Protein AF-A0A7S2XP92-F1 (afdb_monomer_lite)

Structure (mmCIF, N/CA/C/O backbone):
data_AF-A0A7S2XP92-F1
#
_entry.id   AF-A0A7S2XP92-F1
#
loop_
_atom_site.group_PDB
_atom_site.id
_atom_site.type_symbol
_atom_site.label_atom_id
_atom_site.label_alt_id
_atom_site.label_comp_id
_atom_site.label_asym_id
_atom_site.label_entity_id
_atom_site.label_seq_id
_atom_site.pdbx_PDB_ins_code
_atom_site.Cartn_x
_atom_site.Cartn_y
_atom_site.Cartn_z
_atom_site.occupancy
_atom_site.B_iso_or_equiv
_atom_site.auth_seq_id
_atom_site.auth_comp_id
_atom_site.auth_asym_id
_atom_site.auth_atom_id
_atom_site.pdbx_PDB_model_num
ATOM 1 N N . MET A 1 1 ? 19.202 -1.573 81.998 1.00 37.81 1 MET A N 1
ATOM 2 C CA . MET A 1 1 ? 20.554 -1.511 81.398 1.00 37.81 1 MET A CA 1
ATOM 3 C C . MET A 1 1 ? 20.473 -1.964 79.949 1.00 37.81 1 MET A C 1
ATOM 5 O O . MET A 1 1 ? 19.863 -2.987 79.672 1.00 37.81 1 MET A O 1
ATOM 9 N N . ARG A 1 2 ? 21.006 -1.146 79.036 1.00 32.69 2 ARG A N 1
ATOM 10 C CA . ARG A 1 2 ? 20.984 -1.326 77.576 1.00 32.69 2 ARG A CA 1
ATOM 11 C C . ARG A 1 2 ? 21.832 -2.527 77.132 1.00 32.69 2 ARG A C 1
ATOM 13 O O . ARG A 1 2 ? 22.963 -2.660 77.585 1.00 32.69 2 ARG A O 1
ATOM 20 N N . ARG A 1 3 ? 21.359 -3.278 76.133 1.00 29.45 3 ARG A N 1
ATOM 21 C CA . ARG A 1 3 ? 22.212 -3.865 75.083 1.00 29.45 3 ARG A CA 1
ATOM 22 C C . ARG A 1 3 ? 21.531 -3.655 73.730 1.00 29.45 3 ARG A C 1
ATOM 24 O O . ARG A 1 3 ? 20.451 -4.179 73.486 1.00 29.45 3 ARG A O 1
ATOM 31 N N . GLN A 1 4 ? 22.158 -2.827 72.896 1.00 30.31 4 GLN A N 1
ATOM 32 C CA . GLN A 1 4 ? 21.788 -2.581 71.503 1.00 30.31 4 GLN A CA 1
ATOM 33 C C . GLN A 1 4 ? 22.106 -3.817 70.648 1.00 30.31 4 GLN A C 1
ATOM 35 O O . GLN A 1 4 ? 23.166 -4.421 70.805 1.00 30.31 4 GLN A O 1
ATOM 40 N N . ARG A 1 5 ? 21.215 -4.152 69.711 1.00 30.06 5 ARG A N 1
ATOM 41 C CA . ARG A 1 5 ? 21.525 -4.955 68.521 1.00 30.06 5 ARG A CA 1
ATOM 42 C C . ARG A 1 5 ? 21.284 -4.081 67.292 1.00 30.06 5 ARG A C 1
ATOM 44 O O . ARG A 1 5 ? 20.209 -3.507 67.155 1.00 30.06 5 ARG A O 1
ATOM 51 N N . VAL A 1 6 ? 22.293 -3.987 66.435 1.00 34.03 6 VAL A N 1
ATOM 52 C CA . VAL A 1 6 ? 22.241 -3.383 65.097 1.00 34.03 6 VAL A CA 1
ATOM 53 C C . VAL A 1 6 ? 21.976 -4.505 64.087 1.00 34.03 6 VAL A C 1
ATOM 55 O O . VAL A 1 6 ? 22.646 -5.534 64.189 1.00 34.03 6 VAL A O 1
ATOM 58 N N . PRO A 1 7 ? 21.071 -4.345 63.105 1.00 31.77 7 PRO A N 1
ATOM 59 C CA . PRO A 1 7 ? 21.077 -5.161 61.902 1.00 31.77 7 PRO A CA 1
ATOM 60 C C . PRO A 1 7 ? 21.748 -4.427 60.732 1.00 31.77 7 PRO A C 1
ATOM 62 O O . PRO A 1 7 ? 21.553 -3.237 60.499 1.00 31.77 7 PRO A O 1
ATOM 65 N N . THR A 1 8 ? 22.555 -5.194 60.012 1.00 33.00 8 THR A N 1
ATOM 66 C CA . THR A 1 8 ? 23.341 -4.863 58.826 1.00 33.00 8 THR A CA 1
ATOM 67 C C . THR A 1 8 ? 22.465 -4.711 57.577 1.00 33.00 8 THR A C 1
ATOM 69 O O . THR A 1 8 ? 21.773 -5.643 57.169 1.00 33.00 8 THR A O 1
ATOM 72 N N . THR A 1 9 ? 22.529 -3.552 56.920 1.00 33.38 9 THR A N 1
ATOM 73 C CA . THR A 1 9 ? 22.035 -3.335 55.553 1.00 33.38 9 THR A CA 1
ATOM 74 C C . THR A 1 9 ? 23.090 -3.779 54.535 1.00 33.38 9 THR A C 1
ATOM 76 O O . THR A 1 9 ? 24.263 -3.418 54.624 1.00 33.38 9 THR A O 1
ATOM 79 N N . ARG A 1 10 ? 22.674 -4.616 53.577 1.00 35.69 10 ARG A N 1
ATOM 80 C CA . ARG A 1 10 ? 23.519 -5.213 52.534 1.00 35.69 10 ARG A CA 1
ATOM 81 C C . ARG A 1 10 ? 23.863 -4.211 51.425 1.00 35.69 10 ARG A C 1
ATOM 83 O O . ARG A 1 10 ? 22.978 -3.592 50.841 1.00 35.69 10 ARG A O 1
ATOM 90 N N . LEU A 1 11 ? 25.154 -4.161 51.090 1.00 36.62 11 LEU A N 1
ATOM 91 C CA . LEU A 1 11 ? 25.714 -3.731 49.805 1.00 36.62 11 LEU A CA 1
ATOM 92 C C . LEU A 1 11 ? 25.029 -4.484 48.647 1.00 36.62 11 LEU A C 1
ATOM 94 O O . LEU A 1 11 ? 25.263 -5.678 48.483 1.00 36.62 11 LEU A O 1
ATOM 98 N N . CYS A 1 12 ? 24.230 -3.805 47.824 1.00 36.31 12 CYS A N 1
ATOM 99 C CA . CYS A 1 12 ? 23.844 -4.300 46.489 1.00 36.31 12 CYS A CA 1
ATOM 100 C C . CYS A 1 12 ? 23.720 -3.201 45.415 1.00 36.31 12 CYS A C 1
ATOM 102 O O . CYS A 1 12 ? 23.497 -3.527 44.257 1.00 36.31 12 CYS A O 1
ATOM 104 N N . CYS A 1 13 ? 23.926 -1.917 45.733 1.00 37.75 13 CYS A N 1
ATOM 105 C CA . CYS A 1 13 ? 23.715 -0.836 44.754 1.00 37.75 13 CYS A CA 1
ATOM 106 C C . CYS A 1 13 ? 24.963 -0.379 43.973 1.00 37.75 13 CYS A C 1
ATOM 108 O O . CYS A 1 13 ? 24.817 0.392 43.032 1.00 37.75 13 CYS A O 1
ATOM 110 N N . ASN A 1 14 ? 26.175 -0.853 44.290 1.00 41.25 14 ASN A N 1
ATOM 111 C CA . ASN A 1 14 ? 27.398 -0.289 43.689 1.00 41.25 14 ASN A CA 1
ATOM 112 C C . ASN A 1 14 ? 27.996 -1.080 42.512 1.00 41.25 14 ASN A C 1
ATOM 114 O O . ASN A 1 14 ? 28.892 -0.565 41.854 1.00 41.25 14 ASN A O 1
ATOM 118 N N . VAL A 1 15 ? 27.507 -2.283 42.189 1.00 43.28 15 VAL A N 1
ATOM 119 C CA . VAL A 1 15 ? 28.064 -3.068 41.064 1.00 43.28 15 VAL A CA 1
ATOM 120 C C . VAL A 1 15 ? 27.484 -2.617 39.713 1.00 43.28 15 VAL A C 1
ATOM 122 O O . VAL A 1 15 ? 28.223 -2.506 38.738 1.00 43.28 15 VAL A O 1
ATOM 125 N N . SER A 1 16 ? 26.202 -2.234 39.658 1.00 44.66 16 SER A N 1
ATOM 126 C CA . SER A 1 16 ? 25.573 -1.760 38.412 1.00 44.66 16 SER A CA 1
ATOM 127 C C . SER A 1 16 ? 26.063 -0.378 37.967 1.00 44.66 16 SER A C 1
ATOM 129 O O . SER A 1 16 ? 26.210 -0.143 36.773 1.00 44.66 16 SER A O 1
ATOM 131 N N . ALA A 1 17 ? 26.381 0.525 38.900 1.00 41.06 17 ALA A N 1
ATOM 132 C CA . ALA A 1 17 ? 26.902 1.853 38.560 1.00 41.06 17 ALA A CA 1
ATOM 133 C C . ALA A 1 17 ? 28.323 1.792 37.965 1.00 41.06 17 ALA A C 1
ATOM 135 O O . ALA A 1 17 ? 28.657 2.561 37.066 1.00 41.06 17 ALA A O 1
ATOM 136 N N . ILE A 1 18 ? 29.142 0.837 38.419 1.00 45.75 18 ILE A N 1
ATOM 137 C CA . ILE A 1 18 ? 30.513 0.651 37.929 1.00 45.75 18 ILE A CA 1
ATOM 138 C C . ILE A 1 18 ? 30.518 0.028 36.522 1.00 45.75 18 ILE A C 1
ATOM 140 O O . ILE A 1 18 ? 31.316 0.448 35.687 1.00 45.75 18 ILE A O 1
ATOM 144 N N . MET A 1 19 ? 29.591 -0.888 36.201 1.00 42.72 19 MET A N 1
ATOM 145 C CA . MET A 1 19 ? 29.468 -1.427 34.834 1.00 42.72 19 MET A CA 1
ATOM 146 C C . MET A 1 19 ? 28.998 -0.382 33.813 1.00 42.72 19 MET A C 1
ATOM 148 O O . MET A 1 19 ? 29.511 -0.358 32.695 1.00 42.72 19 MET A O 1
ATOM 152 N N . VAL A 1 20 ? 28.090 0.520 34.200 1.00 47.62 20 VAL A N 1
ATOM 153 C CA . VAL A 1 20 ? 27.621 1.609 33.322 1.00 47.62 20 VAL A CA 1
ATOM 154 C C . VAL A 1 20 ? 28.743 2.617 33.038 1.00 47.62 20 VAL A C 1
ATOM 156 O O . VAL A 1 20 ? 28.916 3.043 31.896 1.00 47.62 20 VAL A O 1
ATOM 159 N N . LEU A 1 21 ? 29.573 2.941 34.035 1.00 41.31 21 LEU A N 1
ATOM 160 C CA . LEU A 1 21 ? 30.730 3.827 33.853 1.00 41.31 21 LEU A CA 1
ATOM 161 C C . LEU A 1 21 ? 31.843 3.187 33.002 1.00 41.31 21 LEU A C 1
ATOM 163 O O . LEU A 1 21 ? 32.471 3.877 32.196 1.00 41.31 21 LEU A O 1
ATOM 167 N N . LEU A 1 22 ? 32.051 1.869 33.103 1.00 40.00 22 LEU A N 1
ATOM 168 C CA . LEU A 1 22 ? 32.988 1.130 32.245 1.00 40.00 22 LEU A CA 1
ATOM 169 C C . LEU A 1 22 ? 32.516 1.049 30.783 1.00 40.00 22 LEU A C 1
ATOM 171 O O . LEU A 1 22 ? 33.334 1.221 29.880 1.00 40.00 22 LEU A O 1
ATOM 175 N N . GLN A 1 23 ? 31.213 0.878 30.526 1.00 43.97 23 GLN A N 1
ATOM 176 C CA . GLN A 1 23 ? 30.662 0.908 29.162 1.00 43.97 23 GLN A CA 1
ATOM 177 C C . GLN A 1 23 ? 30.748 2.299 28.516 1.00 43.97 23 GLN A C 1
ATOM 179 O O . GLN A 1 23 ? 31.109 2.400 27.344 1.00 43.97 23 GLN A O 1
ATOM 184 N N . MET A 1 24 ? 30.502 3.370 29.277 1.00 40.28 24 MET A N 1
ATOM 185 C CA . MET A 1 24 ? 30.653 4.748 28.786 1.00 40.28 24 MET A CA 1
ATOM 186 C C . MET A 1 24 ? 32.114 5.093 28.465 1.00 40.28 24 MET A C 1
ATOM 188 O O . MET A 1 24 ? 32.395 5.747 27.464 1.00 40.28 24 MET A O 1
ATOM 192 N N . SER A 1 25 ? 33.064 4.582 29.253 1.00 39.47 25 SER A N 1
ATOM 193 C CA . SER A 1 25 ? 34.498 4.811 29.026 1.00 39.47 25 SER A CA 1
ATOM 194 C C . SER A 1 25 ? 35.008 4.117 27.753 1.00 39.47 25 SER A C 1
ATOM 196 O O . SER A 1 25 ? 35.812 4.681 27.016 1.00 39.47 25 SER A O 1
ATOM 198 N N . ILE A 1 26 ? 34.498 2.918 27.445 1.00 45.75 26 ILE A N 1
ATOM 199 C CA . ILE A 1 26 ? 34.842 2.178 26.218 1.00 45.75 26 ILE A CA 1
ATOM 200 C C . ILE A 1 26 ? 34.265 2.869 24.969 1.00 45.75 26 ILE A C 1
ATOM 202 O O . ILE A 1 26 ? 34.905 2.866 23.916 1.00 45.75 26 ILE A O 1
ATOM 206 N N . LEU A 1 27 ? 33.090 3.500 25.081 1.00 36.19 27 LEU A N 1
ATOM 207 C CA . LEU A 1 27 ? 32.461 4.236 23.980 1.00 36.19 27 LEU A CA 1
ATOM 208 C C . LEU A 1 27 ? 33.229 5.526 23.640 1.00 36.19 27 LEU A C 1
ATOM 210 O O . LEU A 1 27 ? 33.483 5.802 22.470 1.00 36.19 27 LEU A O 1
ATOM 214 N N . VAL A 1 28 ? 33.698 6.259 24.658 1.00 42.44 28 VAL A N 1
ATOM 215 C CA . VAL A 1 28 ? 34.513 7.476 24.478 1.00 42.44 28 VAL A CA 1
ATOM 216 C C . VAL A 1 28 ? 35.874 7.160 23.841 1.00 42.44 28 VAL A C 1
ATOM 218 O O . VAL A 1 28 ? 36.327 7.893 22.963 1.00 42.44 28 VAL A O 1
ATOM 221 N N . VAL A 1 29 ? 36.505 6.037 24.207 1.00 41.03 29 VAL A N 1
ATOM 222 C CA . VAL A 1 29 ? 37.782 5.606 23.605 1.00 41.03 29 VAL A CA 1
ATOM 223 C C . VAL A 1 29 ? 37.605 5.152 22.148 1.00 41.03 29 VAL A C 1
ATOM 225 O O . VAL A 1 29 ? 38.462 5.445 21.315 1.00 41.03 29 VAL A O 1
ATOM 228 N N . LYS A 1 30 ? 36.478 4.510 21.798 1.00 35.06 30 LYS A N 1
ATOM 229 C CA . LYS A 1 30 ? 36.159 4.165 20.400 1.00 35.06 30 LYS A CA 1
ATOM 230 C C . LYS A 1 30 ? 35.900 5.404 19.534 1.00 35.06 30 LYS A C 1
ATOM 232 O O . LYS A 1 30 ? 36.397 5.450 18.412 1.00 35.06 30 LYS A O 1
ATOM 237 N N . CYS A 1 31 ? 35.219 6.428 20.055 1.00 36.09 31 CYS A N 1
ATOM 238 C CA . CYS A 1 31 ? 35.019 7.691 19.332 1.00 36.09 31 CYS A CA 1
ATOM 239 C C . CYS A 1 31 ? 36.331 8.463 19.108 1.00 36.09 31 CYS A C 1
ATOM 241 O O . CYS A 1 31 ? 36.536 9.020 18.033 1.00 36.09 31 CYS A O 1
ATOM 243 N N . ALA A 1 32 ? 37.258 8.448 20.073 1.00 35.12 32 ALA A N 1
ATOM 244 C CA . ALA A 1 32 ? 38.560 9.105 19.922 1.00 35.12 32 ALA A CA 1
ATOM 245 C C . ALA A 1 32 ? 39.452 8.445 18.847 1.00 35.12 32 ALA A C 1
ATOM 247 O O . ALA A 1 32 ? 40.213 9.134 18.171 1.00 35.12 32 ALA A O 1
ATOM 248 N N . LEU A 1 33 ? 39.336 7.125 18.656 1.00 35.06 33 LEU A N 1
ATOM 249 C CA . LEU A 1 33 ? 40.082 6.371 17.640 1.00 35.06 33 LEU A CA 1
ATOM 250 C C . LEU A 1 33 ? 39.546 6.582 16.215 1.00 35.06 33 LEU A C 1
ATOM 252 O O . LEU A 1 33 ? 40.337 6.626 15.276 1.00 35.06 33 LEU A O 1
ATOM 256 N N . VAL A 1 34 ? 38.234 6.773 16.049 1.00 37.69 34 VAL A N 1
ATOM 257 C CA . VAL A 1 34 ? 37.623 7.065 14.737 1.00 37.69 34 VAL A CA 1
ATOM 258 C C . VAL A 1 34 ? 37.943 8.495 14.284 1.00 37.69 34 VAL A C 1
ATOM 260 O O . VAL A 1 34 ? 38.281 8.706 13.122 1.00 37.69 34 VAL A O 1
ATOM 263 N N . SER A 1 35 ? 37.973 9.463 15.206 1.00 35.56 35 SER A N 1
ATOM 264 C CA . SER A 1 35 ? 38.382 10.844 14.902 1.00 35.56 35 SER A CA 1
ATOM 265 C C . SER A 1 35 ? 39.875 10.994 14.569 1.00 35.56 35 SER A C 1
ATOM 267 O O . SER A 1 35 ? 40.261 11.977 13.944 1.00 35.56 35 SER A O 1
ATOM 269 N N . ALA A 1 36 ? 40.723 10.030 14.948 1.00 35.41 36 ALA A N 1
ATOM 270 C CA . ALA A 1 36 ? 42.158 10.044 14.649 1.00 35.41 36 ALA A CA 1
ATOM 271 C C . ALA A 1 36 ? 42.518 9.466 13.262 1.00 35.41 36 ALA A C 1
ATOM 273 O O . ALA A 1 36 ? 43.648 9.642 12.809 1.00 35.41 36 ALA A O 1
ATOM 274 N N . LEU A 1 37 ? 41.577 8.797 12.581 1.00 33.56 37 LEU A N 1
ATOM 275 C CA . LEU A 1 37 ? 41.780 8.192 11.253 1.00 33.56 37 LEU A CA 1
ATOM 276 C C . LEU A 1 37 ? 41.326 9.088 10.088 1.00 33.56 37 LEU A C 1
ATOM 278 O O . LEU A 1 37 ? 41.523 8.735 8.926 1.00 33.56 37 LEU A O 1
ATOM 282 N N . ILE A 1 38 ? 40.782 10.271 10.382 1.00 35.41 38 ILE A N 1
ATOM 283 C CA . ILE A 1 38 ? 40.489 11.296 9.380 1.00 35.41 38 ILE A CA 1
ATOM 284 C C . ILE A 1 38 ? 41.730 12.186 9.240 1.00 35.41 38 ILE A C 1
ATOM 286 O O . ILE A 1 38 ? 42.108 12.917 10.151 1.00 35.41 38 ILE A O 1
ATOM 290 N N . VAL A 1 39 ? 42.381 12.047 8.086 1.00 31.88 39 VAL A N 1
ATOM 291 C CA . VAL A 1 39 ? 43.521 12.809 7.551 1.00 31.88 39 VAL A CA 1
ATOM 292 C C . VAL A 1 39 ? 43.706 14.196 8.195 1.00 31.88 39 VAL A C 1
ATOM 294 O O . VAL A 1 39 ? 42.924 15.113 7.953 1.00 31.88 39 VAL A O 1
ATOM 297 N N . GLN A 1 40 ? 44.785 14.381 8.965 1.00 27.30 40 GLN A N 1
ATOM 298 C CA . GLN A 1 40 ? 45.209 15.714 9.410 1.00 27.30 40 GLN A CA 1
ATOM 299 C C . GLN A 1 40 ? 45.881 16.488 8.261 1.00 27.30 40 GLN A C 1
ATOM 301 O O . GLN A 1 40 ? 46.830 15.971 7.662 1.00 27.30 40 GLN A O 1
ATOM 306 N N . PRO A 1 41 ? 45.490 17.745 7.984 1.00 30.53 41 PRO A N 1
ATOM 307 C CA . PRO A 1 41 ? 46.278 18.632 7.145 1.00 30.53 41 PRO A CA 1
ATOM 308 C C . PRO A 1 41 ? 47.444 19.220 7.954 1.00 30.53 41 PRO A C 1
ATOM 310 O O . PRO A 1 41 ? 47.285 19.658 9.094 1.00 30.53 41 PRO A O 1
ATOM 313 N N . ARG A 1 42 ? 48.643 19.226 7.359 1.00 27.61 42 ARG A N 1
ATOM 314 C CA . ARG A 1 42 ? 49.844 19.854 7.932 1.00 27.61 42 ARG A CA 1
ATOM 315 C C . ARG A 1 42 ? 49.621 21.354 8.149 1.00 27.61 42 ARG A C 1
ATOM 317 O O . ARG A 1 42 ? 49.161 22.056 7.255 1.00 27.61 42 ARG A O 1
ATOM 324 N N . ALA A 1 43 ? 50.022 21.820 9.329 1.00 28.83 43 ALA A N 1
ATOM 325 C CA . ALA A 1 43 ? 49.987 23.211 9.753 1.00 28.83 43 ALA A CA 1
ATOM 326 C C . ALA A 1 43 ? 50.821 24.129 8.837 1.00 28.83 43 ALA A C 1
ATOM 328 O O . ALA A 1 43 ? 52.024 23.930 8.668 1.00 28.83 43 ALA A O 1
ATOM 329 N N . GLY A 1 44 ? 50.167 25.160 8.302 1.00 28.59 44 GLY A N 1
ATOM 330 C CA . GLY A 1 44 ? 50.763 26.349 7.702 1.00 28.59 44 GLY A CA 1
ATOM 331 C C . GLY A 1 44 ? 50.133 27.586 8.346 1.00 28.59 44 GLY A C 1
ATOM 332 O O . GLY A 1 44 ? 48.935 27.620 8.599 1.00 28.59 44 GLY A O 1
ATOM 333 N N . THR A 1 45 ? 50.979 28.549 8.680 1.00 28.27 45 THR A N 1
ATOM 334 C CA . THR A 1 45 ? 50.773 29.763 9.485 1.00 28.27 45 THR A CA 1
ATOM 335 C C . THR A 1 45 ? 49.497 30.578 9.229 1.00 28.27 45 THR A C 1
ATOM 337 O O . THR A 1 45 ? 49.135 30.862 8.091 1.00 28.27 45 THR A O 1
ATOM 340 N N . VAL A 1 46 ? 48.892 31.025 10.335 1.00 31.58 46 VAL A N 1
ATOM 341 C CA . VAL A 1 46 ? 47.722 31.913 10.449 1.00 31.58 46 VAL A CA 1
ATOM 342 C C . VAL A 1 46 ? 48.032 33.336 9.962 1.00 31.58 46 VAL A C 1
ATOM 344 O O . VAL A 1 46 ? 49.012 33.938 10.399 1.00 31.58 46 VAL A O 1
ATOM 347 N N . ALA A 1 47 ? 47.141 33.894 9.139 1.00 27.03 47 ALA A N 1
ATOM 348 C CA . ALA A 1 47 ? 46.968 35.331 8.903 1.00 27.03 47 ALA A CA 1
ATOM 349 C C . ALA A 1 47 ? 45.473 35.688 9.094 1.00 27.03 47 ALA A C 1
ATOM 351 O O . ALA A 1 47 ? 44.631 34.798 8.953 1.00 27.03 47 ALA A O 1
ATOM 352 N N . PRO A 1 48 ? 45.133 36.925 9.505 1.00 26.75 48 PRO A N 1
ATOM 353 C CA . PRO A 1 48 ? 43.878 37.220 10.189 1.00 26.75 48 PRO A CA 1
ATOM 354 C C . PRO A 1 48 ? 42.665 37.286 9.252 1.00 26.75 48 PRO A C 1
ATOM 356 O O . PRO A 1 48 ? 42.775 37.600 8.071 1.00 26.75 48 PRO A O 1
ATOM 359 N N . VAL A 1 49 ? 41.517 36.980 9.854 1.00 30.05 49 VAL A N 1
ATOM 360 C CA . VAL A 1 49 ? 40.167 36.900 9.287 1.00 30.05 49 VAL A CA 1
ATOM 361 C C . VAL A 1 49 ? 39.750 38.216 8.625 1.00 30.05 49 VAL A C 1
ATOM 363 O O . VAL A 1 49 ? 39.767 39.263 9.271 1.00 30.05 49 VAL A O 1
ATOM 366 N N . ASP A 1 50 ? 39.335 38.128 7.360 1.00 24.75 50 ASP A N 1
ATOM 367 C CA . ASP A 1 50 ? 38.540 39.140 6.663 1.00 24.75 50 ASP A CA 1
ATOM 368 C C . ASP A 1 50 ? 37.097 38.614 6.546 1.00 24.75 50 ASP A C 1
ATOM 370 O O . ASP A 1 50 ? 36.844 37.570 5.934 1.00 24.75 50 ASP A O 1
ATOM 374 N N . ASP A 1 51 ? 36.162 39.311 7.194 1.00 31.69 51 ASP A N 1
ATOM 375 C CA . ASP A 1 51 ? 34.722 39.036 7.214 1.00 31.69 51 ASP A CA 1
ATOM 376 C C . ASP A 1 51 ? 34.100 39.386 5.848 1.00 31.69 51 ASP A C 1
ATOM 378 O O . ASP A 1 51 ? 33.418 40.396 5.680 1.00 31.69 51 ASP A O 1
ATOM 382 N N . SER A 1 52 ? 34.351 38.562 4.826 1.00 28.19 52 SER A N 1
ATOM 383 C CA . SER A 1 52 ? 33.657 38.671 3.531 1.00 28.19 52 SER A CA 1
ATOM 384 C C . SER A 1 52 ? 33.701 37.398 2.665 1.00 28.19 52 SER A C 1
ATOM 386 O O . SER A 1 52 ? 33.765 37.466 1.439 1.00 28.19 52 SER A O 1
ATOM 388 N N . ALA A 1 53 ? 33.611 36.199 3.251 1.00 25.61 53 ALA A N 1
ATOM 389 C CA . ALA A 1 53 ? 33.519 34.961 2.468 1.00 25.61 53 ALA A CA 1
ATOM 390 C C . ALA A 1 53 ? 32.057 34.550 2.214 1.00 25.61 53 ALA A C 1
ATOM 392 O O . ALA A 1 53 ? 31.335 34.085 3.093 1.00 25.61 53 ALA A O 1
ATOM 393 N N . ARG A 1 54 ? 31.633 34.751 0.965 1.00 25.91 54 ARG A N 1
ATOM 394 C CA . ARG A 1 54 ? 30.343 34.363 0.382 1.00 25.91 54 ARG A CA 1
ATOM 395 C C . ARG A 1 54 ? 30.010 32.886 0.634 1.00 25.91 54 ARG A C 1
ATOM 397 O O . ARG A 1 54 ? 30.852 32.014 0.441 1.00 25.91 54 ARG A O 1
ATOM 404 N N . VAL A 1 55 ? 28.733 32.628 0.930 1.00 26.72 55 VAL A N 1
ATOM 405 C CA . VAL A 1 55 ? 28.042 31.345 0.700 1.00 26.72 55 VAL A CA 1
ATOM 406 C C . VAL A 1 55 ? 28.486 30.768 -0.656 1.00 26.72 55 VAL A C 1
ATOM 408 O O . VAL A 1 55 ? 28.494 31.532 -1.629 1.00 26.72 55 VAL A O 1
ATOM 411 N N . PRO A 1 56 ? 28.826 29.470 -0.782 1.00 25.08 56 PRO A N 1
ATOM 412 C CA . PRO A 1 56 ? 29.118 28.891 -2.085 1.00 25.08 56 PRO A CA 1
ATOM 413 C C . PRO A 1 56 ? 27.864 29.003 -2.956 1.00 25.08 56 PRO A C 1
ATOM 415 O O . PRO A 1 56 ? 26.859 28.331 -2.725 1.00 25.08 56 PRO A O 1
ATOM 418 N N . GLN A 1 57 ? 27.900 29.887 -3.954 1.00 23.81 57 GLN A N 1
ATOM 419 C CA . GLN A 1 57 ? 26.960 29.829 -5.062 1.00 23.81 57 GLN A CA 1
ATOM 420 C C . GLN A 1 57 ? 27.232 28.512 -5.784 1.00 23.81 57 GLN A C 1
ATOM 422 O O . GLN A 1 57 ? 28.230 28.387 -6.492 1.00 23.81 57 GLN A O 1
ATOM 427 N N . PHE A 1 58 ? 26.355 27.527 -5.586 1.00 30.53 58 PHE A N 1
ATOM 428 C CA . PHE A 1 58 ? 26.285 26.363 -6.456 1.00 30.53 58 PHE A CA 1
ATOM 429 C C . PHE A 1 58 ? 26.222 26.869 -7.897 1.00 30.53 58 PHE A C 1
ATOM 431 O O . PHE A 1 58 ? 25.327 27.637 -8.261 1.00 30.53 58 PHE A O 1
ATOM 438 N N . ALA A 1 59 ? 27.228 26.502 -8.689 1.00 23.77 59 ALA A N 1
ATOM 439 C CA . ALA A 1 59 ? 27.300 26.857 -10.091 1.00 23.77 59 ALA A CA 1
ATOM 440 C C . ALA A 1 59 ? 26.013 26.384 -10.778 1.00 23.77 59 ALA A C 1
ATOM 442 O O . ALA A 1 59 ? 25.757 25.187 -10.892 1.00 23.77 59 ALA A O 1
ATOM 443 N N . LYS A 1 60 ? 25.190 27.339 -11.226 1.00 28.48 60 LYS A N 1
ATOM 444 C CA . LYS A 1 60 ? 24.082 27.082 -12.143 1.00 28.48 60 LYS A CA 1
ATOM 445 C C . LYS A 1 60 ? 24.685 26.632 -13.472 1.00 28.48 60 LYS A C 1
ATOM 447 O O . LYS A 1 60 ? 24.971 27.463 -14.328 1.00 28.48 60 LYS A O 1
ATOM 452 N N . SER A 1 61 ? 24.887 25.331 -13.655 1.00 29.95 61 SER A N 1
ATOM 453 C CA . SER A 1 61 ? 25.008 24.767 -14.997 1.00 29.95 61 SER A CA 1
ATOM 454 C C . SER A 1 61 ? 23.603 24.745 -15.598 1.00 29.95 61 SER A C 1
ATOM 456 O O . SER A 1 61 ? 22.809 23.844 -15.334 1.00 29.95 61 SER A O 1
ATOM 458 N N . SER A 1 62 ? 23.261 25.786 -16.351 1.00 29.72 62 SER A N 1
ATOM 459 C CA . SER A 1 62 ? 21.997 25.914 -17.072 1.00 29.72 62 SER A CA 1
ATOM 460 C C . SER A 1 62 ? 21.931 24.932 -18.249 1.00 29.72 62 SER A C 1
ATOM 462 O O . SER A 1 62 ? 22.087 25.305 -19.406 1.00 29.72 62 SER A O 1
ATOM 464 N N . CYS A 1 63 ? 21.644 23.665 -17.960 1.00 27.98 63 CYS A N 1
ATOM 465 C CA . CYS A 1 63 ? 20.963 22.779 -18.900 1.00 27.98 63 CYS A CA 1
ATOM 466 C C . CYS A 1 63 ? 19.468 22.846 -18.566 1.00 27.98 63 CYS A C 1
ATOM 468 O O . CYS A 1 63 ? 18.950 22.068 -17.772 1.00 27.98 63 CYS A O 1
ATOM 470 N N . GLY A 1 64 ? 18.772 23.838 -19.124 1.00 28.77 64 GLY A N 1
ATOM 471 C CA . GLY A 1 64 ? 17.335 24.049 -18.908 1.00 28.77 64 GLY A CA 1
ATOM 472 C C . GLY A 1 64 ? 16.427 23.039 -19.621 1.00 28.77 64 GLY A C 1
ATOM 473 O O . GLY A 1 64 ? 15.275 23.364 -19.878 1.00 28.77 64 GLY A O 1
ATOM 474 N N . SER A 1 65 ? 16.928 21.855 -19.990 1.00 35.09 65 SER A N 1
ATOM 475 C CA . SER A 1 65 ? 16.198 20.902 -20.836 1.00 35.09 65 SER A CA 1
ATOM 476 C C . SER A 1 65 ? 16.115 19.472 -20.301 1.00 35.09 65 SER A C 1
ATOM 478 O O . SER A 1 65 ? 15.453 18.659 -20.941 1.00 35.09 65 SER A O 1
ATOM 480 N N . CYS A 1 66 ? 16.709 19.137 -19.147 1.00 40.50 66 CYS A N 1
ATOM 481 C CA . CYS A 1 66 ? 16.528 17.804 -18.565 1.00 40.50 66 CYS A CA 1
ATOM 482 C C . CYS A 1 66 ? 15.708 17.864 -17.265 1.00 40.50 66 CYS A C 1
ATOM 484 O O . CYS A 1 66 ? 16.066 18.501 -16.273 1.00 40.50 66 CYS A O 1
ATOM 486 N N . GLY A 1 67 ? 14.557 17.188 -17.269 1.00 49.41 67 GLY A N 1
ATOM 487 C CA . GLY A 1 67 ? 13.614 17.177 -16.147 1.00 49.41 67 GLY A CA 1
ATOM 488 C C . GLY A 1 67 ? 14.161 16.505 -14.881 1.00 49.41 67 GLY A C 1
ATOM 489 O O . GLY A 1 67 ? 13.553 16.624 -1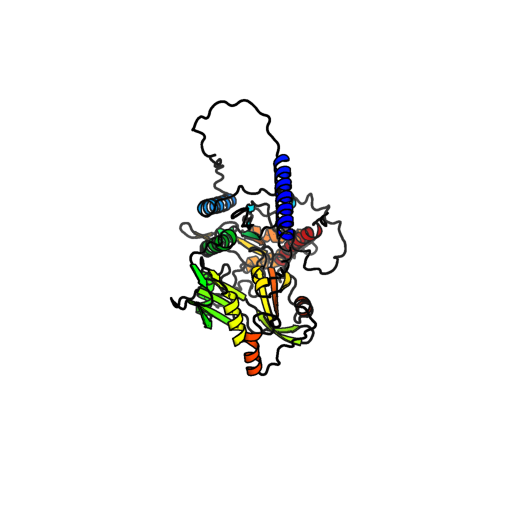3.820 1.00 49.41 67 GLY A O 1
ATOM 490 N N . SER A 1 68 ? 15.302 15.812 -14.961 1.00 52.75 68 SER A N 1
ATOM 491 C CA . SER A 1 68 ? 15.960 15.164 -13.821 1.00 52.75 68 SER A CA 1
ATOM 492 C C . SER A 1 68 ? 16.638 16.154 -12.862 1.00 52.75 68 SER A C 1
ATOM 494 O O . SER A 1 68 ? 16.565 15.945 -11.650 1.00 52.75 68 SER A O 1
ATOM 496 N N . PHE A 1 69 ? 17.234 17.253 -13.354 1.00 55.62 69 PHE A N 1
ATOM 497 C CA . PHE A 1 69 ? 17.814 18.284 -12.475 1.00 55.62 69 PHE A CA 1
ATOM 498 C C . PHE A 1 69 ? 16.720 19.067 -11.738 1.00 55.62 69 PHE A C 1
ATOM 500 O O . PHE A 1 69 ? 16.830 19.273 -10.534 1.00 55.62 69 PHE A O 1
ATOM 507 N N . ALA A 1 70 ? 15.611 19.388 -12.415 1.00 70.12 70 ALA A N 1
ATOM 508 C CA . ALA A 1 70 ? 14.486 20.103 -11.808 1.00 70.12 70 ALA A CA 1
ATOM 509 C C . ALA A 1 70 ? 13.846 19.335 -10.635 1.00 70.12 70 ALA A C 1
ATOM 511 O O . ALA A 1 70 ? 13.557 19.931 -9.599 1.00 70.12 70 ALA A O 1
ATOM 512 N N . PHE A 1 71 ? 13.668 18.013 -10.760 1.00 78.31 71 PHE A N 1
ATOM 513 C CA . PHE A 1 71 ? 13.143 17.173 -9.676 1.00 78.31 71 PHE A CA 1
ATOM 514 C C . PHE A 1 71 ? 14.035 17.214 -8.431 1.00 78.31 71 PHE A C 1
ATOM 516 O O . PHE A 1 71 ? 13.553 17.459 -7.322 1.00 78.31 71 PHE A O 1
ATOM 523 N N . ARG A 1 72 ? 15.340 16.994 -8.618 1.00 79.81 72 ARG A N 1
ATOM 524 C CA . ARG A 1 72 ? 16.319 17.005 -7.529 1.00 79.81 72 ARG A CA 1
ATOM 525 C C . ARG A 1 72 ? 16.373 18.369 -6.848 1.00 79.81 72 ARG A C 1
ATOM 527 O O . ARG A 1 72 ? 16.315 18.431 -5.623 1.00 79.81 72 ARG A O 1
ATOM 534 N N . ASP A 1 73 ? 16.470 19.442 -7.624 1.00 81.25 73 ASP A N 1
ATOM 535 C CA . ASP A 1 73 ? 16.611 20.799 -7.097 1.00 81.25 73 ASP A CA 1
ATOM 536 C C . ASP A 1 73 ? 15.354 21.246 -6.350 1.00 81.25 73 ASP A C 1
ATOM 538 O O . ASP A 1 73 ? 15.445 21.853 -5.281 1.00 81.25 73 ASP A O 1
ATOM 542 N N . GLU A 1 74 ? 14.169 20.893 -6.853 1.00 85.88 74 GLU A N 1
ATOM 543 C CA . GLU A 1 74 ? 12.916 21.166 -6.158 1.00 85.88 74 GLU A CA 1
ATOM 544 C C . GLU A 1 74 ? 12.817 20.384 -4.842 1.00 85.88 74 GLU A C 1
ATOM 546 O O . GLU A 1 74 ? 12.472 20.957 -3.804 1.00 85.88 74 GLU A O 1
ATOM 551 N N . PHE A 1 75 ? 13.144 19.088 -4.866 1.00 86.31 75 PHE A N 1
ATOM 552 C CA . PHE A 1 75 ? 13.172 18.266 -3.660 1.00 86.31 75 PHE A CA 1
ATOM 553 C C . PHE A 1 75 ? 14.140 18.838 -2.623 1.00 86.31 75 PHE A C 1
ATOM 555 O O . PHE A 1 75 ? 13.775 18.982 -1.459 1.00 86.31 75 PHE A O 1
ATOM 562 N N . LEU A 1 76 ? 15.345 19.222 -3.046 1.00 83.25 76 LEU A N 1
ATOM 563 C CA . LEU A 1 76 ? 16.355 19.835 -2.188 1.00 83.25 76 LEU A CA 1
ATOM 564 C C . LEU A 1 76 ? 15.905 21.176 -1.615 1.00 83.25 76 LEU A C 1
ATOM 566 O O . LEU A 1 76 ? 16.098 21.421 -0.428 1.00 83.25 76 LEU A O 1
ATOM 570 N N . THR A 1 77 ? 15.283 22.022 -2.434 1.00 86.94 77 THR A N 1
ATOM 571 C CA . THR A 1 77 ? 14.754 23.322 -2.001 1.00 86.94 77 THR A CA 1
ATOM 572 C C . THR A 1 77 ? 13.680 23.132 -0.934 1.00 86.94 77 THR A C 1
ATOM 574 O O . THR A 1 77 ? 13.682 23.807 0.097 1.00 86.94 77 THR A O 1
ATOM 577 N N . TRP A 1 78 ? 12.770 22.178 -1.148 1.00 89.56 78 TRP A N 1
ATOM 578 C CA . TRP A 1 78 ? 11.778 21.804 -0.146 1.00 89.56 78 TRP A CA 1
ATOM 579 C C . TRP A 1 78 ? 12.442 21.248 1.119 1.00 89.56 78 TRP A C 1
ATOM 581 O O . TRP A 1 78 ? 12.117 21.683 2.222 1.00 89.56 78 TRP A O 1
ATOM 591 N N . LEU A 1 79 ? 13.406 20.339 0.972 1.00 84.00 79 LEU A N 1
ATOM 592 C CA . LEU A 1 79 ? 14.100 19.709 2.089 1.00 84.00 79 LEU A CA 1
ATOM 593 C C . LEU A 1 79 ? 14.843 20.739 2.950 1.00 84.00 79 LEU A C 1
ATOM 595 O O . LEU A 1 79 ? 14.717 20.696 4.168 1.00 84.00 79 LEU A O 1
ATOM 599 N N . GLN A 1 80 ? 15.547 21.687 2.327 1.00 82.00 80 GLN A N 1
ATOM 600 C CA . GLN A 1 80 ? 16.246 22.803 2.981 1.00 82.00 80 GLN A CA 1
ATOM 601 C C . GLN A 1 80 ? 15.305 23.726 3.756 1.00 82.00 80 GLN A C 1
ATOM 603 O O . GLN A 1 80 ? 15.672 24.256 4.801 1.00 82.00 80 GLN A O 1
ATOM 608 N N . LYS A 1 81 ? 14.094 23.944 3.237 1.00 85.00 81 LYS A N 1
ATOM 609 C CA . LYS A 1 81 ? 13.081 24.764 3.905 1.00 85.00 81 LYS A CA 1
ATOM 610 C C . LYS A 1 81 ? 12.492 24.055 5.123 1.00 85.00 81 LYS A C 1
ATOM 612 O O . LYS A 1 81 ? 12.177 24.691 6.126 1.00 85.00 81 LYS A O 1
ATOM 617 N N . GLU A 1 82 ? 12.281 22.751 5.009 1.00 82.75 82 GLU A N 1
ATOM 618 C CA . GLU A 1 82 ? 11.515 21.978 5.978 1.00 82.75 82 GLU A CA 1
ATOM 619 C C . GLU A 1 82 ? 12.379 21.293 7.048 1.00 82.75 82 GLU A C 1
ATOM 621 O O . GLU A 1 82 ? 11.873 21.018 8.139 1.00 82.75 82 GLU A O 1
ATOM 626 N N . CYS A 1 83 ? 13.642 20.992 6.749 1.00 70.56 83 CYS A N 1
ATOM 627 C CA . CYS A 1 83 ? 14.571 20.227 7.583 1.00 70.56 83 CYS A CA 1
ATOM 628 C C . CYS A 1 83 ? 15.948 20.910 7.610 1.00 70.56 83 CYS A C 1
ATOM 630 O O . CYS A 1 83 ? 16.243 21.740 6.757 1.00 70.56 83 CYS A O 1
ATOM 632 N N . ILE A 1 84 ? 16.818 20.526 8.551 1.00 59.03 84 ILE A N 1
ATOM 633 C CA . ILE A 1 84 ? 18.257 20.808 8.435 1.00 59.03 84 ILE A CA 1
ATOM 634 C C . ILE A 1 84 ? 18.821 19.709 7.527 1.00 59.03 84 ILE A C 1
ATOM 636 O O . ILE A 1 84 ? 18.847 18.553 7.949 1.00 59.03 84 ILE A O 1
ATOM 640 N N . PRO A 1 85 ? 19.180 19.995 6.266 1.00 53.22 85 PRO A N 1
ATOM 641 C CA . PRO A 1 85 ? 19.734 18.973 5.395 1.00 53.22 85 PRO A CA 1
ATOM 642 C C . PRO A 1 85 ? 21.153 18.637 5.851 1.00 53.22 85 PRO A C 1
ATOM 644 O O . PRO A 1 85 ? 21.963 19.531 6.102 1.00 53.22 85 PRO A O 1
ATOM 647 N N . HIS A 1 86 ? 21.468 17.349 5.904 1.00 57.00 86 HIS A N 1
ATOM 648 C CA . HIS A 1 86 ? 22.856 16.904 5.933 1.00 57.00 86 HIS A CA 1
ATOM 649 C C . HIS A 1 86 ? 23.424 16.904 4.515 1.00 57.00 86 HIS A C 1
ATOM 651 O O . HIS A 1 86 ? 22.669 16.862 3.535 1.00 57.00 86 HIS A O 1
ATOM 657 N N . GLU A 1 87 ? 24.753 16.965 4.392 1.00 55.53 87 GLU A N 1
ATOM 658 C CA . GLU A 1 87 ? 25.377 16.753 3.090 1.00 55.53 87 GLU A CA 1
ATOM 659 C C . GLU A 1 87 ? 24.927 15.399 2.521 1.00 55.53 87 GLU A C 1
ATOM 661 O O . GLU A 1 87 ? 24.836 14.416 3.266 1.00 55.53 87 GLU A O 1
ATOM 666 N N . PRO A 1 88 ? 24.592 15.339 1.220 1.00 56.12 88 PRO A N 1
ATOM 667 C CA . PRO A 1 88 ? 24.189 14.093 0.597 1.00 56.12 88 PRO A CA 1
ATOM 668 C C . PRO A 1 88 ? 25.306 13.070 0.748 1.00 56.12 88 PRO A C 1
ATOM 670 O O . PRO A 1 88 ? 26.447 13.317 0.351 1.00 56.12 88 PRO A O 1
ATOM 673 N N . LEU A 1 89 ? 24.962 11.901 1.283 1.00 54.25 89 LEU A N 1
ATOM 674 C CA . LEU A 1 89 ? 25.875 10.777 1.272 1.00 54.25 89 LEU A CA 1
ATOM 675 C C . LEU A 1 89 ? 25.898 10.237 -0.159 1.00 54.25 89 LEU A C 1
ATOM 677 O O . LEU A 1 89 ? 24.988 9.530 -0.594 1.00 54.25 89 LEU A O 1
ATOM 681 N N . MET A 1 90 ? 26.938 10.591 -0.909 1.00 49.38 90 MET A N 1
ATOM 682 C CA . MET A 1 90 ? 27.238 9.916 -2.165 1.00 49.38 90 MET A CA 1
ATOM 683 C C . MET A 1 90 ? 27.799 8.540 -1.809 1.00 49.38 90 MET A C 1
ATOM 685 O O . MET A 1 90 ? 29.009 8.366 -1.684 1.00 49.38 90 MET A O 1
ATOM 689 N N . LEU A 1 91 ? 26.916 7.566 -1.580 1.00 46.59 91 LEU A N 1
ATOM 690 C CA . LEU A 1 91 ? 27.350 6.174 -1.563 1.00 46.59 91 LEU A CA 1
ATOM 691 C C . LEU A 1 91 ? 27.965 5.865 -2.937 1.00 46.59 91 LEU A C 1
ATOM 693 O O . LEU A 1 91 ? 27.429 6.347 -3.938 1.00 46.59 91 LEU A O 1
ATOM 697 N N . PRO A 1 92 ? 29.080 5.118 -3.014 1.00 41.34 92 PRO A N 1
ATOM 698 C CA . PRO A 1 92 ? 29.622 4.675 -4.291 1.00 41.34 92 PRO A CA 1
ATOM 699 C C . PRO A 1 92 ? 28.547 3.847 -5.008 1.00 41.34 92 PRO A C 1
ATOM 701 O O . PRO A 1 92 ? 28.277 2.703 -4.660 1.00 41.34 92 PRO A O 1
ATOM 704 N N . LEU A 1 93 ? 27.863 4.485 -5.961 1.00 41.62 93 LEU A N 1
ATOM 705 C CA . LEU A 1 93 ? 26.711 3.940 -6.684 1.00 41.62 93 LEU A CA 1
ATOM 706 C C . LEU A 1 93 ? 27.115 2.848 -7.683 1.00 41.62 93 LEU A C 1
ATOM 708 O O . LEU A 1 93 ? 26.245 2.118 -8.161 1.00 41.62 93 LEU A O 1
ATOM 712 N N . ASP A 1 94 ? 28.413 2.718 -7.963 1.00 36.28 94 ASP A N 1
ATOM 713 C CA . ASP A 1 94 ? 28.959 1.777 -8.942 1.00 36.28 94 ASP A CA 1
ATOM 714 C C . ASP A 1 94 ? 28.740 0.308 -8.535 1.00 36.28 94 ASP A C 1
ATOM 716 O O . ASP A 1 94 ? 28.551 -0.536 -9.407 1.00 36.28 94 ASP A O 1
ATOM 720 N N . ASP A 1 95 ? 28.621 0.013 -7.233 1.00 34.22 95 ASP A N 1
ATOM 721 C CA . ASP A 1 95 ? 28.301 -1.335 -6.730 1.00 34.22 95 ASP A CA 1
ATOM 722 C C . ASP A 1 95 ? 26.779 -1.619 -6.657 1.00 34.22 95 ASP A C 1
ATOM 724 O O . ASP A 1 95 ? 26.360 -2.747 -6.384 1.00 34.22 95 ASP A O 1
ATOM 728 N N . TYR A 1 96 ? 25.919 -0.615 -6.907 1.00 38.44 96 TYR A N 1
ATOM 729 C CA . TYR A 1 96 ? 24.466 -0.685 -6.658 1.00 38.44 96 TYR A CA 1
ATOM 730 C C . TYR A 1 96 ? 23.575 -0.379 -7.874 1.00 38.44 96 TYR A C 1
ATOM 732 O O . TYR A 1 96 ? 22.359 -0.611 -7.799 1.00 38.44 96 TYR A O 1
ATOM 740 N N . ALA A 1 97 ? 24.128 0.105 -8.987 1.00 34.47 97 ALA A N 1
ATOM 741 C CA . ALA A 1 97 ? 23.373 0.442 -10.193 1.00 34.47 97 ALA A CA 1
ATOM 742 C C . ALA A 1 97 ? 22.694 -0.794 -10.820 1.00 34.47 97 ALA A C 1
ATOM 744 O O . ALA A 1 97 ? 23.334 -1.791 -11.140 1.00 34.47 97 ALA A O 1
ATOM 745 N N . THR A 1 98 ? 21.373 -0.731 -11.018 1.00 44.56 98 THR A N 1
ATOM 746 C CA . THR A 1 98 ? 20.599 -1.760 -11.746 1.00 44.56 98 THR A CA 1
ATOM 747 C C . THR A 1 98 ? 19.529 -1.111 -12.622 1.00 44.56 98 THR A C 1
ATOM 749 O O . THR A 1 98 ? 19.117 0.002 -12.308 1.00 44.56 98 THR A O 1
ATOM 752 N N . PRO A 1 99 ? 18.990 -1.804 -13.645 1.00 40.50 99 PRO A N 1
ATOM 753 C CA . PRO A 1 99 ? 17.833 -1.319 -14.413 1.00 40.50 99 PRO A CA 1
ATOM 754 C C . PRO A 1 99 ? 16.623 -0.946 -13.535 1.00 40.50 99 PRO A C 1
ATOM 756 O O . PRO A 1 99 ? 15.848 -0.062 -13.883 1.00 40.50 99 PRO A O 1
ATOM 759 N N . LEU A 1 100 ? 16.490 -1.600 -12.373 1.00 48.88 100 LEU A N 1
ATOM 760 C CA . LEU A 1 100 ? 15.466 -1.344 -11.354 1.00 48.88 100 LEU A CA 1
ATOM 761 C C . LEU A 1 100 ? 15.681 -0.046 -10.563 1.00 48.88 100 LEU A C 1
ATOM 763 O O . LEU A 1 100 ? 14.728 0.641 -10.213 1.00 48.88 100 LEU A O 1
ATOM 767 N N . PHE A 1 101 ? 16.942 0.261 -10.260 1.00 56.22 101 PHE A N 1
ATOM 768 C CA . PHE A 1 101 ? 17.366 1.388 -9.436 1.00 56.22 101 PHE A CA 1
ATOM 769 C C . PHE A 1 101 ? 18.562 2.031 -10.130 1.00 56.22 101 PHE A C 1
ATOM 771 O O . PHE A 1 101 ? 19.704 1.621 -9.870 1.00 56.22 101 PHE A O 1
ATOM 778 N N . PRO A 1 102 ? 18.318 2.959 -11.074 1.00 54.16 102 PRO A N 1
ATOM 779 C CA . PRO A 1 102 ? 19.400 3.680 -11.719 1.00 54.16 102 PRO A CA 1
ATOM 780 C C . PRO A 1 102 ? 20.197 4.448 -10.658 1.00 54.16 102 PRO A C 1
ATOM 782 O O . PRO A 1 102 ? 19.646 4.778 -9.603 1.00 54.16 102 PRO A O 1
ATOM 785 N N . PRO A 1 103 ? 21.482 4.740 -10.910 1.00 53.56 103 PRO A N 1
ATOM 786 C CA . PRO A 1 103 ? 22.270 5.541 -9.992 1.00 53.56 103 PRO A CA 1
ATOM 787 C C . PRO A 1 103 ? 21.572 6.883 -9.735 1.00 53.56 103 PRO A C 1
ATOM 789 O O . PRO A 1 103 ? 21.301 7.648 -10.663 1.00 53.56 103 PRO A O 1
ATOM 792 N N . GLY A 1 104 ? 21.246 7.145 -8.471 1.00 60.59 104 GLY A N 1
ATOM 793 C CA . GLY A 1 104 ? 20.498 8.316 -8.031 1.00 60.59 104 GLY A CA 1
ATOM 794 C C . GLY A 1 104 ? 21.004 8.811 -6.676 1.00 60.59 104 GLY A C 1
ATOM 795 O O . GLY A 1 104 ? 21.547 8.031 -5.891 1.00 60.59 104 GLY A O 1
ATOM 796 N N . PRO A 1 105 ? 20.882 10.116 -6.381 1.00 67.25 105 PRO A N 1
ATOM 797 C CA . PRO A 1 105 ? 21.359 10.659 -5.119 1.00 67.25 105 PRO A CA 1
ATOM 798 C C . PRO A 1 105 ? 20.533 10.117 -3.944 1.00 67.25 105 PRO A C 1
ATOM 800 O O . PRO A 1 105 ? 19.302 10.025 -4.015 1.00 67.25 105 PRO A O 1
ATOM 803 N N . ILE A 1 106 ? 21.227 9.796 -2.851 1.00 74.00 106 ILE A N 1
ATOM 804 C CA . ILE A 1 106 ? 20.629 9.386 -1.580 1.00 74.00 106 ILE A CA 1
ATOM 805 C C . ILE A 1 106 ? 20.788 10.532 -0.584 1.00 74.00 106 ILE A C 1
ATOM 807 O O . ILE A 1 106 ? 21.878 11.071 -0.389 1.00 74.00 106 ILE A O 1
ATOM 811 N N . TYR A 1 107 ? 19.681 10.904 0.049 1.00 76.44 107 TYR A N 1
ATOM 812 C CA . TYR A 1 107 ? 19.633 11.971 1.040 1.00 76.44 107 TYR A CA 1
ATOM 813 C C . TYR A 1 107 ? 19.272 11.410 2.403 1.00 76.44 107 TYR A C 1
ATOM 815 O O . TYR A 1 107 ? 18.270 10.710 2.544 1.00 76.44 107 TYR A O 1
ATOM 823 N N . LEU A 1 108 ? 20.065 11.759 3.410 1.00 76.69 108 LEU A N 1
ATOM 824 C CA . LEU A 1 108 ? 19.741 11.476 4.801 1.00 76.69 108 LEU A CA 1
ATOM 825 C C . LEU A 1 108 ? 18.861 12.609 5.332 1.00 76.69 108 LEU A C 1
ATOM 827 O O . LEU A 1 108 ? 19.205 13.785 5.196 1.00 76.69 108 LEU A O 1
ATOM 831 N N . ILE A 1 109 ? 17.702 12.259 5.888 1.00 75.56 109 ILE A N 1
ATOM 832 C CA . ILE A 1 109 ? 16.711 13.222 6.372 1.00 75.56 109 ILE A CA 1
ATOM 833 C C . ILE A 1 109 ? 16.436 12.980 7.849 1.00 75.56 109 ILE A C 1
ATOM 835 O O . ILE A 1 109 ? 15.955 11.916 8.231 1.00 75.56 109 ILE A O 1
ATOM 839 N N . GLY A 1 110 ? 16.618 14.026 8.648 1.00 69.94 110 GLY A N 1
ATOM 840 C CA . GLY A 1 110 ? 16.376 14.006 10.084 1.00 69.94 110 GLY A CA 1
ATOM 841 C C . GLY A 1 110 ? 17.651 14.276 10.864 1.00 69.94 110 GLY A C 1
ATOM 842 O O . GLY A 1 110 ? 18.648 14.700 10.294 1.00 69.94 110 GLY A O 1
ATOM 843 N N . ASP A 1 111 ? 17.583 14.074 12.171 1.00 63.50 111 ASP A N 1
ATOM 844 C CA . ASP A 1 111 ? 18.716 14.246 13.078 1.00 63.50 111 ASP A CA 1
ATOM 845 C C . ASP A 1 111 ? 19.606 12.982 13.060 1.00 63.50 111 ASP A C 1
ATOM 847 O O . ASP A 1 111 ? 19.068 11.896 13.276 1.00 63.50 111 ASP A O 1
ATOM 851 N N . PRO A 1 112 ? 20.933 13.078 12.837 1.00 58.19 112 PRO A N 1
ATOM 852 C CA . PRO A 1 112 ? 21.829 11.923 12.718 1.00 58.19 112 PRO A CA 1
ATOM 853 C C . PRO A 1 112 ? 21.905 11.057 13.975 1.00 58.19 112 PRO A C 1
ATOM 855 O O . PRO A 1 112 ? 22.301 9.898 13.894 1.00 58.19 112 PRO A O 1
ATOM 858 N N . GLU A 1 113 ? 21.571 11.614 15.142 1.00 60.03 113 GLU A N 1
ATOM 859 C CA . GLU A 1 113 ? 21.610 10.890 16.413 1.00 60.03 113 GLU A CA 1
ATOM 860 C C . GLU A 1 113 ? 20.290 10.169 16.715 1.00 60.03 113 GLU A C 1
ATOM 862 O O . GLU A 1 113 ? 20.261 9.238 17.523 1.00 60.03 113 GLU A O 1
ATOM 867 N N . THR A 1 114 ? 19.183 10.591 16.092 1.00 62.28 114 THR A N 1
ATOM 868 C CA . THR A 1 114 ? 17.832 10.142 16.474 1.00 62.28 114 THR A CA 1
ATOM 869 C C . THR A 1 114 ? 16.975 9.636 15.316 1.00 62.28 114 THR A C 1
ATOM 871 O O . THR A 1 114 ? 15.967 8.966 15.552 1.00 62.28 114 THR A O 1
ATOM 874 N N . THR A 1 115 ? 17.351 9.929 14.072 1.00 65.19 115 THR A N 1
ATOM 875 C CA . THR A 1 115 ? 16.577 9.620 12.871 1.00 65.19 115 THR A CA 1
ATOM 876 C C . THR A 1 115 ? 17.458 9.025 11.784 1.00 65.19 115 THR A C 1
ATOM 878 O O . THR A 1 115 ? 18.237 9.715 11.132 1.00 65.19 115 THR A O 1
ATOM 881 N N . ASN A 1 116 ? 17.214 7.755 11.481 1.00 74.56 116 ASN A N 1
ATOM 882 C CA . ASN A 1 116 ? 17.875 7.075 10.380 1.00 74.56 116 ASN A CA 1
ATOM 883 C C . ASN A 1 116 ? 16.890 6.934 9.207 1.00 74.56 116 ASN A C 1
ATOM 885 O O . ASN A 1 116 ? 16.330 5.861 9.003 1.00 74.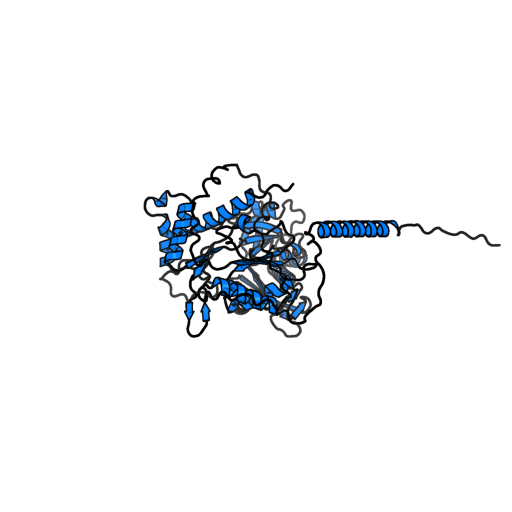56 116 ASN A O 1
ATOM 889 N N . LEU A 1 117 ? 16.621 8.010 8.453 1.00 82.31 117 LEU A N 1
ATOM 890 C CA . LEU A 1 117 ? 15.839 7.935 7.207 1.00 82.31 117 LEU A CA 1
ATOM 891 C C . LEU A 1 117 ? 16.709 8.291 5.999 1.00 82.31 117 LEU A C 1
ATOM 893 O O . LEU A 1 117 ? 17.221 9.405 5.906 1.00 82.31 117 LEU A O 1
ATOM 897 N N . ALA A 1 118 ? 16.824 7.360 5.057 1.00 82.06 118 ALA A N 1
ATOM 898 C CA . ALA A 1 118 ? 17.477 7.545 3.770 1.00 82.06 118 ALA A CA 1
ATOM 899 C C . ALA A 1 118 ? 16.426 7.618 2.654 1.00 82.06 118 ALA A C 1
ATOM 901 O O . ALA A 1 118 ? 15.553 6.755 2.546 1.00 82.06 118 ALA A O 1
ATOM 902 N N . VAL A 1 119 ? 16.507 8.644 1.807 1.00 85.44 119 VAL A N 1
ATOM 903 C CA . VAL A 1 119 ? 15.627 8.820 0.647 1.00 85.44 119 VAL A CA 1
ATOM 904 C C . VAL A 1 119 ? 16.449 8.741 -0.629 1.00 85.44 119 VAL A C 1
ATOM 906 O O . VAL A 1 119 ? 17.274 9.611 -0.900 1.00 85.44 119 VAL A O 1
ATOM 909 N N . HIS A 1 120 ? 16.199 7.703 -1.417 1.00 83.69 120 HIS A N 1
ATOM 910 C CA . HIS A 1 120 ? 16.771 7.512 -2.740 1.00 83.69 120 HIS A CA 1
ATOM 911 C C . HIS A 1 120 ? 15.840 8.136 -3.786 1.00 83.69 120 HIS A C 1
ATOM 913 O O . HIS A 1 120 ? 14.693 7.707 -3.931 1.00 83.69 120 HIS A O 1
ATOM 919 N N . LEU A 1 121 ? 16.319 9.155 -4.504 1.00 82.75 121 LEU A N 1
ATOM 920 C CA . LEU A 1 121 ? 15.550 9.786 -5.578 1.00 82.75 121 LEU A CA 1
ATOM 921 C C . LEU A 1 121 ? 15.677 8.989 -6.879 1.00 82.75 121 LEU A C 1
ATOM 923 O O . LEU A 1 121 ? 16.765 8.881 -7.441 1.00 82.75 121 LEU A O 1
ATOM 927 N N . LEU A 1 122 ? 14.549 8.495 -7.386 1.00 80.62 122 LEU A N 1
ATOM 928 C CA . LEU A 1 122 ? 14.473 7.740 -8.634 1.00 80.62 122 LEU A CA 1
ATOM 929 C C . LEU A 1 122 ? 13.942 8.633 -9.752 1.00 80.62 122 LEU A C 1
ATOM 931 O O . LEU A 1 122 ? 12.737 8.880 -9.861 1.00 80.62 122 LEU A O 1
ATOM 935 N N . ALA A 1 123 ? 14.863 9.143 -10.569 1.00 76.06 123 ALA A N 1
ATOM 936 C CA . ALA A 1 123 ? 14.528 9.948 -11.734 1.00 76.06 123 ALA A CA 1
ATOM 937 C C . ALA A 1 123 ? 13.840 9.104 -12.817 1.00 76.06 123 ALA A C 1
ATOM 939 O O . ALA A 1 123 ? 14.129 7.920 -12.988 1.00 76.06 123 ALA A O 1
ATOM 940 N N . THR A 1 124 ? 12.949 9.740 -13.577 1.00 71.94 124 THR A N 1
ATOM 941 C CA . THR A 1 124 ? 12.369 9.131 -14.778 1.00 71.94 124 THR A CA 1
ATOM 942 C C . THR A 1 124 ? 13.473 8.934 -15.816 1.00 71.94 124 THR A C 1
ATOM 944 O O . THR A 1 124 ? 14.151 9.914 -16.150 1.00 71.94 124 THR A O 1
ATOM 947 N N . PRO A 1 125 ? 13.673 7.715 -16.348 1.00 63.09 125 PRO A N 1
ATOM 948 C CA . PRO A 1 125 ? 14.652 7.492 -17.403 1.00 63.09 125 PRO A CA 1
ATOM 949 C C . PRO A 1 125 ? 14.317 8.350 -18.632 1.00 63.09 125 PRO A C 1
ATOM 951 O O . PRO A 1 125 ? 13.301 8.136 -19.292 1.00 63.09 125 PRO A O 1
ATOM 954 N N . GLN A 1 126 ? 15.160 9.340 -18.943 1.00 50.50 126 GLN A N 1
ATOM 955 C CA . GLN A 1 126 ? 14.993 10.172 -20.146 1.00 50.50 126 GLN A CA 1
ATOM 956 C C . GLN A 1 126 ? 15.476 9.453 -21.414 1.00 50.50 126 GLN A C 1
ATOM 958 O O . GLN A 1 126 ? 15.014 9.743 -22.514 1.00 50.50 126 GLN A O 1
ATOM 963 N N . GLN A 1 127 ? 16.360 8.470 -21.253 1.00 41.62 127 GLN A N 1
ATOM 964 C CA . GLN A 1 127 ? 16.788 7.540 -22.290 1.00 41.62 127 GLN A CA 1
ATOM 965 C C . GLN A 1 127 ? 16.522 6.119 -21.796 1.00 41.62 127 GLN A C 1
ATOM 967 O O . GLN A 1 127 ? 16.590 5.853 -20.593 1.00 41.62 127 GLN A O 1
ATOM 972 N N . SER A 1 128 ? 16.170 5.220 -22.716 1.00 38.00 128 SER A N 1
ATOM 973 C CA . SER A 1 128 ? 16.083 3.792 -22.407 1.00 38.00 128 SER A CA 1
ATOM 974 C C . SER A 1 128 ? 17.443 3.341 -21.861 1.00 38.00 128 SER A C 1
ATOM 976 O O . SER A 1 128 ? 18.456 3.800 -22.395 1.00 38.00 128 SER A O 1
ATOM 978 N N . PRO A 1 129 ? 17.509 2.499 -20.813 1.00 39.62 129 PRO A N 1
ATOM 979 C CA . PRO A 1 129 ? 18.771 1.969 -20.313 1.00 39.62 129 PRO A CA 1
ATOM 980 C C . PRO A 1 129 ? 19.318 0.959 -21.331 1.00 39.62 129 PRO A C 1
ATOM 982 O O . PRO A 1 129 ? 19.315 -0.245 -21.106 1.00 39.62 129 PRO A O 1
ATOM 985 N N . LEU A 1 130 ? 19.747 1.448 -22.493 1.00 33.09 130 LEU A N 1
ATOM 986 C CA . LEU A 1 130 ? 20.610 0.734 -23.415 1.00 33.09 130 LEU A CA 1
ATOM 987 C C . LEU A 1 130 ? 21.975 0.686 -22.737 1.00 33.09 130 LEU A C 1
ATOM 989 O O . LEU A 1 130 ? 22.823 1.549 -22.948 1.00 33.09 130 LEU A O 1
ATOM 993 N N . PHE A 1 131 ? 22.157 -0.273 -21.835 1.00 38.78 131 PHE A N 1
ATOM 994 C CA . PHE A 1 131 ? 23.490 -0.589 -21.354 1.00 38.78 131 PHE A CA 1
ATOM 995 C C . PHE A 1 131 ? 24.269 -1.213 -22.511 1.00 38.78 131 PHE A C 1
ATOM 997 O O . PHE A 1 131 ? 23.781 -2.126 -23.178 1.00 38.78 131 PHE A O 1
ATOM 1004 N N . GLU A 1 132 ? 25.487 -0.727 -22.747 1.00 30.20 132 GLU A N 1
ATOM 1005 C CA . GLU A 1 132 ? 26.456 -1.439 -23.574 1.00 30.20 132 GLU A CA 1
ATOM 1006 C C . GLU A 1 132 ? 26.623 -2.851 -22.996 1.00 30.20 132 GLU A C 1
ATOM 1008 O O . GLU A 1 132 ? 27.148 -3.043 -21.899 1.00 30.20 132 GLU A O 1
ATOM 1013 N N . HIS A 1 133 ? 26.151 -3.852 -23.739 1.00 35.12 133 HIS A N 1
ATOM 1014 C CA . HIS A 1 133 ? 26.153 -5.270 -23.368 1.00 35.12 133 HIS A CA 1
ATOM 1015 C C . HIS A 1 133 ? 27.557 -5.868 -23.141 1.00 35.12 133 HIS A C 1
ATOM 1017 O O . HIS A 1 133 ? 27.680 -7.045 -22.815 1.00 35.12 133 HIS A O 1
ATOM 1023 N N . SER A 1 134 ? 28.633 -5.087 -23.259 1.00 29.62 134 SER A N 1
ATOM 1024 C CA . SER A 1 134 ? 30.013 -5.577 -23.312 1.00 29.62 134 SER A CA 1
ATOM 1025 C C . SER A 1 134 ? 30.593 -6.073 -21.977 1.00 29.62 134 SER A C 1
ATOM 1027 O O . SER A 1 134 ? 31.792 -6.333 -21.910 1.00 29.62 134 SER A O 1
ATOM 1029 N N . LYS A 1 135 ? 29.798 -6.181 -20.902 1.00 28.73 135 LYS A N 1
ATOM 1030 C CA . LYS A 1 135 ? 30.257 -6.683 -19.588 1.00 28.73 135 LYS A CA 1
ATOM 1031 C C . LYS A 1 135 ? 29.345 -7.730 -18.931 1.00 28.73 135 LYS A C 1
ATOM 1033 O O . LYS A 1 135 ? 29.585 -8.103 -17.788 1.00 28.73 135 LYS A O 1
ATOM 1038 N N . VAL A 1 136 ? 28.313 -8.223 -19.622 1.00 34.03 136 VAL A N 1
ATOM 1039 C CA . VAL A 1 136 ? 27.353 -9.199 -19.052 1.00 34.03 136 VAL A CA 1
ATOM 1040 C C . VAL A 1 136 ? 27.854 -10.654 -19.156 1.00 34.03 136 VAL A C 1
ATOM 1042 O O . VAL A 1 136 ? 27.376 -11.527 -18.432 1.00 34.03 136 VAL A O 1
ATOM 1045 N N . ASP A 1 137 ? 28.881 -10.915 -19.970 1.00 29.92 137 ASP A N 1
ATOM 1046 C CA . ASP A 1 137 ? 29.377 -12.269 -20.270 1.00 29.92 137 ASP A CA 1
ATOM 1047 C C . ASP A 1 137 ? 30.084 -13.001 -19.109 1.00 29.92 137 ASP A C 1
ATOM 1049 O O . ASP A 1 137 ? 30.320 -14.206 -19.201 1.00 29.92 137 ASP A O 1
ATOM 1053 N N . GLU A 1 138 ? 30.393 -12.334 -17.991 1.00 31.52 138 GLU A N 1
ATOM 1054 C CA . GLU A 1 138 ? 30.986 -13.003 -16.817 1.00 31.52 138 GLU A CA 1
ATOM 1055 C C . GLU A 1 138 ? 29.957 -13.479 -15.777 1.00 31.52 138 GLU A C 1
ATOM 1057 O O . GLU A 1 138 ? 30.248 -14.402 -15.016 1.00 31.52 138 GLU A O 1
ATOM 1062 N N . ALA A 1 139 ? 28.730 -12.941 -15.771 1.00 31.47 139 ALA A N 1
ATOM 1063 C CA . ALA A 1 139 ? 27.693 -13.315 -14.797 1.00 31.47 139 ALA A CA 1
ATOM 1064 C C . ALA A 1 139 ? 26.930 -14.605 -15.167 1.00 31.47 139 ALA A C 1
ATOM 1066 O O . ALA A 1 139 ? 26.281 -15.218 -14.321 1.00 31.47 139 ALA A O 1
ATOM 1067 N N . SER A 1 140 ? 27.029 -15.054 -16.420 1.00 32.19 140 SER A N 1
ATOM 1068 C CA . SER A 1 140 ? 26.324 -16.225 -16.961 1.00 32.19 140 SER A CA 1
ATOM 1069 C C . SER A 1 140 ? 26.931 -17.582 -16.560 1.00 32.19 140 SER A C 1
ATOM 1071 O O . SER A 1 140 ? 26.415 -18.627 -16.954 1.00 32.19 140 SER A O 1
ATOM 1073 N N . LYS A 1 141 ? 28.004 -17.602 -15.751 1.00 26.80 141 LYS A N 1
ATOM 1074 C CA . LYS A 1 141 ? 28.711 -18.837 -15.350 1.00 26.80 141 LYS A CA 1
ATOM 1075 C C . LYS A 1 141 ? 28.359 -19.390 -13.966 1.00 26.80 141 LYS A C 1
ATOM 1077 O O . LYS A 1 141 ? 28.857 -20.458 -13.618 1.00 26.80 141 LYS A O 1
ATOM 1082 N N . ILE A 1 142 ? 27.492 -18.739 -13.190 1.00 31.86 142 ILE A N 1
ATOM 1083 C CA . ILE A 1 142 ? 27.109 -19.231 -11.857 1.00 31.86 142 ILE A CA 1
ATOM 1084 C C . ILE A 1 142 ? 25.758 -19.941 -11.955 1.00 31.86 142 ILE A C 1
ATOM 1086 O O . ILE A 1 142 ? 24.700 -19.366 -11.721 1.00 31.86 142 ILE A O 1
ATOM 1090 N N . ASN A 1 143 ? 25.805 -21.213 -12.341 1.00 34.56 143 ASN A N 1
ATOM 1091 C CA . ASN A 1 143 ? 24.670 -22.123 -12.252 1.00 34.56 143 ASN A CA 1
ATOM 1092 C C . ASN A 1 143 ? 24.840 -22.968 -10.981 1.00 34.56 143 ASN A C 1
ATOM 1094 O O . ASN A 1 143 ? 25.272 -24.118 -11.046 1.00 34.56 143 ASN A O 1
ATOM 1098 N N . GLU A 1 144 ? 24.563 -22.382 -9.815 1.00 32.88 144 GLU A N 1
ATOM 1099 C CA . GLU A 1 144 ? 24.495 -23.124 -8.553 1.00 32.88 144 GLU A CA 1
ATOM 1100 C C . GLU A 1 144 ? 23.067 -23.138 -8.009 1.00 32.88 144 GLU A C 1
ATOM 1102 O O . GLU A 1 144 ? 22.368 -22.126 -7.961 1.00 32.88 144 GLU A O 1
ATOM 1107 N N . LYS A 1 145 ? 22.631 -24.345 -7.635 1.00 31.19 145 LYS A N 1
ATOM 1108 C CA . LYS A 1 145 ? 21.331 -24.634 -7.029 1.00 31.19 145 LYS A CA 1
ATOM 1109 C C . LYS A 1 145 ? 21.069 -23.704 -5.841 1.00 31.19 145 LYS A C 1
ATOM 1111 O O . LYS A 1 145 ? 21.881 -23.627 -4.924 1.00 31.19 145 LYS A O 1
ATOM 1116 N N . LEU A 1 146 ? 19.891 -23.083 -5.857 1.00 32.78 146 LEU A N 1
ATOM 1117 C CA . LEU A 1 146 ? 19.326 -22.283 -4.770 1.00 32.78 146 LEU A CA 1
ATOM 1118 C C . LEU A 1 146 ? 19.360 -23.065 -3.438 1.00 32.78 146 LEU A C 1
ATOM 1120 O O . LEU A 1 146 ? 18.792 -24.160 -3.388 1.00 32.78 146 LEU A O 1
ATOM 1124 N N . PRO A 1 147 ? 19.990 -22.542 -2.368 1.00 30.17 147 PRO A N 1
ATOM 1125 C CA . PRO A 1 147 ? 19.855 -23.090 -1.022 1.00 30.17 147 PRO A CA 1
ATOM 1126 C C . PRO A 1 147 ? 18.531 -22.652 -0.373 1.00 30.17 147 PRO A C 1
ATOM 1128 O O . PRO A 1 147 ? 18.028 -21.565 -0.652 1.00 30.17 147 PRO A O 1
ATOM 1131 N N . ASP A 1 148 ? 18.016 -23.507 0.509 1.00 35.16 148 ASP A N 1
ATOM 1132 C CA . ASP A 1 148 ? 16.703 -23.472 1.169 1.00 35.16 148 ASP A CA 1
ATOM 1133 C C . ASP A 1 148 ? 16.190 -22.122 1.729 1.00 35.16 148 ASP A C 1
ATOM 1135 O O . ASP A 1 148 ? 16.934 -21.264 2.215 1.00 35.16 148 ASP A O 1
ATOM 1139 N N . ASP A 1 149 ? 14.852 -22.025 1.726 1.00 40.75 149 ASP A N 1
ATOM 1140 C CA . ASP A 1 149 ? 13.959 -20.972 2.230 1.00 40.75 149 ASP A CA 1
ATOM 1141 C C . ASP A 1 149 ? 14.257 -20.480 3.671 1.00 40.75 149 ASP A C 1
ATOM 1143 O O . ASP A 1 149 ? 13.680 -20.964 4.648 1.00 40.75 149 ASP A O 1
ATOM 1147 N N . ASN A 1 150 ? 15.078 -19.433 3.828 1.00 34.75 150 ASN A N 1
ATOM 1148 C CA . ASN A 1 150 ? 15.156 -18.638 5.061 1.00 34.75 150 ASN A CA 1
ATOM 1149 C C . ASN A 1 150 ? 14.848 -17.123 4.852 1.00 34.75 150 ASN A C 1
ATOM 1151 O O . ASN A 1 150 ? 15.744 -16.375 4.443 1.00 34.75 150 ASN A O 1
ATOM 1155 N N . PRO A 1 151 ? 13.631 -16.645 5.226 1.00 38.72 151 PRO A N 1
ATOM 1156 C CA . PRO A 1 151 ? 13.135 -15.246 5.192 1.00 38.72 151 PRO A CA 1
ATOM 1157 C C . PRO A 1 151 ? 14.083 -14.144 5.635 1.00 38.72 151 PRO A C 1
ATOM 1159 O O . PRO A 1 151 ? 13.968 -13.008 5.177 1.00 38.72 151 PRO A O 1
ATOM 1162 N N . SER A 1 152 ? 15.021 -14.463 6.517 1.00 35.84 152 SER A N 1
ATOM 1163 C CA . SER A 1 152 ? 15.880 -13.475 7.165 1.00 35.84 152 SER A CA 1
ATOM 1164 C C . SER A 1 152 ? 17.077 -13.010 6.327 1.00 35.84 152 SER A C 1
ATOM 1166 O O . SER A 1 152 ? 17.702 -12.016 6.688 1.00 35.84 152 SER A O 1
ATOM 1168 N N . ARG A 1 153 ? 17.407 -13.678 5.209 1.00 33.72 153 ARG A N 1
ATOM 1169 C CA . ARG A 1 153 ? 18.620 -13.374 4.419 1.00 33.72 153 ARG A CA 1
ATOM 1170 C C . ARG A 1 153 ? 18.412 -12.451 3.213 1.00 33.72 153 ARG A C 1
ATOM 1172 O O . ARG A 1 153 ? 19.385 -11.903 2.708 1.00 33.72 153 ARG A O 1
ATOM 1179 N N . TRP A 1 154 ? 17.181 -12.245 2.748 1.00 39.19 154 TRP A N 1
ATOM 1180 C CA . TRP A 1 154 ? 16.928 -11.682 1.408 1.00 39.19 154 TRP A CA 1
ATOM 1181 C C . TRP A 1 154 ? 16.741 -10.159 1.344 1.00 39.19 154 TRP A C 1
ATOM 1183 O O . TRP A 1 154 ? 16.498 -9.613 0.268 1.00 39.19 154 TRP A O 1
ATOM 1193 N N . SER A 1 155 ? 16.834 -9.450 2.470 1.00 41.28 155 SER A N 1
ATOM 1194 C CA . SER A 1 155 ? 16.526 -8.016 2.529 1.00 41.28 155 SER A CA 1
ATOM 1195 C C . SER A 1 155 ? 17.708 -7.098 2.176 1.00 41.28 155 SER A C 1
ATOM 1197 O O . SER A 1 155 ? 17.497 -6.026 1.610 1.00 41.28 155 SER A O 1
ATOM 1199 N N . ALA A 1 156 ? 18.954 -7.540 2.363 1.00 40.84 156 ALA A N 1
ATOM 1200 C CA . ALA A 1 156 ? 20.088 -6.627 2.511 1.00 40.84 156 ALA A CA 1
ATOM 1201 C C . ALA A 1 156 ? 20.385 -5.662 1.349 1.00 40.84 156 ALA A C 1
ATOM 1203 O O . ALA A 1 156 ? 20.753 -4.516 1.598 1.00 40.84 156 ALA A O 1
ATOM 1204 N N . VAL A 1 157 ? 20.185 -6.068 0.092 1.00 39.97 157 VAL A N 1
ATOM 1205 C CA . VAL A 1 157 ? 20.654 -5.273 -1.067 1.00 39.97 157 VAL A CA 1
ATOM 1206 C C . VAL A 1 157 ? 19.646 -4.238 -1.558 1.00 39.97 157 VAL A C 1
ATOM 1208 O O . VAL A 1 157 ? 20.014 -3.296 -2.254 1.00 39.97 157 VAL A O 1
ATOM 1211 N N . LEU A 1 158 ? 18.373 -4.384 -1.190 1.00 42.00 158 LEU A N 1
ATOM 1212 C CA . LEU A 1 158 ? 17.302 -3.477 -1.624 1.00 42.00 158 LEU A CA 1
ATOM 1213 C C . LEU A 1 158 ? 16.674 -2.691 -0.478 1.00 42.00 158 LEU A C 1
ATOM 1215 O O . LEU A 1 158 ? 16.051 -1.671 -0.728 1.00 42.00 158 LEU A O 1
ATOM 1219 N N . THR A 1 159 ? 16.860 -3.124 0.771 1.00 45.69 159 THR A N 1
ATOM 1220 C CA . THR A 1 159 ? 16.534 -2.317 1.959 1.00 45.69 159 THR A CA 1
ATOM 1221 C C . THR A 1 159 ? 17.765 -1.718 2.626 1.00 45.69 159 THR A C 1
ATOM 1223 O O . THR A 1 159 ? 17.625 -1.169 3.710 1.00 45.69 159 THR A O 1
ATOM 1226 N N . GLY A 1 160 ? 18.943 -1.811 1.994 1.00 46.72 160 GLY A N 1
ATOM 1227 C CA . GLY A 1 160 ? 20.188 -1.208 2.470 1.00 46.72 160 GLY A CA 1
ATOM 1228 C C . GLY A 1 160 ? 20.569 -1.618 3.892 1.00 46.72 160 GLY A C 1
ATOM 1229 O O . GLY A 1 160 ? 21.005 -0.771 4.667 1.00 46.72 160 GLY A O 1
ATOM 1230 N N . ASP A 1 161 ? 20.431 -2.907 4.221 1.00 45.38 161 ASP A N 1
ATOM 1231 C CA . ASP A 1 161 ? 20.604 -3.443 5.588 1.00 45.38 161 ASP A CA 1
ATOM 1232 C C . ASP A 1 161 ? 22.045 -3.376 6.110 1.00 45.38 161 ASP A C 1
ATOM 1234 O O . ASP A 1 161 ? 22.333 -3.827 7.215 1.00 45.38 161 ASP A O 1
ATOM 1238 N N . PHE A 1 162 ? 22.963 -2.826 5.321 1.00 44.19 162 PHE A N 1
ATOM 1239 C CA . PHE A 1 162 ? 24.318 -2.507 5.755 1.00 44.19 162 PHE A CA 1
ATOM 1240 C C . PHE A 1 162 ? 24.379 -1.215 6.582 1.00 44.19 162 PHE A C 1
ATOM 1242 O O . PHE A 1 162 ? 25.404 -0.935 7.199 1.00 44.19 162 PHE A O 1
ATOM 1249 N N . LEU A 1 163 ? 23.298 -0.431 6.600 1.00 51.53 163 LEU A N 1
ATOM 1250 C CA . LEU A 1 163 ? 23.170 0.812 7.351 1.00 51.53 163 LEU A CA 1
ATOM 1251 C C . LEU A 1 163 ? 21.867 0.753 8.167 1.00 51.53 163 LEU A C 1
ATOM 1253 O O . LEU A 1 163 ? 20.843 0.325 7.643 1.00 51.53 163 LEU A O 1
ATOM 1257 N N . ASP A 1 164 ? 21.876 1.214 9.424 1.00 64.12 164 ASP A N 1
ATOM 1258 C CA . ASP A 1 164 ? 20.720 1.219 10.352 1.00 64.12 164 ASP A CA 1
ATOM 1259 C C . ASP A 1 164 ? 19.577 2.185 9.934 1.00 64.12 164 ASP A C 1
ATOM 1261 O O . ASP A 1 164 ? 18.894 2.766 10.779 1.00 64.12 164 ASP A O 1
ATOM 1265 N N . TYR A 1 165 ? 19.369 2.401 8.631 1.00 69.81 165 TYR A N 1
ATOM 1266 C CA . TYR A 1 165 ? 18.439 3.371 8.057 1.00 69.81 165 TYR A CA 1
ATOM 1267 C C . TYR A 1 165 ? 17.161 2.723 7.536 1.00 69.81 165 TYR A C 1
ATOM 1269 O O . TYR A 1 165 ? 17.156 1.661 6.921 1.00 69.81 165 TYR A O 1
ATOM 1277 N N . GLN A 1 166 ? 16.049 3.427 7.725 1.00 77.50 166 GLN A N 1
ATOM 1278 C CA . GLN A 1 166 ? 14.829 3.215 6.970 1.00 77.50 166 GLN A CA 1
ATOM 1279 C C . GLN A 1 166 ? 15.000 3.818 5.575 1.00 77.50 166 GLN A C 1
ATOM 1281 O O . GLN A 1 166 ? 15.336 4.992 5.437 1.00 77.50 166 GLN A O 1
ATOM 1286 N N . TRP A 1 167 ? 14.718 3.030 4.543 1.00 79.81 167 TRP A N 1
ATOM 1287 C CA . TRP A 1 167 ? 14.844 3.458 3.152 1.00 79.81 167 TRP A CA 1
ATOM 1288 C C . TRP A 1 167 ? 13.498 3.854 2.559 1.00 79.81 167 TRP A C 1
ATOM 1290 O O . TRP A 1 167 ? 12.482 3.198 2.798 1.00 79.81 167 TRP A O 1
ATOM 1300 N N . ILE A 1 168 ? 13.504 4.931 1.779 1.00 87.25 168 ILE A N 1
ATOM 1301 C CA . ILE A 1 168 ? 12.400 5.333 0.912 1.00 87.25 168 ILE A CA 1
ATOM 1302 C C . ILE A 1 168 ? 12.929 5.491 -0.508 1.00 87.25 168 ILE A C 1
ATOM 1304 O O . ILE A 1 168 ? 13.893 6.219 -0.741 1.00 87.25 168 ILE A O 1
ATOM 1308 N N . HIS A 1 169 ? 12.250 4.861 -1.455 1.00 86.44 169 HIS A N 1
ATOM 1309 C CA . HIS A 1 169 ? 12.461 5.051 -2.881 1.00 86.44 169 HIS A CA 1
ATOM 1310 C C . HIS A 1 169 ? 11.436 6.064 -3.386 1.00 86.44 169 HIS A C 1
ATOM 1312 O O . HIS A 1 169 ? 10.249 5.772 -3.535 1.00 86.44 169 HIS A O 1
ATOM 1318 N N . LEU A 1 170 ? 11.879 7.304 -3.588 1.00 89.69 170 LEU A N 1
ATOM 1319 C CA . LEU A 1 170 ? 11.007 8.382 -4.031 1.00 89.69 170 LEU A CA 1
ATOM 1320 C C . LEU A 1 170 ? 11.121 8.558 -5.541 1.00 89.69 170 LEU A C 1
ATOM 1322 O O . LEU A 1 170 ? 12.091 9.117 -6.052 1.00 89.69 170 LEU A O 1
ATOM 1326 N N . HIS A 1 171 ? 10.085 8.124 -6.245 1.00 87.81 171 HIS A N 1
ATOM 1327 C CA . HIS A 1 171 ? 9.988 8.302 -7.684 1.00 87.81 171 HIS A CA 1
ATOM 1328 C C . HIS A 1 171 ? 9.637 9.735 -8.084 1.00 87.81 171 HIS A C 1
ATOM 1330 O O . HIS A 1 171 ? 8.737 10.356 -7.509 1.00 87.81 171 HIS A O 1
ATOM 1336 N N . GLN A 1 172 ? 10.299 10.219 -9.135 1.00 86.31 172 GLN A N 1
ATOM 1337 C CA . GLN A 1 172 ? 10.069 11.537 -9.718 1.00 86.31 172 GLN A CA 1
ATOM 1338 C C . GLN A 1 172 ? 8.601 11.774 -10.079 1.00 86.31 172 GLN A C 1
ATOM 1340 O O . GLN A 1 172 ? 8.051 12.805 -9.714 1.00 86.31 172 GLN A O 1
ATOM 1345 N N . ASP A 1 173 ? 7.940 10.831 -10.749 1.00 86.25 173 ASP A N 1
ATOM 1346 C CA . ASP A 1 173 ? 6.547 10.998 -11.181 1.00 86.25 173 ASP A CA 1
ATOM 1347 C C . ASP A 1 173 ? 5.571 11.121 -9.998 1.00 86.25 173 ASP A C 1
ATOM 1349 O O . ASP A 1 173 ? 4.576 11.841 -10.068 1.00 86.25 173 ASP A O 1
ATOM 1353 N N . ILE A 1 174 ? 5.886 10.474 -8.872 1.00 89.75 174 ILE A N 1
ATOM 1354 C CA . ILE A 1 174 ? 5.104 10.579 -7.638 1.00 89.75 174 ILE A CA 1
ATOM 1355 C C . ILE A 1 174 ? 5.326 11.937 -6.960 1.00 89.75 174 ILE A C 1
ATOM 1357 O O . ILE A 1 174 ? 4.372 12.514 -6.439 1.00 89.75 174 ILE A O 1
ATOM 1361 N N . TRP A 1 175 ? 6.552 12.467 -6.988 1.00 89.50 175 TRP A N 1
ATOM 1362 C CA . TRP A 1 175 ? 6.868 13.799 -6.465 1.00 89.50 175 TRP A CA 1
ATOM 1363 C C . TRP A 1 175 ? 6.308 14.935 -7.328 1.00 89.50 175 TRP A C 1
ATOM 1365 O O . TRP A 1 175 ? 5.829 15.939 -6.804 1.00 89.50 175 TRP A O 1
ATOM 1375 N N . SER A 1 176 ? 6.368 14.785 -8.649 1.00 84.94 176 SER A N 1
ATOM 1376 C CA . SER A 1 176 ? 5.881 15.772 -9.614 1.00 84.94 176 SER A CA 1
ATOM 1377 C C . SER A 1 176 ? 4.354 15.794 -9.727 1.00 84.94 176 SER A C 1
ATOM 1379 O O . SER A 1 176 ? 3.802 16.740 -10.272 1.00 84.94 176 SER A O 1
ATOM 1381 N N . SER A 1 177 ? 3.657 14.783 -9.203 1.00 83.50 177 SER A N 1
ATOM 1382 C CA . SER A 1 177 ? 2.194 14.722 -9.200 1.00 83.50 177 SER A CA 1
ATOM 1383 C C . SER A 1 177 ? 1.591 15.691 -8.181 1.00 83.50 177 SER A C 1
ATOM 1385 O O . SER A 1 177 ? 1.701 15.454 -6.981 1.00 83.50 177 SER A O 1
ATOM 1387 N N . GLU A 1 178 ? 0.829 16.684 -8.640 1.00 78.50 178 GLU A N 1
ATOM 1388 C CA . GLU A 1 178 ? 0.180 17.693 -7.780 1.00 78.50 178 GLU A CA 1
ATOM 1389 C C . GLU A 1 178 ? -0.660 17.069 -6.647 1.00 78.50 178 GLU A C 1
ATOM 1391 O O . GLU A 1 178 ? -0.447 17.353 -5.469 1.00 78.50 178 GLU A O 1
ATOM 1396 N N . ASP A 1 179 ? -1.523 16.100 -6.975 1.00 80.44 179 ASP A N 1
ATOM 1397 C CA . ASP A 1 179 ? -2.420 15.469 -5.992 1.00 80.44 179 ASP A CA 1
ATOM 1398 C C . ASP A 1 179 ? -1.688 14.596 -4.953 1.00 80.44 179 ASP A C 1
ATOM 1400 O O . ASP A 1 179 ? -2.202 14.333 -3.862 1.00 80.44 179 ASP A O 1
ATOM 1404 N N . LYS A 1 180 ? -0.482 14.112 -5.279 1.00 89.25 180 LYS A N 1
ATOM 1405 C CA . LYS A 1 180 ? 0.279 13.167 -4.444 1.00 89.25 180 LYS A CA 1
ATOM 1406 C C . LYS A 1 180 ? 1.423 13.832 -3.700 1.00 89.25 180 LYS A C 1
ATOM 1408 O O . LYS A 1 180 ? 1.782 13.363 -2.620 1.00 89.25 180 LYS A O 1
ATOM 1413 N N . LYS A 1 181 ? 1.986 14.910 -4.241 1.00 90.75 181 LYS A N 1
ATOM 1414 C CA . LYS A 1 181 ? 3.170 15.589 -3.713 1.00 90.75 181 LYS A CA 1
ATOM 1415 C C . LYS A 1 181 ? 2.994 16.004 -2.263 1.00 90.75 181 LYS A C 1
ATOM 1417 O O . LYS A 1 181 ? 3.866 15.751 -1.439 1.00 90.75 181 LYS A O 1
ATOM 1422 N N . ASP A 1 182 ? 1.847 16.568 -1.915 1.00 92.50 182 ASP A N 1
ATOM 1423 C CA . ASP A 1 182 ? 1.565 16.933 -0.528 1.00 92.50 182 ASP A CA 1
ATOM 1424 C C . ASP A 1 182 ? 1.445 15.708 0.387 1.00 92.50 182 ASP A C 1
ATOM 1426 O O . ASP A 1 182 ? 1.916 15.732 1.521 1.00 92.50 182 ASP A O 1
ATOM 1430 N N . ILE A 1 183 ? 0.865 14.605 -0.099 1.00 94.25 183 ILE A N 1
ATOM 1431 C CA . ILE A 1 183 ? 0.802 13.342 0.653 1.00 94.25 183 ILE A CA 1
ATOM 1432 C C . ILE A 1 183 ? 2.219 12.802 0.888 1.00 94.25 183 ILE A C 1
ATOM 1434 O O . ILE A 1 183 ? 2.531 12.333 1.983 1.00 94.25 183 ILE A O 1
ATOM 1438 N N . VAL A 1 184 ? 3.090 12.884 -0.119 1.00 93.88 184 VAL A N 1
ATOM 1439 C CA . VAL A 1 184 ? 4.505 12.500 -0.030 1.00 93.88 184 VAL A CA 1
ATOM 1440 C C . VAL A 1 184 ? 5.229 13.344 1.012 1.00 93.88 184 VAL A C 1
ATOM 1442 O O . VAL A 1 184 ? 5.837 12.781 1.921 1.00 93.88 184 VAL A O 1
ATOM 1445 N N . LYS A 1 185 ? 5.113 14.675 0.935 1.00 92.50 185 LYS A N 1
ATOM 1446 C CA . LYS A 1 185 ? 5.703 15.603 1.911 1.00 92.50 185 LYS A CA 1
ATOM 1447 C C . LYS A 1 185 ? 5.240 15.272 3.329 1.00 92.50 185 LYS A C 1
ATOM 1449 O O . LYS A 1 185 ? 6.075 15.087 4.209 1.00 92.50 185 LYS A O 1
ATOM 1454 N N . ALA A 1 186 ? 3.934 15.096 3.535 1.00 92.12 186 ALA A N 1
ATOM 1455 C CA . ALA A 1 186 ? 3.361 14.724 4.827 1.00 92.12 186 ALA A CA 1
ATOM 1456 C C . ALA A 1 186 ? 3.957 13.418 5.378 1.00 92.12 186 ALA A C 1
ATOM 1458 O O . ALA A 1 186 ? 4.324 13.335 6.550 1.00 92.12 186 ALA A O 1
ATOM 1459 N N . ARG A 1 187 ? 4.084 12.388 4.528 1.00 91.44 187 ARG A N 1
ATOM 1460 C CA . ARG A 1 187 ? 4.665 11.088 4.904 1.00 91.44 187 ARG A CA 1
ATOM 1461 C C . ARG A 1 187 ? 6.137 11.208 5.276 1.00 91.44 187 ARG A C 1
ATOM 1463 O O . ARG A 1 187 ? 6.540 10.610 6.271 1.00 91.44 187 ARG A O 1
ATOM 1470 N N . LEU A 1 188 ? 6.916 11.960 4.497 1.00 90.12 188 LEU A N 1
ATOM 1471 C CA . LEU A 1 188 ? 8.331 12.200 4.773 1.00 90.12 188 LEU A CA 1
ATOM 1472 C C . LEU A 1 188 ? 8.498 12.914 6.114 1.00 90.12 188 LEU A C 1
ATOM 1474 O O . LEU A 1 188 ? 9.189 12.393 6.978 1.00 90.12 188 LEU A O 1
ATOM 1478 N N . LEU A 1 189 ? 7.782 14.020 6.340 1.00 88.69 189 LEU A N 1
ATOM 1479 C CA . LEU A 1 189 ? 7.836 14.779 7.596 1.00 88.69 189 LEU A CA 1
ATOM 1480 C C . LEU A 1 189 ? 7.409 13.961 8.819 1.00 88.69 189 LEU A C 1
ATOM 1482 O O . LEU A 1 189 ? 8.023 14.060 9.885 1.00 88.69 189 LEU A O 1
ATOM 1486 N N . ALA A 1 190 ? 6.375 13.132 8.671 1.00 87.50 190 ALA A N 1
ATOM 1487 C CA . ALA A 1 190 ? 5.917 12.256 9.740 1.00 87.50 190 ALA A CA 1
ATOM 1488 C C . ALA A 1 190 ? 6.944 11.162 10.074 1.00 87.50 190 ALA A C 1
ATOM 1490 O O . ALA A 1 190 ? 7.078 10.808 11.246 1.00 87.50 190 ALA A O 1
ATOM 1491 N N . LYS A 1 191 ? 7.656 10.628 9.071 1.00 84.75 191 LYS A N 1
ATOM 1492 C CA . LYS A 1 191 ? 8.664 9.573 9.251 1.00 84.75 191 LYS A CA 1
ATOM 1493 C C . LYS A 1 191 ? 10.003 10.104 9.758 1.00 84.75 191 LYS A C 1
ATOM 1495 O O . LYS A 1 191 ? 10.546 9.509 10.678 1.00 84.75 191 LYS A O 1
ATOM 1500 N N . SER A 1 192 ? 10.515 11.197 9.193 1.00 79.06 192 SER A N 1
ATOM 1501 C CA . SER A 1 192 ? 11.830 11.730 9.566 1.00 79.06 192 SER A CA 1
ATOM 1502 C C . SER A 1 192 ? 11.787 12.589 10.823 1.00 79.06 192 SER A C 1
ATOM 1504 O O . SER A 1 192 ? 12.590 12.416 11.722 1.00 79.06 192 SER A O 1
ATOM 1506 N N . LEU A 1 193 ? 10.840 13.519 10.922 1.00 77.44 193 LEU A N 1
ATOM 1507 C CA . LEU A 1 193 ? 10.848 14.528 11.988 1.00 77.44 193 LEU A CA 1
ATOM 1508 C C . LEU A 1 193 ? 9.754 14.317 13.031 1.00 77.44 193 LEU A C 1
ATOM 1510 O O . LEU A 1 193 ? 9.584 15.139 13.931 1.00 77.44 193 LEU A O 1
ATOM 1514 N N . GLN A 1 194 ? 8.939 13.269 12.873 1.00 82.00 194 GLN A N 1
ATOM 1515 C CA . GLN A 1 194 ? 7.701 13.090 13.634 1.00 82.00 194 GLN A CA 1
ATOM 1516 C C . GLN A 1 194 ? 6.816 14.355 13.598 1.00 82.00 194 GLN A C 1
ATOM 1518 O O . GLN A 1 194 ? 6.042 14.625 14.528 1.00 82.00 194 GLN A O 1
ATOM 1523 N N . ARG A 1 195 ? 6.923 15.145 12.522 1.00 85.69 195 ARG A N 1
ATOM 1524 C CA . ARG A 1 195 ? 6.229 16.421 12.376 1.00 85.69 195 ARG A CA 1
ATOM 1525 C C . ARG A 1 195 ? 4.894 16.193 11.691 1.00 85.69 195 ARG A C 1
ATOM 1527 O O . ARG A 1 195 ? 4.831 15.746 10.553 1.00 85.69 195 ARG A O 1
ATOM 1534 N N . VAL A 1 196 ? 3.831 16.514 12.417 1.00 90.81 196 VAL A N 1
ATOM 1535 C CA . VAL A 1 196 ? 2.442 16.433 11.959 1.00 90.81 196 VAL A CA 1
ATOM 1536 C C . VAL A 1 196 ? 1.684 17.654 12.460 1.00 90.81 196 VAL A C 1
ATOM 1538 O O . VAL A 1 196 ? 1.981 18.160 13.543 1.00 90.81 196 VAL A O 1
ATOM 1541 N N . SER A 1 197 ? 0.703 18.121 11.694 1.00 92.50 197 SER A N 1
ATOM 1542 C CA . SER A 1 197 ? -0.127 19.281 12.029 1.00 92.50 197 SER A CA 1
ATOM 1543 C C . SER A 1 197 ? -1.003 19.013 13.254 1.00 92.50 197 SER A C 1
ATOM 1545 O O . SER A 1 197 ? -1.173 19.877 14.115 1.00 92.50 197 SER A O 1
ATOM 1547 N N . ARG A 1 198 ? -1.530 17.787 13.372 1.00 92.94 198 ARG A N 1
ATOM 1548 C CA . ARG A 1 198 ? -2.412 17.388 14.470 1.00 92.94 198 ARG A CA 1
ATOM 1549 C C . ARG A 1 198 ? -2.193 15.945 14.890 1.00 92.94 198 ARG A C 1
ATOM 1551 O O . ARG A 1 198 ? -2.098 15.037 14.067 1.00 92.94 198 ARG A O 1
ATOM 1558 N N . ARG A 1 199 ? -2.177 15.721 16.206 1.00 95.12 199 ARG A N 1
ATOM 1559 C CA . ARG A 1 199 ? -2.144 14.380 16.805 1.00 95.12 199 ARG A CA 1
ATOM 1560 C C . ARG A 1 199 ? -3.483 14.050 17.444 1.00 95.12 199 ARG A C 1
ATOM 1562 O O . ARG A 1 199 ? -3.863 14.620 18.468 1.00 95.12 199 ARG A O 1
ATOM 1569 N N . HIS A 1 200 ? -4.162 13.063 16.879 1.00 95.75 200 HIS A N 1
ATOM 1570 C CA . HIS A 1 200 ? -5.346 12.455 17.469 1.00 95.75 200 HIS A CA 1
ATOM 1571 C C . HIS A 1 200 ? -4.952 11.207 18.243 1.00 95.75 200 HIS A C 1
ATOM 1573 O O . HIS A 1 200 ? -4.126 10.409 17.808 1.00 95.75 200 HIS A O 1
ATOM 1579 N N . PHE A 1 201 ? -5.593 10.991 19.384 1.00 97.38 201 PHE A N 1
ATOM 1580 C CA . PHE A 1 201 ? -5.473 9.731 20.109 1.00 97.38 201 PHE A CA 1
ATOM 1581 C C . PHE A 1 201 ? -6.724 8.900 19.876 1.00 97.38 201 PHE A C 1
ATOM 1583 O O . PHE A 1 201 ? -7.831 9.397 20.083 1.00 97.38 201 PHE A O 1
ATOM 1590 N N . ALA A 1 202 ? -6.571 7.615 19.556 1.00 96.44 202 ALA A N 1
ATOM 1591 C CA . ALA A 1 202 ? -7.701 6.730 19.274 1.00 96.44 202 ALA A CA 1
ATOM 1592 C C . ALA A 1 202 ? -8.762 6.696 20.397 1.00 96.44 202 ALA A C 1
ATOM 1594 O O . ALA A 1 202 ? -9.953 6.564 20.127 1.00 96.44 202 ALA A O 1
ATOM 1595 N N . ARG A 1 203 ? -8.396 6.898 21.671 1.00 97.31 203 ARG A N 1
ATOM 1596 C CA . ARG A 1 203 ? -9.370 7.007 22.785 1.00 97.31 203 ARG A CA 1
ATOM 1597 C C . ARG A 1 203 ? -10.346 8.194 22.651 1.00 97.31 203 ARG A C 1
ATOM 1599 O O . ARG A 1 203 ? -11.481 8.131 23.135 1.00 97.31 203 ARG A O 1
ATOM 1606 N N . LYS A 1 204 ? -9.922 9.259 21.962 1.00 98.12 204 LYS A N 1
ATOM 1607 C CA . LYS A 1 204 ? -10.698 10.478 21.682 1.00 98.12 204 LYS A CA 1
ATOM 1608 C C . LYS A 1 204 ? -11.487 10.405 20.369 1.00 98.12 204 LYS A C 1
ATOM 1610 O O . LYS A 1 204 ? -12.090 11.397 19.980 1.00 98.12 204 LYS A O 1
ATOM 1615 N N . THR A 1 205 ? -11.525 9.249 19.708 1.00 98.56 205 THR A N 1
ATOM 1616 C CA . THR A 1 205 ? -12.326 9.047 18.492 1.00 98.56 205 THR A CA 1
ATOM 1617 C C . THR A 1 205 ? -13.508 8.107 18.735 1.00 98.56 205 THR A C 1
ATOM 1619 O O . THR A 1 205 ? -13.581 7.424 19.762 1.00 98.56 205 THR A O 1
ATOM 1622 N N . VAL A 1 206 ? -14.421 8.019 17.778 1.00 98.44 206 VAL A N 1
ATOM 1623 C CA . VAL A 1 206 ? -15.467 6.996 17.669 1.00 98.44 206 VAL A CA 1
ATOM 1624 C C . VAL A 1 206 ? -15.249 6.256 16.357 1.00 98.44 206 VAL A C 1
ATOM 1626 O O . VAL A 1 206 ? -14.984 6.884 15.340 1.00 98.44 206 VAL A O 1
ATOM 1629 N N . VAL A 1 207 ? -15.320 4.927 16.381 1.00 98.56 207 VAL A N 1
ATOM 1630 C CA . VAL A 1 207 ? -15.231 4.115 15.162 1.00 98.56 207 VAL A CA 1
ATOM 1631 C C . VAL A 1 207 ? -16.632 3.843 14.632 1.00 98.56 207 VAL A C 1
ATOM 1633 O O . VAL A 1 207 ? -17.527 3.546 15.423 1.00 98.56 207 VAL A O 1
ATOM 1636 N N . ARG A 1 208 ? -16.832 3.964 13.319 1.00 97.94 208 ARG A N 1
ATOM 1637 C CA . ARG A 1 208 ? -18.114 3.685 12.659 1.00 97.94 208 ARG A CA 1
ATOM 1638 C C . ARG A 1 208 ? -17.886 2.992 11.321 1.00 97.94 208 ARG A C 1
ATOM 1640 O O . ARG A 1 208 ? -16.871 3.225 10.664 1.00 97.94 208 ARG A O 1
ATOM 1647 N N . ARG A 1 209 ? -18.854 2.175 10.907 1.00 98.25 209 ARG A N 1
ATOM 1648 C CA . ARG A 1 209 ? -19.013 1.787 9.502 1.00 98.25 209 ARG A CA 1
ATOM 1649 C C . ARG A 1 209 ? -19.350 3.032 8.689 1.00 98.25 209 ARG A C 1
ATOM 1651 O O . ARG A 1 209 ? -20.161 3.836 9.139 1.00 98.25 209 ARG A O 1
ATOM 1658 N N . ILE A 1 210 ? -18.740 3.171 7.519 1.00 98.31 210 ILE A N 1
ATOM 1659 C CA . ILE A 1 210 ? -19.064 4.231 6.557 1.00 98.31 210 ILE A CA 1
ATOM 1660 C C . ILE A 1 210 ? -19.376 3.602 5.200 1.00 98.31 210 ILE A C 1
ATOM 1662 O O . ILE A 1 210 ? -18.967 2.467 4.930 1.00 98.31 210 ILE A O 1
ATOM 1666 N N . ASP A 1 211 ? -20.127 4.311 4.365 1.00 96.75 211 ASP A N 1
ATOM 1667 C CA . ASP A 1 211 ? -20.414 3.864 3.006 1.00 96.75 211 ASP A CA 1
ATOM 1668 C C . ASP A 1 211 ? -19.174 3.942 2.094 1.00 96.75 211 ASP A C 1
ATOM 1670 O O . ASP A 1 211 ? -18.152 4.562 2.410 1.00 96.75 211 ASP A O 1
ATOM 1674 N N . ALA A 1 212 ? -19.248 3.235 0.963 1.00 93.25 212 ALA A N 1
ATOM 1675 C CA . ALA A 1 212 ? -18.150 3.166 0.006 1.00 93.25 212 ALA A CA 1
ATOM 1676 C C . ALA A 1 212 ? -17.805 4.531 -0.626 1.00 93.25 212 ALA A C 1
ATOM 1678 O O . ALA A 1 212 ? -16.610 4.813 -0.705 1.00 93.25 212 ALA A O 1
ATOM 1679 N N . PRO A 1 213 ? -18.772 5.389 -1.026 1.00 95.62 213 PRO A N 1
ATOM 1680 C CA . PRO A 1 213 ? -18.474 6.735 -1.522 1.00 95.62 213 PRO A CA 1
ATOM 1681 C C . PRO A 1 213 ? -17.679 7.591 -0.532 1.00 95.62 213 PRO A C 1
ATOM 1683 O O . PRO A 1 213 ? -16.623 8.104 -0.889 1.00 95.62 213 PRO A O 1
ATOM 1686 N N . THR A 1 214 ? -18.114 7.667 0.728 1.00 97.31 214 THR A N 1
ATOM 1687 C CA . THR A 1 214 ? -17.435 8.440 1.780 1.00 97.31 214 THR A CA 1
ATOM 1688 C C . THR A 1 214 ? -16.001 7.954 1.981 1.00 97.31 214 THR A C 1
ATOM 1690 O O . THR A 1 214 ? -15.062 8.750 2.034 1.00 97.31 214 THR A O 1
ATOM 1693 N N . GLY A 1 215 ? -15.809 6.632 2.053 1.00 97.25 215 GLY A N 1
ATOM 1694 C CA . GLY A 1 215 ? -14.476 6.043 2.153 1.00 97.25 215 GLY A CA 1
ATOM 1695 C C . GLY A 1 215 ? -13.604 6.317 0.930 1.00 97.25 215 GLY A C 1
ATOM 1696 O O . GLY A 1 215 ? -12.415 6.589 1.081 1.00 97.25 215 GLY A O 1
ATOM 1697 N N . ALA A 1 216 ? -14.180 6.265 -0.272 1.00 95.50 216 ALA A N 1
ATOM 1698 C CA . ALA A 1 216 ? -13.457 6.527 -1.507 1.00 95.50 216 ALA A CA 1
ATOM 1699 C C . ALA A 1 216 ? -12.972 7.978 -1.573 1.00 95.50 216 ALA A C 1
ATOM 1701 O O . ALA A 1 216 ? -11.785 8.200 -1.801 1.00 95.50 216 ALA A O 1
ATOM 1702 N N . THR A 1 217 ? -13.845 8.951 -1.290 1.00 96.19 217 THR A N 1
ATOM 1703 C CA . THR A 1 217 ? -13.480 10.375 -1.231 1.00 96.19 217 THR A CA 1
ATOM 1704 C C . THR A 1 217 ? -12.321 10.610 -0.265 1.00 96.19 217 THR A C 1
ATOM 1706 O O . THR A 1 217 ? -11.326 11.223 -0.645 1.00 96.19 217 THR A O 1
ATOM 1709 N N . PHE A 1 218 ? -12.396 10.048 0.946 1.00 97.56 218 PHE A N 1
ATOM 1710 C CA . PHE A 1 218 ? -11.328 10.178 1.938 1.00 97.56 218 PHE A CA 1
ATOM 1711 C C . PHE A 1 218 ? -10.001 9.574 1.453 1.00 97.56 218 PHE A C 1
ATOM 1713 O O . PHE A 1 218 ? -8.941 10.183 1.583 1.00 97.56 218 PHE A O 1
ATOM 1720 N N . LEU A 1 219 ? -10.040 8.369 0.874 1.00 96.69 219 LEU A N 1
ATOM 1721 C CA . LEU A 1 219 ? -8.838 7.695 0.384 1.00 96.69 219 LEU A CA 1
ATOM 1722 C C . LEU A 1 219 ? -8.213 8.421 -0.813 1.00 96.69 219 LEU A C 1
ATOM 1724 O O . LEU A 1 219 ? -6.993 8.485 -0.883 1.00 96.69 219 LEU A O 1
ATOM 1728 N N . HIS A 1 220 ? -8.997 8.993 -1.728 1.00 93.56 220 HIS A N 1
ATOM 1729 C CA . HIS A 1 220 ? -8.446 9.799 -2.825 1.00 93.56 220 HIS A CA 1
ATOM 1730 C C . HIS A 1 220 ? -7.721 11.052 -2.327 1.00 93.56 220 HIS A C 1
ATOM 1732 O O . HIS A 1 220 ? -6.701 11.421 -2.894 1.00 93.56 220 HIS A O 1
ATOM 1738 N N . GLN A 1 221 ? -8.214 11.670 -1.253 1.00 94.50 221 GLN A N 1
ATOM 1739 C CA . GLN A 1 221 ? -7.627 12.888 -0.692 1.00 94.50 221 GLN A CA 1
ATOM 1740 C C . GLN A 1 221 ? -6.384 12.634 0.171 1.00 94.50 221 GLN A C 1
ATOM 1742 O O . GLN A 1 221 ? -5.536 13.515 0.311 1.00 94.50 221 GLN A O 1
ATOM 1747 N N . HIS A 1 222 ? -6.286 11.463 0.807 1.00 95.88 222 HIS A N 1
ATOM 1748 C CA . HIS A 1 222 ? -5.299 11.241 1.870 1.00 95.88 222 HIS A CA 1
ATOM 1749 C C . HIS A 1 222 ? -4.402 10.015 1.678 1.00 95.88 222 HIS A C 1
ATOM 1751 O O . HIS A 1 222 ? -3.350 9.921 2.312 1.00 95.88 222 HIS A O 1
ATOM 1757 N N . HIS A 1 223 ? -4.781 9.063 0.825 1.00 94.31 223 HIS A N 1
ATOM 1758 C CA . HIS A 1 223 ? -3.992 7.866 0.563 1.00 94.31 223 HIS A CA 1
ATOM 1759 C C . HIS A 1 223 ? -3.211 8.020 -0.748 1.00 94.31 223 HIS A C 1
ATOM 1761 O O . HIS A 1 223 ? -3.801 8.266 -1.793 1.00 94.31 223 HIS A O 1
ATOM 1767 N N . LEU A 1 224 ? -1.895 7.773 -0.723 1.00 91.81 224 LEU A N 1
ATOM 1768 C CA . LEU A 1 224 ? -0.992 7.951 -1.879 1.00 91.81 224 LEU A CA 1
ATOM 1769 C C . LEU A 1 224 ? -1.488 7.265 -3.166 1.00 91.81 224 LEU A C 1
ATOM 1771 O O . LEU A 1 224 ? -1.386 7.794 -4.268 1.00 91.81 224 LEU A O 1
ATOM 1775 N N . TRP A 1 225 ? -2.037 6.066 -2.997 1.00 88.31 225 TRP A N 1
ATOM 1776 C CA . TRP A 1 225 ? -2.552 5.230 -4.080 1.00 88.31 225 TRP A CA 1
ATOM 1777 C C . TRP A 1 225 ? -4.078 5.313 -4.271 1.00 88.31 225 TRP A C 1
ATOM 1779 O O . TRP A 1 225 ? -4.650 4.460 -4.949 1.00 88.31 225 TRP A O 1
ATOM 1789 N N . GLY A 1 226 ? -4.743 6.270 -3.619 1.00 90.38 226 GLY A N 1
ATOM 1790 C CA . GLY A 1 226 ? -6.183 6.495 -3.722 1.00 90.38 226 GLY A CA 1
ATOM 1791 C C . GLY A 1 226 ? -7.070 5.345 -3.232 1.00 90.38 226 GLY A C 1
ATOM 1792 O O . GLY A 1 226 ? -6.632 4.397 -2.561 1.00 90.38 226 GLY A O 1
ATOM 1793 N N . ALA A 1 227 ? -8.357 5.449 -3.570 1.00 91.62 227 ALA A N 1
ATOM 1794 C CA . ALA A 1 227 ? -9.360 4.456 -3.220 1.00 91.62 227 ALA A CA 1
ATOM 1795 C C . ALA A 1 227 ? -9.249 3.173 -4.053 1.00 91.62 227 ALA A C 1
ATOM 1797 O O . ALA A 1 227 ? -8.693 3.133 -5.146 1.00 91.62 227 ALA A O 1
ATOM 1798 N N . THR A 1 228 ? -9.822 2.098 -3.525 1.00 89.38 228 THR A N 1
ATOM 1799 C CA . THR A 1 228 ? -9.962 0.811 -4.211 1.00 89.38 228 THR A CA 1
ATOM 1800 C C . THR A 1 228 ? -11.231 0.125 -3.722 1.00 89.38 228 THR A C 1
ATOM 1802 O O . THR A 1 228 ? -11.790 0.501 -2.687 1.00 89.38 228 THR A O 1
ATOM 1805 N N . ARG A 1 229 ? -11.711 -0.875 -4.466 1.00 90.56 229 ARG A N 1
ATOM 1806 C CA . ARG A 1 229 ? -12.918 -1.614 -4.087 1.00 90.56 229 ARG A CA 1
ATOM 1807 C C . ARG A 1 229 ? -12.695 -2.337 -2.766 1.00 90.56 229 ARG A C 1
ATOM 1809 O O . ARG A 1 229 ? -11.730 -3.076 -2.601 1.00 90.56 229 ARG A O 1
ATOM 1816 N N . ALA A 1 230 ? -13.651 -2.179 -1.861 1.00 94.69 230 ALA A N 1
ATOM 1817 C CA . ALA A 1 230 ? -13.666 -2.843 -0.572 1.00 94.69 230 ALA A CA 1
ATOM 1818 C C . ALA A 1 230 ? -15.088 -3.280 -0.223 1.00 94.69 230 ALA A C 1
ATOM 1820 O O . ALA A 1 230 ? -16.062 -2.624 -0.593 1.00 94.69 230 ALA A O 1
ATOM 1821 N N . LYS A 1 231 ? -15.216 -4.388 0.513 1.00 97.12 231 LYS A N 1
ATOM 1822 C CA . LYS A 1 231 ? -16.512 -4.818 1.064 1.00 97.12 231 LYS A CA 1
ATOM 1823 C C . LYS A 1 231 ? -16.824 -4.077 2.356 1.00 97.12 231 LYS A C 1
ATOM 1825 O O . LYS A 1 231 ? -17.985 -3.831 2.694 1.00 97.12 231 LYS A O 1
ATOM 1830 N N . TYR A 1 232 ? -15.776 -3.767 3.106 1.00 98.31 232 TYR A N 1
ATOM 1831 C CA . TYR A 1 232 ? -15.882 -3.225 4.437 1.00 98.31 232 TYR A CA 1
ATOM 1832 C C . TYR A 1 232 ? -15.093 -1.928 4.551 1.00 98.31 232 TYR A C 1
ATOM 1834 O O . TYR A 1 232 ? -13.900 -1.930 4.293 1.00 98.31 232 TYR A O 1
ATOM 1842 N N . THR A 1 233 ? -15.743 -0.856 4.994 1.00 98.50 233 THR A N 1
ATOM 1843 C CA . THR A 1 233 ? -15.109 0.446 5.208 1.00 98.50 233 THR A CA 1
ATOM 1844 C C . THR A 1 233 ? -15.435 0.943 6.610 1.00 98.50 233 THR A C 1
ATOM 1846 O O . THR A 1 233 ? -16.596 0.941 7.032 1.00 98.50 233 THR A O 1
ATOM 1849 N N . TYR A 1 234 ? -14.399 1.346 7.337 1.00 98.75 234 TYR A N 1
ATOM 1850 C CA . TYR A 1 234 ? -14.492 1.888 8.686 1.00 98.75 234 TYR A CA 1
ATOM 1851 C C . TYR A 1 234 ? -13.824 3.252 8.748 1.00 98.75 234 TYR A C 1
ATOM 1853 O O . TYR A 1 234 ? -12.734 3.430 8.210 1.00 98.75 234 TYR A O 1
ATOM 1861 N N . GLY A 1 235 ? -14.462 4.185 9.448 1.00 98.62 235 GLY A N 1
ATOM 1862 C CA . GLY A 1 235 ? -13.944 5.519 9.721 1.00 98.62 235 GLY A CA 1
ATOM 1863 C C . GLY A 1 235 ? -13.726 5.757 11.213 1.00 98.62 235 GLY A C 1
ATOM 1864 O O . GLY A 1 235 ? -14.475 5.245 12.052 1.00 98.62 235 GLY A O 1
ATOM 1865 N N . LEU A 1 236 ? -12.711 6.552 11.551 1.00 98.62 236 LEU A N 1
ATOM 1866 C CA . LEU A 1 236 ? -12.542 7.147 12.875 1.00 98.62 236 LEU A CA 1
ATOM 1867 C C . LEU A 1 236 ? -12.998 8.595 12.850 1.00 98.62 236 LEU A C 1
ATOM 1869 O O . LEU A 1 236 ? -12.456 9.396 12.103 1.00 98.62 236 LEU A O 1
ATOM 1873 N N . PHE A 1 237 ? -13.929 8.933 13.730 1.00 98.62 237 PHE A N 1
ATOM 1874 C CA . PHE A 1 237 ? -14.443 10.284 13.890 1.00 98.62 237 PHE A CA 1
ATOM 1875 C C . PHE A 1 237 ? -13.920 10.898 15.182 1.00 98.62 237 PHE A C 1
ATOM 1877 O O . PHE A 1 237 ? -13.987 10.263 16.237 1.00 98.62 237 PHE A O 1
ATOM 1884 N N . SER A 1 238 ? -13.408 12.122 15.137 1.00 97.88 238 SER A N 1
ATOM 1885 C CA . SER A 1 238 ? -13.054 12.886 16.336 1.00 97.88 238 SER A CA 1
ATOM 1886 C C . SER A 1 238 ? -14.288 13.071 17.227 1.00 97.88 238 SER A C 1
ATOM 1888 O O . SER A 1 238 ? -15.332 13.507 16.758 1.00 97.88 238 SER A O 1
ATOM 1890 N N . LYS A 1 239 ? -14.203 12.769 18.531 1.00 97.94 239 LYS A N 1
ATOM 1891 C CA . LYS A 1 239 ? -15.333 13.011 19.454 1.00 97.94 239 LYS A CA 1
ATOM 1892 C C . LYS A 1 239 ? -15.654 14.500 19.592 1.00 97.94 239 LYS A C 1
ATOM 1894 O O . LYS A 1 239 ? -16.813 14.841 19.789 1.00 97.94 239 LYS A O 1
ATOM 1899 N N . ALA A 1 240 ? -14.633 15.353 19.512 1.00 96.00 240 ALA A N 1
ATOM 1900 C CA . ALA A 1 240 ? -14.767 16.788 19.735 1.00 96.00 240 ALA A CA 1
ATOM 1901 C C . ALA A 1 240 ? -15.352 17.513 18.518 1.00 96.00 240 ALA A C 1
ATOM 1903 O O . ALA A 1 240 ? -16.216 18.363 18.680 1.00 96.00 240 ALA A O 1
ATOM 1904 N N . THR A 1 241 ? -14.895 17.161 17.314 1.00 96.38 241 THR A N 1
ATOM 1905 C CA . THR A 1 241 ? -15.258 17.870 16.075 1.00 96.38 241 THR A CA 1
ATOM 1906 C C . THR A 1 241 ? -16.204 17.082 15.176 1.00 96.38 241 THR A C 1
ATOM 1908 O O . THR A 1 241 ? -16.761 17.643 14.245 1.00 96.38 241 THR A O 1
ATOM 1911 N N . GLN A 1 242 ? -16.397 15.783 15.438 1.00 96.94 242 GLN A N 1
ATOM 1912 C CA . GLN A 1 242 ? -17.101 14.842 14.554 1.00 96.94 242 GLN A CA 1
ATOM 1913 C 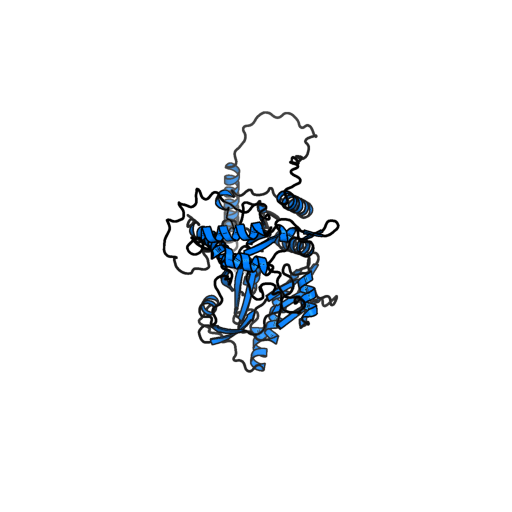C . GLN A 1 242 ? -16.480 14.711 13.151 1.00 96.94 242 GLN A C 1
ATOM 1915 O O . GLN A 1 242 ? -17.078 14.088 12.282 1.00 96.94 242 GLN A O 1
ATOM 1920 N N . GLU A 1 243 ? -15.267 15.223 12.935 1.00 97.19 243 GLU A N 1
ATOM 1921 C CA . GLU A 1 243 ? -14.528 15.086 11.675 1.00 97.19 243 GLU A CA 1
ATOM 1922 C C . GLU A 1 243 ? -14.034 13.649 11.484 1.00 97.19 243 GLU A C 1
ATOM 1924 O O . GLU A 1 243 ? -13.588 13.012 12.444 1.00 97.19 243 GLU A O 1
ATOM 1929 N N . LEU A 1 244 ? -14.083 13.147 10.247 1.00 98.44 244 LEU A N 1
ATOM 1930 C CA . LEU A 1 244 ? -13.458 11.885 9.852 1.00 98.44 244 LEU A CA 1
ATOM 1931 C C . LEU A 1 244 ? -11.939 12.091 9.779 1.00 98.44 244 LEU A C 1
ATOM 1933 O O . LEU A 1 244 ? -11.475 12.895 8.985 1.00 98.44 244 LEU A O 1
ATOM 1937 N N . VAL A 1 245 ? -11.177 11.376 10.610 1.00 98.25 245 VAL A N 1
ATOM 1938 C CA . VAL A 1 245 ? -9.722 11.572 10.773 1.00 98.25 245 VAL A CA 1
ATOM 1939 C C . VAL A 1 245 ? -8.875 10.392 10.293 1.00 98.25 245 VAL A C 1
ATOM 1941 O O . VAL A 1 245 ? -7.659 10.511 10.168 1.00 98.25 245 VAL A O 1
ATOM 1944 N N . ALA A 1 246 ? -9.485 9.227 10.062 1.00 98.44 246 ALA A N 1
ATOM 1945 C CA . ALA A 1 246 ? -8.817 8.068 9.470 1.00 98.44 246 ALA A CA 1
ATOM 1946 C C . ALA A 1 246 ? -9.823 7.079 8.882 1.00 98.44 246 ALA A C 1
ATOM 1948 O O . ALA A 1 246 ? -10.939 6.954 9.393 1.00 98.44 246 ALA A O 1
ATOM 1949 N N . VAL A 1 247 ? -9.392 6.318 7.876 1.00 98.69 247 VAL A N 1
ATOM 1950 C CA . VAL A 1 247 ? -10.182 5.270 7.221 1.00 98.69 247 VAL A CA 1
ATOM 1951 C C . VAL A 1 247 ? -9.364 3.991 7.083 1.00 98.69 247 VAL A C 1
ATOM 1953 O O . VAL A 1 247 ? -8.172 4.037 6.786 1.00 98.69 247 VAL A O 1
ATOM 1956 N N . ALA A 1 248 ? -10.021 2.845 7.272 1.00 98.56 248 ALA A N 1
ATOM 1957 C CA . ALA A 1 248 ? -9.516 1.532 6.882 1.00 98.56 248 ALA A CA 1
ATOM 1958 C C . ALA A 1 248 ? -10.542 0.792 6.017 1.00 98.56 248 ALA A C 1
ATOM 1960 O O . ALA A 1 248 ? -11.749 0.854 6.273 1.00 98.56 248 ALA A O 1
ATOM 1961 N N . THR A 1 249 ? -10.055 0.061 5.017 1.00 98.50 249 THR A N 1
ATOM 1962 C CA . THR A 1 249 ? -10.883 -0.747 4.115 1.00 98.50 249 THR A CA 1
ATOM 1963 C C . THR A 1 249 ? -10.447 -2.201 4.098 1.00 98.50 249 THR A C 1
ATOM 1965 O O . THR A 1 249 ? -9.254 -2.492 4.121 1.00 98.50 249 THR A O 1
ATOM 1968 N N . PHE A 1 250 ? -11.414 -3.114 4.021 1.00 98.50 250 PHE A N 1
ATOM 1969 C CA . PHE A 1 250 ? -11.180 -4.551 4.027 1.00 98.50 250 PHE A CA 1
ATOM 1970 C C . PHE A 1 250 ? -11.938 -5.271 2.911 1.00 98.50 250 PHE A C 1
ATOM 1972 O O . PHE A 1 250 ? -13.041 -4.877 2.498 1.00 98.50 250 PHE A O 1
ATOM 1979 N N . SER A 1 251 ? -11.344 -6.360 2.438 1.00 97.00 251 SER A N 1
ATOM 1980 C CA . SER A 1 251 ? -11.901 -7.221 1.397 1.00 97.00 251 SER A CA 1
ATOM 1981 C C . SER A 1 251 ? -13.071 -8.072 1.915 1.00 97.00 251 SER A C 1
ATOM 1983 O O . SER A 1 251 ? -13.249 -8.247 3.131 1.00 97.00 251 SER A O 1
ATOM 1985 N N . PRO A 1 252 ? -13.923 -8.602 1.015 1.00 96.44 252 PRO A N 1
ATOM 1986 C CA . PRO A 1 252 ? -14.855 -9.654 1.399 1.00 96.44 252 PRO A CA 1
ATOM 1987 C C . PRO A 1 252 ? -14.097 -10.884 1.912 1.00 96.44 252 PRO A C 1
ATOM 1989 O O . PRO A 1 252 ? -12.901 -11.043 1.681 1.00 96.44 252 PRO A O 1
ATOM 1992 N N . ARG A 1 253 ? -14.817 -11.775 2.594 1.00 94.75 253 ARG A N 1
ATOM 1993 C CA . ARG A 1 253 ? -14.249 -13.040 3.063 1.00 94.75 253 ARG A CA 1
ATOM 1994 C C . ARG A 1 253 ? -13.698 -13.826 1.877 1.00 94.75 253 ARG A C 1
ATOM 1996 O O . ARG A 1 253 ? -14.428 -14.070 0.917 1.00 94.75 253 ARG A O 1
ATOM 2003 N N . ARG A 1 254 ? -12.455 -14.284 1.990 1.00 91.38 254 ARG A N 1
ATOM 2004 C CA . ARG A 1 254 ? -11.860 -15.276 1.096 1.00 91.38 254 ARG A CA 1
ATOM 2005 C C . ARG A 1 254 ? -11.989 -16.659 1.731 1.00 91.38 254 ARG A C 1
ATOM 2007 O O . ARG A 1 254 ? -11.886 -16.815 2.948 1.00 91.38 254 ARG A O 1
ATOM 2014 N N . HIS A 1 255 ? -12.276 -17.663 0.911 1.00 84.56 255 HIS A N 1
ATOM 2015 C CA . HIS A 1 255 ? -12.239 -19.058 1.339 1.00 84.56 255 HIS A CA 1
ATOM 2016 C C . HIS A 1 255 ? -10.825 -19.572 1.097 1.00 84.56 255 HIS A C 1
ATOM 2018 O O . HIS A 1 255 ? -10.470 -19.861 -0.041 1.00 84.56 255 HIS A O 1
ATOM 2024 N N . VAL A 1 256 ? -10.031 -19.622 2.163 1.00 92.88 256 VAL A N 1
ATOM 2025 C CA . VAL A 1 256 ? -8.654 -20.119 2.129 1.00 92.88 256 VAL A CA 1
ATOM 2026 C C . VAL A 1 256 ? -8.586 -21.320 3.058 1.00 92.88 256 VAL A C 1
ATOM 2028 O O . VAL A 1 256 ? -9.054 -21.251 4.195 1.00 92.88 256 VAL A O 1
ATOM 2031 N N . MET A 1 257 ? -8.054 -22.430 2.567 1.00 93.44 257 MET A N 1
ATOM 2032 C CA . MET A 1 257 ? -7.653 -23.547 3.412 1.00 93.44 257 MET A CA 1
ATOM 2033 C C . MET A 1 257 ? -6.213 -23.308 3.851 1.00 93.44 257 MET A C 1
ATOM 2035 O O . MET A 1 257 ? -5.410 -22.896 3.024 1.00 93.44 257 MET A O 1
ATOM 2039 N N . ARG A 1 258 ? -5.876 -23.550 5.115 1.00 92.44 258 ARG A N 1
ATOM 2040 C CA . ARG A 1 258 ? -4.503 -23.481 5.635 1.00 92.44 258 ARG A CA 1
ATOM 2041 C C . ARG A 1 258 ? -4.264 -24.700 6.509 1.00 92.44 258 ARG A C 1
ATOM 2043 O O . ARG A 1 258 ? -5.072 -24.953 7.400 1.00 92.44 258 ARG A O 1
ATOM 2050 N N . CYS A 1 259 ? -3.227 -25.482 6.217 1.00 90.62 259 CYS A N 1
ATOM 2051 C CA . CYS A 1 259 ? -2.927 -26.732 6.936 1.00 90.62 259 CYS A CA 1
ATOM 2052 C C . CYS A 1 259 ? -4.166 -27.649 7.087 1.00 90.62 259 CYS A C 1
ATOM 2054 O O . CYS A 1 259 ? -4.465 -28.156 8.165 1.00 90.62 259 CYS A O 1
ATOM 2056 N N . GLY A 1 260 ? -4.962 -27.790 6.020 1.00 89.38 260 GLY A N 1
ATOM 2057 C CA . GLY A 1 260 ? -6.182 -28.612 6.020 1.00 89.38 260 GLY A CA 1
ATOM 2058 C C . GLY A 1 260 ? -7.401 -28.011 6.738 1.00 89.38 260 GLY A C 1
ATOM 2059 O O . GLY A 1 260 ? -8.474 -28.612 6.707 1.00 89.38 260 GLY A O 1
ATOM 2060 N N . GLN A 1 261 ? -7.295 -26.817 7.327 1.00 89.69 261 GLN A N 1
ATOM 2061 C CA . GLN A 1 261 ? -8.393 -26.142 8.025 1.00 89.69 261 GLN A CA 1
ATOM 2062 C C . GLN A 1 261 ? -8.946 -24.962 7.228 1.00 89.69 261 GLN A C 1
ATOM 2064 O O . GLN A 1 261 ? -8.220 -24.272 6.515 1.00 89.69 261 GLN A O 1
ATOM 2069 N N . LYS A 1 262 ? -10.252 -24.705 7.347 1.00 91.69 262 LYS A N 1
ATOM 2070 C CA . LYS A 1 262 ? -10.917 -23.608 6.636 1.00 91.69 262 LYS A CA 1
ATOM 2071 C C . LYS A 1 262 ? -10.786 -22.300 7.409 1.00 91.69 262 LYS A C 1
ATOM 2073 O O . LYS A 1 262 ? -11.378 -22.163 8.473 1.00 91.69 262 LYS A O 1
ATOM 2078 N N . PHE A 1 263 ? -10.127 -21.314 6.809 1.00 92.81 263 PHE A N 1
ATOM 2079 C CA . PHE A 1 263 ? -9.962 -19.979 7.373 1.00 92.81 263 PHE A CA 1
ATOM 2080 C C . PHE A 1 263 ? -10.961 -18.978 6.775 1.00 92.81 263 PHE A C 1
ATOM 2082 O O . PHE A 1 263 ? -11.263 -18.954 5.575 1.00 92.81 263 PHE A O 1
ATOM 2089 N N . ARG A 1 264 ? -11.486 -18.104 7.633 1.00 93.81 264 ARG A N 1
ATOM 2090 C CA . ARG A 1 264 ? -12.181 -16.857 7.299 1.00 93.81 264 ARG A CA 1
ATOM 2091 C C . ARG A 1 264 ? -11.137 -15.762 7.090 1.00 93.81 264 ARG A C 1
ATOM 2093 O O . ARG A 1 264 ? -11.000 -14.863 7.916 1.00 93.81 264 ARG A O 1
ATOM 2100 N N . SER A 1 265 ? -10.399 -15.868 5.990 1.00 95.75 265 SER A N 1
ATOM 2101 C CA . SER A 1 265 ? -9.342 -14.920 5.642 1.00 95.75 265 SER A CA 1
ATOM 2102 C C . SER A 1 265 ? -9.921 -13.636 5.048 1.00 95.75 265 SER A C 1
ATOM 2104 O O . SER A 1 265 ? -10.865 -13.671 4.249 1.00 95.75 265 SER A O 1
ATOM 2106 N N . HIS A 1 266 ? -9.354 -12.499 5.434 1.00 97.38 266 HIS A N 1
ATOM 2107 C CA . HIS A 1 266 ? -9.668 -11.183 4.885 1.00 97.38 266 HIS A CA 1
ATOM 2108 C C . HIS A 1 266 ? -8.387 -10.423 4.560 1.00 97.38 266 HIS A C 1
ATOM 2110 O O . HIS A 1 266 ? -7.302 -10.792 4.982 1.00 97.38 266 HIS A O 1
ATOM 2116 N N . GLU A 1 267 ? -8.514 -9.333 3.815 1.00 97.19 267 GLU A N 1
ATOM 2117 C CA . GLU A 1 267 ? -7.398 -8.454 3.480 1.00 97.19 267 GLU A CA 1
ATOM 2118 C C . GLU A 1 267 ? -7.686 -7.059 4.018 1.00 97.19 267 GLU A C 1
ATOM 2120 O O . GLU A 1 267 ? -8.780 -6.539 3.784 1.00 97.19 267 GLU A O 1
ATOM 2125 N N . LEU A 1 268 ? -6.727 -6.455 4.715 1.00 97.88 268 LEU A N 1
ATOM 2126 C CA . LEU A 1 268 ? -6.711 -5.015 4.936 1.00 97.88 268 LEU A CA 1
ATOM 2127 C C . LEU A 1 268 ? -6.123 -4.370 3.682 1.00 97.88 268 LEU A C 1
ATOM 2129 O O . LEU A 1 268 ? -4.946 -4.529 3.387 1.00 97.88 268 LEU A O 1
ATOM 2133 N N . ILE A 1 269 ? -6.957 -3.655 2.935 1.00 96.25 269 ILE A N 1
ATOM 2134 C CA . ILE A 1 269 ? -6.585 -3.171 1.605 1.00 96.25 269 ILE A CA 1
ATOM 2135 C C . ILE A 1 269 ? -5.930 -1.789 1.689 1.00 96.25 269 ILE A C 1
ATOM 2137 O O . ILE A 1 269 ? -4.944 -1.508 1.011 1.00 96.25 269 ILE A O 1
ATOM 2141 N N . ARG A 1 270 ? -6.498 -0.893 2.504 1.00 95.50 270 ARG A N 1
ATOM 2142 C CA . ARG A 1 270 ? -5.991 0.472 2.703 1.00 95.50 270 ARG A CA 1
ATOM 2143 C C . ARG A 1 270 ? -6.194 0.910 4.138 1.00 95.50 270 ARG A C 1
ATOM 2145 O O . ARG A 1 270 ? -7.254 0.654 4.710 1.00 95.50 270 ARG A O 1
ATOM 2152 N N . TYR A 1 271 ? -5.233 1.666 4.651 1.00 96.50 271 TYR A N 1
ATOM 2153 C CA . TYR A 1 271 ? -5.381 2.494 5.839 1.00 96.50 271 TYR A CA 1
ATOM 2154 C C . TYR A 1 271 ? -4.686 3.837 5.608 1.00 96.50 271 TYR A C 1
ATOM 2156 O O . TYR A 1 271 ? -3.546 3.868 5.147 1.00 96.50 271 TYR A O 1
ATOM 2164 N N . CYS A 1 272 ? -5.344 4.939 5.959 1.00 96.00 272 CYS A N 1
ATOM 2165 C CA . CYS A 1 272 ? -4.678 6.230 6.124 1.00 96.00 272 CYS A CA 1
ATOM 2166 C C . CYS A 1 272 ? -5.387 7.092 7.174 1.00 96.00 272 CYS A C 1
ATOM 2168 O O . CYS A 1 272 ? -6.585 6.943 7.424 1.00 96.00 272 CYS A O 1
ATOM 2170 N N . ALA A 1 273 ? -4.623 7.994 7.786 1.00 96.56 273 ALA A N 1
ATOM 2171 C CA . ALA A 1 273 ? -5.152 9.150 8.501 1.00 96.56 273 ALA A CA 1
ATOM 2172 C C . ALA A 1 273 ? -5.345 10.322 7.525 1.00 96.56 273 ALA A C 1
ATOM 2174 O O . ALA A 1 273 ? -4.911 10.230 6.374 1.00 96.56 273 ALA A O 1
ATOM 2175 N N . CYS A 1 274 ? -5.968 11.410 7.982 1.00 96.75 274 CYS A N 1
ATOM 2176 C CA . CYS A 1 274 ? -5.928 12.681 7.264 1.00 96.75 274 CYS A CA 1
ATOM 2177 C C . CYS A 1 274 ? -4.480 13.058 6.937 1.00 96.75 274 CYS A C 1
ATOM 2179 O O . CYS A 1 274 ? -3.577 12.860 7.754 1.00 96.75 274 CYS A O 1
ATOM 2181 N N . ARG A 1 275 ? -4.274 13.610 5.740 1.00 93.88 275 ARG A N 1
ATOM 2182 C CA . ARG A 1 275 ? -2.979 14.154 5.317 1.00 93.88 275 ARG A CA 1
ATOM 2183 C C . ARG A 1 275 ? -2.485 15.161 6.360 1.00 93.88 275 ARG A C 1
ATOM 2185 O O . ARG A 1 275 ? -3.287 15.889 6.936 1.00 93.88 275 ARG A O 1
ATOM 2192 N N . ASP A 1 276 ? -1.182 15.150 6.625 1.00 91.38 276 ASP A N 1
ATOM 2193 C CA . ASP A 1 276 ? -0.500 15.972 7.638 1.00 91.38 276 ASP A CA 1
ATOM 2194 C C . ASP A 1 276 ? -0.858 15.659 9.100 1.00 91.38 276 ASP A C 1
ATOM 2196 O O . ASP A 1 276 ? -0.175 16.134 10.005 1.00 91.38 276 ASP A O 1
ATOM 2200 N N . GLU A 1 277 ? -1.866 14.830 9.369 1.00 95.00 277 GLU A N 1
ATOM 2201 C CA . GLU A 1 277 ? -2.265 14.440 10.718 1.00 95.00 277 GLU A CA 1
ATOM 2202 C C . GLU A 1 277 ? -1.808 13.019 11.067 1.00 95.00 277 GLU A C 1
ATOM 2204 O O . GLU A 1 277 ? -1.492 12.184 10.219 1.00 95.00 277 GLU A O 1
ATOM 2209 N N . HIS A 1 278 ? -1.814 12.703 12.361 1.00 93.62 278 HIS A N 1
ATOM 2210 C CA . HIS A 1 278 ? -1.532 11.356 12.838 1.00 93.62 278 HIS A CA 1
ATOM 2211 C C . HIS A 1 278 ? -2.531 10.910 13.897 1.00 93.62 278 HIS A C 1
ATOM 2213 O O . HIS A 1 278 ? -2.811 11.625 14.862 1.00 93.62 278 HIS A O 1
ATOM 2219 N N . VAL A 1 279 ? -3.031 9.682 13.751 1.00 95.88 279 VAL A N 1
ATOM 2220 C CA . VAL A 1 279 ? -3.922 9.051 14.728 1.00 95.88 279 VAL A CA 1
ATOM 2221 C C . VAL A 1 279 ? -3.172 7.950 15.472 1.00 95.88 279 VAL A C 1
ATOM 2223 O O . VAL A 1 279 ? -3.080 6.811 15.014 1.00 95.88 279 VAL A O 1
ATOM 2226 N N . VAL A 1 280 ? -2.678 8.270 16.667 1.00 94.88 280 VAL A N 1
ATOM 2227 C CA . VAL A 1 280 ? -1.988 7.315 17.542 1.00 94.88 280 VAL A CA 1
ATOM 2228 C C . VAL A 1 280 ? -2.959 6.204 17.953 1.00 94.88 280 VAL A C 1
ATOM 2230 O O . VAL A 1 280 ? -3.995 6.468 18.578 1.00 94.88 280 VAL A O 1
ATOM 2233 N N . GLY A 1 281 ? -2.625 4.959 17.593 1.00 95.00 281 GLY A N 1
ATOM 2234 C CA . GLY A 1 281 ? -3.470 3.775 17.796 1.00 95.00 281 GLY A CA 1
ATOM 2235 C C . GLY A 1 281 ? -4.684 3.695 16.860 1.00 95.00 281 GLY A C 1
ATOM 2236 O O . GLY A 1 281 ? -5.605 2.917 17.117 1.00 95.00 281 GLY A O 1
ATOM 2237 N N . GLY A 1 282 ? -4.730 4.519 15.806 1.00 96.50 282 GLY A N 1
ATOM 2238 C CA . GLY A 1 282 ? -5.863 4.600 14.881 1.00 96.50 282 GLY A CA 1
ATOM 2239 C C . GLY A 1 282 ? -6.129 3.279 14.162 1.00 96.50 282 GLY A C 1
ATOM 2240 O O . GLY A 1 282 ? -7.229 2.733 14.259 1.00 96.50 282 GLY A O 1
ATOM 2241 N N . ILE A 1 283 ? -5.099 2.724 13.520 1.00 96.06 283 ILE A N 1
ATOM 2242 C CA . ILE A 1 283 ? -5.189 1.435 12.827 1.00 96.06 283 ILE A CA 1
ATOM 2243 C C . ILE A 1 283 ? -5.592 0.294 13.767 1.00 96.06 283 ILE A C 1
ATOM 2245 O O . ILE A 1 283 ? -6.495 -0.467 13.438 1.00 96.06 283 ILE A O 1
ATOM 2249 N N . THR A 1 284 ? -5.020 0.226 14.975 1.00 95.88 284 THR A N 1
ATOM 2250 C CA . THR A 1 284 ? -5.364 -0.790 15.984 1.00 95.88 284 THR A CA 1
ATOM 2251 C C . THR A 1 284 ? -6.850 -0.748 16.325 1.00 95.88 284 THR A C 1
ATOM 2253 O O . THR A 1 284 ? -7.509 -1.781 16.395 1.00 95.88 284 THR A O 1
ATOM 2256 N N . LYS A 1 285 ? -7.411 0.455 16.494 1.00 97.69 285 LYS A N 1
ATOM 2257 C CA . LYS A 1 285 ? -8.832 0.626 16.808 1.00 97.69 285 LYS A CA 1
ATOM 2258 C C . LYS A 1 285 ? -9.747 0.249 15.641 1.00 97.69 285 LYS A C 1
ATOM 2260 O O . LYS A 1 285 ? -10.827 -0.293 15.877 1.00 97.69 285 LYS A O 1
ATOM 2265 N N . LEU A 1 286 ? -9.337 0.538 14.406 1.00 98.38 286 LEU A N 1
ATOM 2266 C CA . LEU A 1 286 ? -10.072 0.148 13.200 1.00 98.38 286 LEU A CA 1
ATOM 2267 C C . LEU A 1 286 ? -10.036 -1.371 12.990 1.00 98.38 286 LEU A C 1
ATOM 2269 O O . LEU A 1 286 ? -11.083 -1.968 12.754 1.00 98.38 286 LEU A O 1
ATOM 2273 N N . LEU A 1 287 ? -8.870 -2.000 13.168 1.00 97.81 287 LEU A N 1
ATOM 2274 C CA . LEU A 1 287 ? -8.714 -3.456 13.153 1.00 97.81 287 LEU A CA 1
ATOM 2275 C C . LEU A 1 287 ? -9.581 -4.121 14.220 1.00 97.81 287 LEU A C 1
ATOM 2277 O O . LEU A 1 287 ? -10.326 -5.042 13.905 1.00 97.81 287 LEU A O 1
ATOM 2281 N N . ALA A 1 288 ? -9.560 -3.615 15.456 1.00 96.94 288 ALA A N 1
ATOM 2282 C CA . ALA A 1 288 ? -10.406 -4.123 16.531 1.00 96.94 288 ALA A CA 1
ATOM 2283 C C . ALA A 1 288 ? -11.902 -4.020 16.193 1.00 96.94 288 ALA A C 1
ATOM 2285 O O . ALA A 1 288 ? -12.661 -4.935 16.494 1.00 96.94 288 ALA A O 1
ATOM 2286 N N . ALA A 1 289 ? -12.340 -2.930 15.552 1.00 97.88 289 ALA A N 1
ATOM 2287 C CA . ALA A 1 289 ? -13.726 -2.79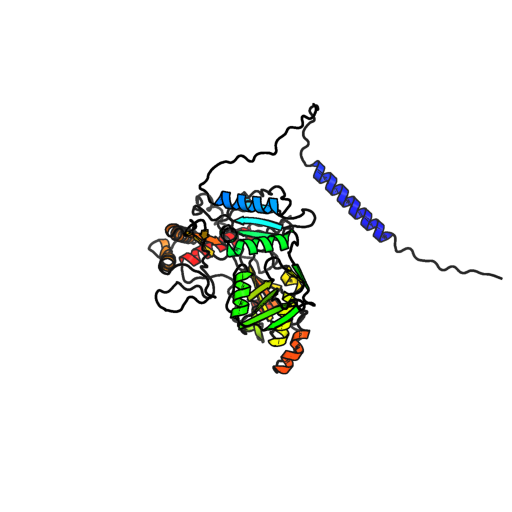0 15.111 1.00 97.88 289 ALA A CA 1
ATOM 2288 C C . ALA A 1 289 ? -14.096 -3.798 14.017 1.00 97.88 289 ALA A C 1
ATOM 2290 O O . ALA A 1 289 ? -15.117 -4.466 14.133 1.00 97.88 289 ALA A O 1
ATOM 2291 N N . PHE A 1 290 ? -13.245 -3.957 13.004 1.00 98.06 290 PHE A N 1
ATOM 2292 C CA . PHE A 1 290 ? -13.436 -4.969 11.967 1.00 98.06 290 PHE A CA 1
ATOM 2293 C C . PHE A 1 290 ? -13.507 -6.385 12.555 1.00 98.06 290 PHE A C 1
ATOM 2295 O O . PHE A 1 290 ? -14.406 -7.157 12.228 1.00 98.06 290 PHE A O 1
ATOM 2302 N N . CYS A 1 291 ? -12.599 -6.696 13.476 1.00 96.69 291 CYS A N 1
ATOM 2303 C CA . CYS A 1 291 ? -12.529 -7.969 14.176 1.00 96.69 291 CYS A CA 1
ATOM 2304 C C . CYS A 1 291 ? -13.814 -8.261 14.971 1.00 96.69 291 CYS A C 1
ATOM 2306 O O . CYS A 1 291 ? -14.383 -9.342 14.810 1.00 96.69 291 CYS A O 1
ATOM 2308 N N . ARG A 1 292 ? -14.323 -7.284 15.741 1.00 96.06 292 ARG A N 1
ATOM 2309 C CA . ARG A 1 292 ? -15.612 -7.403 16.4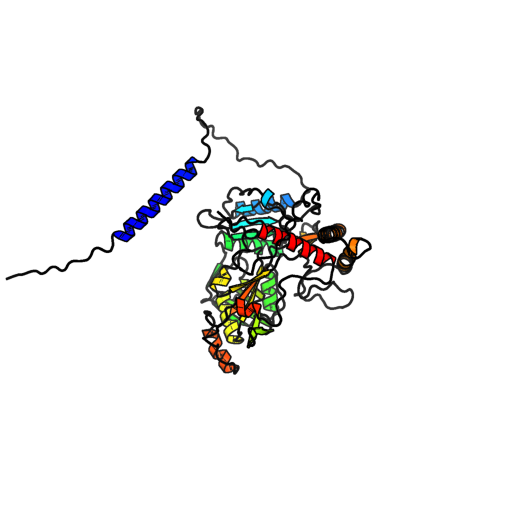53 1.00 96.06 292 ARG A CA 1
ATOM 2310 C C . ARG A 1 292 ? -16.788 -7.673 15.524 1.00 96.06 292 ARG A C 1
ATOM 2312 O O . ARG A 1 292 ? -17.700 -8.390 15.906 1.00 96.06 292 ARG A O 1
ATOM 2319 N N . ASP A 1 293 ? -16.803 -7.073 14.341 1.00 96.19 293 ASP A N 1
ATOM 2320 C CA . ASP A 1 293 ? -17.974 -7.136 13.466 1.00 96.19 293 ASP A CA 1
ATOM 2321 C C . ASP A 1 293 ? -17.976 -8.388 12.576 1.00 96.19 293 ASP A C 1
ATOM 2323 O O . ASP A 1 293 ? -19.040 -8.919 12.250 1.00 96.19 293 ASP A O 1
ATOM 2327 N N . VAL A 1 294 ? -16.794 -8.851 12.155 1.00 96.25 294 VAL A N 1
ATOM 2328 C CA . VAL A 1 294 ? -16.642 -9.837 11.067 1.00 96.25 294 VAL A CA 1
ATOM 2329 C C . VAL A 1 294 ? -16.105 -11.189 11.546 1.00 96.25 294 VAL A C 1
ATOM 2331 O O . VAL A 1 294 ? -16.342 -12.209 10.886 1.00 96.25 294 VAL A O 1
ATOM 2334 N N . ALA A 1 295 ? -15.427 -11.209 12.694 1.00 95.62 295 ALA A N 1
ATOM 2335 C CA . ALA A 1 295 ? -14.744 -12.375 13.243 1.00 95.62 295 ALA A CA 1
ATOM 2336 C C . ALA A 1 295 ? -13.858 -13.117 12.213 1.00 95.62 295 ALA A C 1
ATOM 2338 O O . ALA A 1 295 ? -14.170 -14.257 11.841 1.00 95.62 295 ALA A O 1
ATOM 2339 N N . PRO A 1 296 ? -12.805 -12.463 11.681 1.00 95.88 296 PRO A N 1
ATOM 2340 C CA . PRO A 1 296 ? -11.854 -13.098 10.768 1.00 95.88 296 PRO A CA 1
ATOM 2341 C C . PRO A 1 296 ? -10.973 -14.116 11.506 1.00 95.88 296 PRO A C 1
ATOM 2343 O O . PRO A 1 296 ? -10.724 -13.962 12.697 1.00 95.88 296 PRO A O 1
ATOM 2346 N N . ASP A 1 297 ? -10.472 -15.139 10.816 1.00 94.75 297 ASP A N 1
ATOM 2347 C CA . ASP A 1 297 ? -9.446 -16.033 11.387 1.00 94.75 297 ASP A CA 1
ATOM 2348 C C . ASP A 1 297 ? -8.036 -15.467 11.165 1.00 94.75 297 ASP A C 1
ATOM 2350 O O . ASP A 1 297 ? -7.178 -15.536 12.046 1.00 94.75 297 ASP A O 1
ATOM 2354 N N . ASP A 1 298 ? -7.835 -14.825 10.013 1.00 95.31 298 ASP A N 1
ATOM 2355 C CA . ASP A 1 298 ? -6.619 -14.100 9.672 1.00 95.31 298 ASP A CA 1
ATOM 2356 C C . ASP A 1 298 ? -6.927 -12.833 8.859 1.00 95.31 298 ASP A C 1
ATOM 2358 O O . ASP A 1 298 ? -7.996 -12.694 8.246 1.00 95.31 298 ASP A O 1
ATOM 2362 N N . ILE A 1 299 ? -5.979 -11.897 8.877 1.00 97.38 299 ILE A N 1
ATOM 2363 C CA . ILE A 1 299 ? -5.981 -10.696 8.044 1.00 97.38 299 ILE A CA 1
ATOM 2364 C C . ILE A 1 299 ? -4.649 -10.623 7.305 1.00 97.38 299 ILE A C 1
ATOM 2366 O O . ILE A 1 299 ? -3.595 -10.576 7.928 1.00 97.38 299 ILE A O 1
ATOM 2370 N N . VAL A 1 300 ? -4.694 -10.559 5.982 1.00 96.12 300 VAL A N 1
ATOM 2371 C CA . VAL A 1 300 ? -3.526 -10.359 5.119 1.00 96.12 300 VAL A CA 1
ATOM 2372 C C . VAL A 1 300 ? -3.424 -8.882 4.730 1.00 96.12 300 VAL A C 1
ATOM 2374 O O . VAL A 1 300 ? -4.436 -8.194 4.598 1.00 96.12 300 VAL A O 1
ATOM 2377 N N . THR A 1 301 ? -2.216 -8.366 4.543 1.00 95.75 301 THR A N 1
ATOM 2378 C CA . THR A 1 301 ? -1.992 -7.043 3.946 1.00 95.75 301 THR A CA 1
ATOM 2379 C C . THR A 1 301 ? -0.721 -7.050 3.108 1.00 95.75 301 THR A C 1
ATOM 2381 O O . THR A 1 301 ? 0.172 -7.867 3.322 1.00 95.75 301 THR A O 1
ATOM 2384 N N . CYS A 1 302 ? -0.642 -6.123 2.161 1.00 92.25 302 CYS A N 1
ATOM 2385 C CA . CYS A 1 302 ? 0.527 -5.900 1.320 1.00 92.25 302 CYS A CA 1
ATOM 2386 C C . CYS A 1 302 ? 1.126 -4.530 1.642 1.00 92.25 302 CYS A C 1
ATOM 2388 O O . CYS A 1 302 ? 0.395 -3.539 1.734 1.00 92.25 302 CYS A O 1
ATOM 2390 N N . ILE A 1 303 ? 2.445 -4.470 1.788 1.00 90.19 303 ILE A N 1
ATOM 2391 C CA . ILE A 1 303 ? 3.197 -3.246 2.055 1.00 90.19 303 ILE A CA 1
ATOM 2392 C C . ILE A 1 303 ? 4.113 -2.971 0.881 1.00 90.19 303 ILE A C 1
ATOM 2394 O O . ILE A 1 303 ? 4.874 -3.827 0.447 1.00 90.19 303 ILE A O 1
ATOM 2398 N N . ASP A 1 304 ? 4.017 -1.749 0.390 1.00 89.19 304 ASP A N 1
ATOM 2399 C CA . ASP A 1 304 ? 4.881 -1.198 -0.638 1.00 89.19 304 ASP A CA 1
ATOM 2400 C C . ASP A 1 304 ? 6.252 -0.856 -0.037 1.00 89.19 304 ASP A C 1
ATOM 2402 O O . ASP A 1 304 ? 6.342 -0.012 0.866 1.00 89.19 304 ASP A O 1
ATOM 2406 N N . ARG A 1 305 ? 7.302 -1.535 -0.514 1.00 87.19 305 ARG A N 1
ATOM 2407 C CA . ARG A 1 305 ? 8.663 -1.391 0.019 1.00 87.19 305 ARG A CA 1
ATOM 2408 C C . ARG A 1 305 ? 9.332 -0.085 -0.397 1.00 87.19 305 ARG A C 1
ATOM 2410 O O . ARG A 1 305 ? 10.314 0.285 0.244 1.00 87.19 305 ARG A O 1
ATOM 2417 N N . ASP A 1 306 ? 8.765 0.672 -1.344 1.00 87.62 306 ASP A N 1
ATOM 2418 C CA . ASP A 1 306 ? 9.224 2.037 -1.642 1.00 87.62 306 ASP A CA 1
ATOM 2419 C C . ASP A 1 306 ? 9.121 2.953 -0.417 1.00 87.62 306 ASP A C 1
ATOM 2421 O O . ASP A 1 306 ? 9.774 3.990 -0.352 1.00 87.62 306 ASP A O 1
ATOM 2425 N N . TRP A 1 307 ? 8.309 2.585 0.579 1.00 87.75 307 TRP A N 1
ATOM 2426 C CA . TRP A 1 307 ? 8.049 3.387 1.776 1.00 87.75 307 TRP A CA 1
ATOM 2427 C C . TRP A 1 307 ? 8.602 2.783 3.071 1.00 87.75 307 TRP A C 1
ATOM 2429 O O . TRP A 1 307 ? 8.170 3.160 4.175 1.00 87.75 307 TRP A O 1
ATOM 2439 N N . GLY A 1 308 ? 9.578 1.890 2.927 1.00 79.25 308 GLY A N 1
ATOM 2440 C CA . GLY A 1 308 ? 10.303 1.249 4.011 1.00 79.25 308 GLY A CA 1
ATOM 2441 C C . GLY A 1 308 ? 9.700 -0.079 4.456 1.00 79.25 308 GLY A C 1
ATOM 2442 O O . GLY A 1 308 ? 8.711 -0.573 3.913 1.00 79.25 308 GLY A O 1
ATOM 2443 N N . ARG A 1 309 ? 10.334 -0.657 5.477 1.00 67.94 309 ARG A N 1
ATOM 2444 C CA . ARG A 1 309 ? 9.977 -1.957 6.049 1.00 67.94 309 ARG A CA 1
ATOM 2445 C C . ARG A 1 309 ? 8.701 -1.851 6.880 1.00 67.94 309 ARG A C 1
ATOM 2447 O O . ARG A 1 309 ? 8.378 -0.793 7.431 1.00 67.94 309 ARG A O 1
ATOM 2454 N N . GLY A 1 310 ? 7.951 -2.945 6.954 1.00 65.38 310 GLY A N 1
ATOM 2455 C CA . GLY A 1 310 ? 6.677 -3.019 7.657 1.00 65.38 310 GLY A CA 1
ATOM 2456 C C . GLY A 1 310 ? 6.727 -2.874 9.184 1.00 65.38 310 GLY A C 1
ATOM 2457 O O . GLY A 1 310 ? 5.769 -3.286 9.818 1.00 65.38 310 GLY A O 1
ATOM 2458 N N . ASP A 1 311 ? 7.752 -2.277 9.794 1.00 71.00 311 ASP A N 1
ATOM 2459 C CA . ASP A 1 311 ? 8.037 -2.333 11.243 1.00 71.00 311 ASP A CA 1
ATOM 2460 C C . ASP A 1 311 ? 6.840 -1.944 12.135 1.00 71.00 311 ASP A C 1
ATOM 2462 O O . ASP A 1 311 ? 6.553 -2.560 13.166 1.00 71.00 311 ASP A O 1
ATOM 2466 N N . GLY A 1 312 ? 6.066 -0.937 11.711 1.00 80.88 312 GLY A N 1
ATOM 2467 C CA . GLY A 1 312 ? 4.844 -0.527 12.409 1.00 80.88 312 GLY A CA 1
ATOM 2468 C C . GLY A 1 312 ? 3.770 -1.622 12.460 1.00 80.88 312 GLY A C 1
ATOM 2469 O O . GLY A 1 312 ? 2.992 -1.683 13.413 1.00 80.88 312 GLY A O 1
ATOM 2470 N N . TRP A 1 313 ? 3.740 -2.511 11.473 1.00 89.81 313 TRP A N 1
ATOM 2471 C CA . TRP A 1 313 ? 2.812 -3.632 11.367 1.00 89.81 313 TRP A CA 1
ATOM 2472 C C . TRP A 1 313 ? 3.194 -4.799 12.270 1.00 89.81 313 TRP A C 1
ATOM 2474 O O . TRP A 1 313 ? 2.303 -5.379 12.893 1.00 89.81 313 TRP A O 1
ATOM 2484 N N . HIS A 1 314 ? 4.487 -5.091 12.432 1.00 88.62 314 HIS A N 1
ATOM 2485 C CA . HIS A 1 314 ? 4.946 -6.137 13.355 1.00 88.62 314 HIS A CA 1
ATOM 2486 C C . HIS A 1 314 ? 4.524 -5.837 14.797 1.00 88.62 314 HIS A C 1
ATOM 2488 O O . HIS A 1 314 ? 4.079 -6.726 15.519 1.00 88.62 314 HIS A O 1
ATOM 2494 N N . SER A 1 315 ? 4.509 -4.558 15.192 1.00 87.38 315 SER A N 1
ATOM 2495 C CA . SER A 1 315 ? 4.007 -4.133 16.512 1.00 87.38 315 SER A CA 1
ATOM 2496 C C . SER A 1 315 ? 2.517 -4.451 16.760 1.00 87.38 315 SER A C 1
ATOM 2498 O O . SER A 1 315 ? 2.070 -4.539 17.912 1.00 87.38 315 SER A O 1
ATOM 2500 N N . LEU A 1 316 ? 1.743 -4.631 15.683 1.00 90.06 316 LEU A N 1
ATOM 2501 C CA . LEU A 1 316 ? 0.330 -5.020 15.707 1.00 90.06 316 LEU A CA 1
ATOM 2502 C C . LEU A 1 316 ? 0.138 -6.545 15.692 1.00 90.06 316 LEU A C 1
ATOM 2504 O O . LEU A 1 316 ? -0.999 -6.998 15.825 1.00 90.06 316 LEU A O 1
ATOM 2508 N N . GLY A 1 317 ? 1.223 -7.315 15.563 1.00 92.19 317 GLY A N 1
ATOM 2509 C CA . GLY A 1 317 ? 1.220 -8.776 15.472 1.00 92.19 317 GLY A CA 1
ATOM 2510 C C . GLY A 1 317 ? 1.173 -9.318 14.044 1.00 92.19 317 GLY A C 1
ATOM 2511 O O . GLY A 1 317 ? 0.928 -10.504 13.869 1.00 92.19 317 GLY A O 1
ATOM 2512 N N . PHE A 1 318 ? 1.350 -8.472 13.024 1.00 94.19 318 PHE A N 1
ATOM 2513 C CA . PHE A 1 318 ? 1.525 -8.974 11.665 1.00 94.19 318 PHE A CA 1
ATOM 2514 C C . PHE A 1 318 ? 2.910 -9.606 11.513 1.00 94.19 318 PHE A C 1
ATOM 2516 O O . PHE A 1 318 ? 3.904 -9.052 11.975 1.00 94.19 318 PHE A O 1
ATOM 2523 N N . GLU A 1 319 ? 2.974 -10.724 10.809 1.00 92.62 319 GLU A N 1
ATOM 2524 C CA . GLU A 1 319 ? 4.203 -11.441 10.491 1.00 92.62 319 GLU A CA 1
ATOM 2525 C C . GLU A 1 319 ? 4.440 -11.424 8.985 1.00 92.62 319 GLU A C 1
ATOM 2527 O O . GLU A 1 319 ? 3.508 -11.592 8.192 1.00 92.62 319 GLU A O 1
ATOM 2532 N N . THR A 1 320 ? 5.695 -11.225 8.591 1.00 91.00 320 THR A N 1
ATOM 2533 C CA . THR A 1 320 ? 6.107 -11.305 7.191 1.00 91.00 320 THR A CA 1
ATOM 2534 C C . THR A 1 320 ? 6.069 -12.748 6.723 1.00 91.00 320 THR A C 1
ATOM 2536 O O . THR A 1 320 ? 6.718 -13.611 7.305 1.00 91.00 320 THR A O 1
ATOM 2539 N N . VAL A 1 321 ? 5.327 -13.002 5.648 1.00 92.06 321 VAL A N 1
ATOM 2540 C CA . VAL A 1 321 ? 5.163 -14.352 5.087 1.00 92.06 321 VAL A CA 1
ATOM 2541 C C . VAL A 1 321 ? 5.691 -14.491 3.673 1.00 92.06 321 VAL A C 1
ATOM 2543 O O . VAL A 1 321 ? 5.949 -15.607 3.234 1.00 92.06 321 VAL A O 1
ATOM 2546 N N . GLN A 1 322 ? 5.851 -13.383 2.948 1.00 88.12 322 GLN A N 1
ATOM 2547 C CA . GLN A 1 322 ? 6.381 -13.422 1.592 1.00 88.12 322 GLN A CA 1
ATOM 2548 C C . GLN A 1 322 ? 6.909 -12.063 1.143 1.00 88.12 322 GLN A C 1
ATOM 2550 O O . GLN A 1 322 ? 6.262 -11.037 1.351 1.00 88.12 322 GLN A O 1
ATOM 2555 N N . LEU A 1 323 ? 8.043 -12.077 0.449 1.00 84.69 323 LEU A N 1
ATOM 2556 C CA . LEU A 1 323 ? 8.545 -10.941 -0.315 1.00 84.69 323 LEU A CA 1
ATOM 2557 C C . LEU A 1 323 ? 8.240 -11.173 -1.793 1.00 84.69 323 LEU A C 1
ATOM 2559 O O . LEU A 1 323 ? 8.536 -12.233 -2.336 1.00 84.69 323 LEU A O 1
ATOM 2563 N N . MET A 1 324 ? 7.630 -10.181 -2.427 1.00 84.94 324 MET A N 1
ATOM 2564 C CA . MET A 1 324 ? 7.378 -10.154 -3.860 1.00 84.94 324 MET A CA 1
ATOM 2565 C C . MET A 1 324 ? 8.488 -9.352 -4.546 1.00 84.94 324 MET A C 1
ATOM 2567 O O . MET A 1 324 ? 8.871 -8.300 -4.016 1.00 84.94 324 MET A O 1
ATOM 2571 N N . PRO A 1 325 ? 8.970 -9.793 -5.722 1.00 82.62 325 PRO A N 1
ATOM 2572 C CA . PRO A 1 325 ? 9.923 -9.018 -6.511 1.00 82.62 325 PRO A CA 1
ATOM 2573 C C . PRO A 1 325 ? 9.308 -7.679 -6.957 1.00 82.62 325 PRO A C 1
ATOM 2575 O O . PRO A 1 325 ? 8.091 -7.517 -6.867 1.00 82.62 325 PRO A O 1
ATOM 2578 N N . PRO A 1 326 ? 10.114 -6.730 -7.453 1.00 85.19 326 PRO A N 1
ATOM 2579 C CA . PRO A 1 326 ? 9.634 -5.515 -8.099 1.00 85.19 326 PRO A CA 1
ATOM 2580 C C . PRO A 1 326 ? 8.563 -5.768 -9.160 1.00 85.19 326 PRO A C 1
ATOM 2582 O O . PRO A 1 326 ? 8.655 -6.723 -9.937 1.00 85.19 326 PRO A O 1
ATOM 2585 N N . LEU A 1 327 ? 7.564 -4.891 -9.221 1.00 87.12 327 LEU A N 1
ATOM 2586 C CA . LEU A 1 327 ? 6.595 -4.850 -10.314 1.00 87.12 327 LEU A CA 1
ATOM 2587 C C . LEU A 1 327 ? 6.913 -3.715 -11.280 1.00 87.12 327 LEU A C 1
ATOM 2589 O O . LEU A 1 327 ? 7.462 -2.689 -10.892 1.00 87.12 327 LEU A O 1
ATOM 2593 N N . VAL A 1 328 ? 6.498 -3.880 -12.535 1.00 88.75 328 VAL A N 1
ATOM 2594 C CA . VAL A 1 328 ? 6.684 -2.875 -13.584 1.00 88.75 328 VAL A CA 1
ATOM 2595 C C . VAL A 1 328 ? 5.436 -2.010 -13.792 1.00 88.75 328 VAL A C 1
ATOM 2597 O O . VAL A 1 328 ? 4.294 -2.484 -13.831 1.00 88.75 328 VAL A O 1
ATOM 2600 N N . MET A 1 329 ? 5.670 -0.712 -13.937 1.00 91.25 329 MET A N 1
ATOM 2601 C CA . MET A 1 329 ? 4.716 0.316 -14.347 1.00 91.25 329 MET A CA 1
ATOM 2602 C C . MET A 1 329 ? 5.297 1.089 -15.532 1.00 91.25 329 MET A C 1
ATOM 2604 O O . MET A 1 329 ? 6.502 1.058 -15.762 1.00 91.25 329 MET A O 1
ATOM 2608 N N . ALA A 1 330 ? 4.451 1.807 -16.263 1.00 90.81 330 ALA A N 1
ATOM 2609 C CA . ALA A 1 330 ? 4.869 2.697 -17.342 1.00 90.81 330 ALA A CA 1
ATOM 2610 C C . ALA A 1 330 ? 4.470 4.144 -17.033 1.00 90.81 330 ALA A C 1
ATOM 2612 O O . ALA A 1 330 ? 3.372 4.390 -16.528 1.00 90.81 330 ALA A O 1
ATOM 2613 N N . ILE A 1 331 ? 5.348 5.089 -17.355 1.00 89.25 331 ILE A N 1
ATOM 2614 C CA . ILE A 1 331 ? 5.120 6.534 -17.240 1.00 89.25 331 ILE A CA 1
ATOM 2615 C C . ILE A 1 331 ? 5.431 7.229 -18.561 1.00 89.25 331 ILE A C 1
ATOM 2617 O O . ILE A 1 331 ? 6.232 6.731 -19.348 1.00 89.25 331 ILE A O 1
ATOM 2621 N N . ASP A 1 332 ? 4.813 8.381 -18.797 1.00 85.31 332 ASP A N 1
ATOM 2622 C CA . ASP A 1 332 ? 5.139 9.222 -19.952 1.00 85.31 332 ASP A CA 1
ATOM 2623 C C . ASP A 1 332 ? 6.567 9.788 -19.803 1.00 85.31 332 ASP A C 1
ATOM 2625 O O . ASP A 1 332 ? 6.912 10.335 -18.752 1.00 85.31 332 ASP A O 1
ATOM 2629 N N . LYS A 1 333 ? 7.411 9.666 -20.841 1.00 78.31 333 LYS A N 1
ATOM 2630 C CA . LYS A 1 333 ? 8.772 10.248 -20.853 1.00 78.31 333 LYS A CA 1
ATOM 2631 C C . LYS A 1 333 ? 8.742 11.768 -20.861 1.00 78.31 333 LYS A C 1
ATOM 2633 O O . LYS A 1 333 ? 9.614 12.417 -20.281 1.00 78.31 333 LYS A O 1
ATOM 2638 N N . GLN A 1 334 ? 7.753 12.321 -21.552 1.00 69.81 334 GLN A N 1
ATOM 2639 C CA . GLN A 1 334 ? 7.478 13.744 -21.577 1.00 69.81 334 GLN A CA 1
ATOM 2640 C C . GLN A 1 334 ? 6.152 13.974 -20.860 1.00 69.81 334 GLN A C 1
ATOM 2642 O O . GLN A 1 334 ? 5.170 13.309 -21.187 1.00 69.81 334 GLN A O 1
ATOM 2647 N N . PRO A 1 335 ? 6.106 14.874 -19.870 1.00 63.50 335 PRO A N 1
ATOM 2648 C CA . PRO A 1 335 ? 4.845 15.208 -19.240 1.00 63.50 335 PRO A CA 1
ATOM 2649 C C . PRO A 1 335 ? 3.903 15.825 -20.270 1.00 63.50 335 PRO A C 1
ATOM 2651 O O . PRO A 1 335 ? 4.312 16.678 -21.061 1.00 63.50 335 PRO A O 1
ATOM 2654 N N . ASN A 1 336 ? 2.632 15.434 -20.223 1.00 57.31 336 ASN A N 1
ATOM 2655 C CA . ASN A 1 336 ? 1.611 16.151 -20.968 1.00 57.31 336 ASN A CA 1
ATOM 2656 C C . ASN A 1 336 ? 1.449 17.526 -20.320 1.00 57.31 336 ASN A C 1
ATOM 2658 O O . ASN A 1 336 ? 1.133 17.622 -19.131 1.00 57.31 336 ASN A O 1
ATOM 2662 N N . ILE A 1 337 ? 1.705 18.576 -21.100 1.00 57.94 337 ILE A N 1
ATOM 2663 C CA . ILE A 1 337 ? 1.409 19.952 -20.713 1.00 57.94 337 ILE A CA 1
ATOM 2664 C C . ILE A 1 337 ? -0.026 20.215 -21.163 1.00 57.94 337 ILE A C 1
ATOM 2666 O O . ILE A 1 337 ? -0.275 20.526 -22.327 1.00 57.94 337 ILE A O 1
ATOM 2670 N N . GLU A 1 338 ? -0.980 20.043 -20.254 1.00 52.62 338 GLU A N 1
ATOM 2671 C CA . GLU A 1 338 ? -2.321 20.591 -20.459 1.00 52.62 338 GLU A CA 1
ATOM 2672 C C . GLU A 1 338 ? -2.290 22.072 -20.061 1.00 52.62 338 GLU A C 1
ATOM 2674 O O . GLU A 1 338 ? -1.666 22.419 -19.062 1.00 52.62 338 GLU A O 1
ATOM 2679 N N . THR A 1 339 ? -2.900 22.920 -20.900 1.00 49.47 339 THR A N 1
ATOM 2680 C CA . THR A 1 339 ? -3.026 24.394 -20.818 1.00 49.47 339 THR A CA 1
ATOM 2681 C C . THR A 1 339 ? -2.566 25.049 -19.507 1.00 49.47 339 THR A C 1
ATOM 2683 O O . THR A 1 339 ? -3.098 24.732 -18.447 1.00 49.47 339 THR A O 1
ATOM 2686 N N . ASP A 1 340 ? -1.644 26.011 -19.630 1.00 45.31 340 ASP A N 1
ATOM 2687 C CA . ASP A 1 340 ? -1.035 26.830 -18.571 1.00 45.31 340 ASP A CA 1
ATOM 2688 C C . ASP A 1 340 ? -0.536 26.033 -17.339 1.00 45.31 340 ASP A C 1
ATOM 2690 O O . ASP A 1 340 ? -1.205 25.886 -16.321 1.00 45.31 340 ASP A O 1
ATOM 2694 N N . GLU A 1 341 ? 0.719 25.571 -17.447 1.00 53.12 341 GLU A N 1
ATOM 2695 C CA . GLU A 1 341 ? 1.629 25.153 -16.357 1.00 53.12 341 GLU A CA 1
ATOM 2696 C C . GLU A 1 341 ? 1.405 23.790 -15.667 1.00 53.12 341 GLU A C 1
ATOM 2698 O O . GLU A 1 341 ? 2.240 23.392 -14.847 1.00 53.12 341 GLU A O 1
ATOM 2703 N N . LYS A 1 342 ? 0.375 23.001 -16.007 1.00 53.88 342 LYS A N 1
ATOM 2704 C CA . LYS A 1 342 ? 0.167 21.696 -15.348 1.00 53.88 342 LYS A CA 1
ATOM 2705 C C . LYS A 1 342 ? 0.958 20.558 -16.011 1.00 53.88 342 LYS A C 1
ATOM 2707 O O . LYS A 1 342 ? 0.605 20.073 -17.081 1.00 53.88 342 LYS A O 1
ATOM 2712 N N . ILE A 1 343 ? 1.999 20.080 -15.324 1.00 58.41 343 ILE A N 1
ATOM 2713 C CA . ILE A 1 343 ? 2.760 18.868 -15.679 1.00 58.41 343 ILE A CA 1
ATOM 2714 C C . ILE A 1 343 ? 1.994 17.637 -15.178 1.00 58.41 343 ILE A C 1
ATOM 2716 O O . ILE A 1 343 ? 1.908 17.404 -13.971 1.00 58.41 343 ILE A O 1
ATOM 2720 N N . ILE A 1 344 ? 1.464 16.821 -16.091 1.00 61.91 344 ILE A N 1
ATOM 2721 C CA . ILE A 1 344 ? 0.830 15.540 -15.749 1.00 61.91 344 ILE A CA 1
ATOM 2722 C C . ILE A 1 344 ? 1.731 14.395 -16.216 1.00 61.91 344 ILE A C 1
ATOM 2724 O O . ILE A 1 344 ? 1.992 14.249 -17.409 1.00 61.91 344 ILE A O 1
ATOM 2728 N N . ILE A 1 345 ? 2.184 13.563 -15.271 1.00 70.38 345 ILE A N 1
ATOM 2729 C CA . ILE A 1 345 ? 2.873 12.298 -15.560 1.00 70.38 345 ILE A CA 1
ATOM 2730 C C . ILE A 1 345 ? 1.939 11.150 -15.177 1.00 70.38 345 ILE A C 1
ATOM 2732 O O . ILE A 1 345 ? 1.619 10.961 -13.999 1.00 70.38 345 ILE A O 1
ATOM 2736 N N . ASN A 1 346 ? 1.492 10.372 -16.165 1.00 78.25 346 ASN A N 1
ATOM 2737 C CA . ASN A 1 346 ? 0.557 9.279 -15.917 1.00 78.25 346 ASN A CA 1
ATOM 2738 C C . ASN A 1 346 ? 1.301 7.982 -15.613 1.00 78.25 346 ASN A C 1
ATOM 2740 O O . ASN A 1 346 ? 1.828 7.324 -16.507 1.00 78.25 346 ASN A O 1
ATOM 2744 N N . ARG A 1 347 ? 1.277 7.562 -14.345 1.00 86.81 347 ARG A N 1
ATOM 2745 C CA . ARG A 1 347 ? 1.719 6.222 -13.940 1.00 86.81 347 ARG A CA 1
ATOM 2746 C C . ARG A 1 347 ? 0.640 5.183 -14.239 1.00 86.81 347 ARG A C 1
ATOM 2748 O O . ARG A 1 347 ? -0.460 5.243 -13.687 1.00 86.81 347 ARG A O 1
ATOM 2755 N N . ARG A 1 348 ? 0.987 4.203 -15.071 1.00 89.00 348 ARG A N 1
ATOM 2756 C CA . ARG A 1 348 ? 0.119 3.119 -15.546 1.00 89.00 348 ARG A CA 1
ATOM 2757 C C . ARG A 1 348 ? 0.622 1.778 -15.022 1.00 89.00 348 ARG A C 1
ATOM 2759 O O . ARG A 1 348 ? 1.789 1.434 -15.198 1.00 89.00 348 ARG A O 1
ATOM 2766 N N . HIS A 1 349 ? -0.252 1.013 -14.376 1.00 88.19 349 HIS A N 1
ATOM 2767 C CA . HIS A 1 349 ? 0.089 -0.337 -13.928 1.00 88.19 349 HIS A CA 1
ATOM 2768 C C . HIS A 1 349 ? 0.033 -1.320 -15.098 1.00 88.19 349 HIS A C 1
ATOM 2770 O O . HIS A 1 349 ? -0.922 -1.303 -15.879 1.00 88.19 349 HIS A O 1
ATOM 2776 N N . LEU A 1 350 ? 1.033 -2.202 -15.176 1.00 89.56 350 LEU A N 1
ATOM 2777 C CA . LEU A 1 350 ? 1.089 -3.278 -16.173 1.00 89.56 350 LEU A CA 1
ATOM 2778 C C . LEU A 1 350 ? 0.691 -4.641 -15.590 1.00 89.56 350 LEU A C 1
ATOM 2780 O O . LEU A 1 350 ? 0.485 -5.605 -16.314 1.00 89.56 350 LEU A O 1
ATOM 2784 N N . VAL A 1 351 ? 0.568 -4.749 -14.269 1.00 87.00 351 VAL A N 1
ATOM 2785 C CA . VAL A 1 351 ? 0.208 -5.999 -13.596 1.00 87.00 351 VAL A CA 1
ATOM 2786 C C . VAL A 1 351 ? -0.792 -5.758 -12.476 1.00 87.00 351 VAL A C 1
ATOM 2788 O O . VAL A 1 351 ? -0.806 -4.701 -11.840 1.00 87.00 351 VAL A O 1
ATOM 2791 N N . GLY A 1 352 ? -1.606 -6.776 -12.203 1.00 77.06 352 GLY A N 1
ATOM 2792 C CA . GLY A 1 352 ? -2.503 -6.821 -11.053 1.00 77.06 352 GLY A CA 1
ATOM 2793 C C . GLY A 1 352 ? -3.982 -6.939 -11.412 1.00 77.06 352 GLY A C 1
ATOM 2794 O O . GLY A 1 352 ? -4.409 -6.768 -12.551 1.00 77.06 352 GLY A O 1
ATOM 2795 N N . ALA A 1 353 ? -4.787 -7.246 -10.396 1.00 64.75 353 ALA A N 1
ATOM 2796 C CA . ALA A 1 353 ? -6.223 -7.426 -10.558 1.00 64.75 353 ALA A CA 1
ATOM 2797 C C . ALA A 1 353 ? -6.894 -6.134 -11.059 1.00 64.75 353 ALA A C 1
ATOM 2799 O O . ALA A 1 353 ? -6.769 -5.078 -10.435 1.00 64.75 353 ALA A O 1
ATOM 2800 N N . GLY A 1 354 ? -7.640 -6.240 -12.160 1.00 63.78 354 GLY A N 1
ATOM 2801 C CA . GLY A 1 354 ? -8.332 -5.109 -12.783 1.00 63.78 354 GLY A CA 1
ATOM 2802 C C . GLY A 1 354 ? -7.478 -4.289 -13.752 1.00 63.78 354 GLY A C 1
ATOM 2803 O O . GLY A 1 354 ? -7.969 -3.278 -14.242 1.00 63.78 354 GLY A O 1
ATOM 2804 N N . VAL A 1 355 ? -6.241 -4.714 -14.034 1.00 71.44 355 VAL A N 1
ATOM 2805 C CA . VAL A 1 355 ? -5.496 -4.261 -15.212 1.00 71.44 355 VAL A CA 1
ATOM 2806 C C . VAL A 1 355 ? -6.011 -5.059 -16.405 1.00 71.44 355 VAL A C 1
ATOM 2808 O O . VAL A 1 355 ? -5.713 -6.240 -16.552 1.00 71.44 355 VAL A O 1
ATOM 2811 N N . THR A 1 356 ? -6.850 -4.428 -17.212 1.00 62.50 356 THR A N 1
ATOM 2812 C CA . THR A 1 356 ? -7.314 -4.948 -18.501 1.00 62.50 356 THR A CA 1
ATOM 2813 C C . THR A 1 356 ? -6.972 -3.911 -19.558 1.00 62.50 356 THR A C 1
ATOM 2815 O O . THR A 1 356 ? -7.155 -2.727 -19.255 1.00 62.50 356 THR A O 1
ATOM 2818 N N . PRO A 1 357 ? -6.527 -4.303 -20.768 1.00 61.00 357 PRO A N 1
ATOM 2819 C CA . PRO A 1 357 ? -6.421 -3.367 -21.882 1.00 61.00 357 PRO A CA 1
ATOM 2820 C C . PRO A 1 357 ? -7.715 -2.564 -21.965 1.00 61.00 357 PRO A C 1
ATOM 2822 O O . PRO A 1 357 ? -8.791 -3.111 -21.699 1.00 61.00 357 PRO A O 1
ATOM 2825 N N . ALA A 1 358 ? -7.615 -1.262 -22.222 1.00 55.06 358 ALA A N 1
ATOM 2826 C CA . ALA A 1 358 ? -8.792 -0.420 -22.364 1.00 55.06 358 ALA A CA 1
ATOM 2827 C C . ALA A 1 358 ? -9.568 -0.881 -23.608 1.00 55.06 358 ALA A C 1
ATOM 2829 O O . ALA A 1 358 ? -9.333 -0.362 -24.688 1.00 55.06 358 ALA A O 1
ATOM 2830 N N . SER A 1 359 ? -10.433 -1.891 -23.468 1.00 44.28 359 SER A N 1
ATOM 2831 C CA . SER A 1 359 ? -11.194 -2.443 -24.582 1.00 44.28 359 SER A CA 1
ATOM 2832 C C . SER A 1 359 ? -12.059 -1.345 -25.180 1.00 44.28 359 SER A C 1
ATOM 2834 O O . SER A 1 359 ? -12.845 -0.710 -24.470 1.00 44.28 359 SER A O 1
ATOM 2836 N N . SER A 1 360 ? -11.939 -1.167 -26.488 1.00 40.16 360 SER A N 1
ATOM 2837 C CA . SER A 1 360 ? -12.790 -0.305 -27.315 1.00 40.16 360 SER A CA 1
ATOM 2838 C C . SER A 1 360 ? -14.301 -0.565 -27.154 1.00 40.16 360 SER A C 1
ATOM 2840 O O . SER A 1 360 ? -15.099 0.352 -27.351 1.00 40.16 360 SER A O 1
ATOM 2842 N N . ASP A 1 361 ? -14.706 -1.750 -26.686 1.00 38.38 361 ASP A N 1
ATOM 2843 C CA . ASP A 1 361 ? -16.097 -2.089 -26.378 1.00 38.38 361 ASP A CA 1
ATOM 2844 C C . ASP A 1 361 ? -16.353 -2.226 -24.871 1.00 38.38 361 ASP A C 1
ATOM 2846 O O . ASP A 1 361 ? -16.052 -3.243 -24.253 1.00 38.38 361 ASP A O 1
ATOM 2850 N N . VAL A 1 362 ? -16.934 -1.182 -24.274 1.00 40.19 362 VAL A N 1
ATOM 2851 C CA . VAL A 1 362 ? -18.117 -1.210 -23.390 1.00 40.19 362 VAL A CA 1
ATOM 2852 C C . VAL A 1 362 ? -18.294 0.205 -22.838 1.00 40.19 362 VAL A C 1
ATOM 2854 O O . VAL A 1 362 ? -17.444 0.726 -22.120 1.00 40.19 362 VAL A O 1
ATOM 2857 N N . GLN A 1 363 ? -19.457 0.797 -23.112 1.00 36.06 363 GLN A N 1
ATOM 2858 C CA . GLN A 1 363 ? -20.001 1.997 -22.467 1.00 36.06 363 GLN A CA 1
ATOM 2859 C C . GLN A 1 363 ? -20.204 1.795 -20.948 1.00 36.06 363 GLN A C 1
ATOM 2861 O O . GLN A 1 363 ? -21.320 1.813 -20.431 1.00 36.06 363 GLN A O 1
ATOM 2866 N N . LYS A 1 364 ? -19.135 1.567 -20.192 1.00 43.50 364 LYS A N 1
ATOM 2867 C CA . LYS A 1 364 ? -19.122 1.699 -18.739 1.00 43.50 364 LYS A CA 1
ATOM 2868 C C . LYS A 1 364 ? -18.169 2.831 -18.444 1.00 43.50 364 LYS A C 1
ATOM 2870 O O . LYS A 1 364 ? -16.989 2.744 -18.766 1.00 43.50 364 LYS A O 1
ATOM 2875 N N . SER A 1 365 ? -18.693 3.891 -17.836 1.00 43.16 365 SER A N 1
ATOM 2876 C CA . SER A 1 365 ? -17.850 4.922 -17.247 1.00 43.16 365 SER A CA 1
ATOM 2877 C C . SER A 1 365 ? -16.754 4.236 -16.424 1.00 43.16 365 SER A C 1
ATOM 2879 O O . SER A 1 365 ? -17.066 3.298 -15.671 1.00 43.16 365 SER A O 1
ATOM 2881 N N . PRO A 1 366 ? -15.476 4.623 -16.598 1.00 52.25 366 PRO A N 1
ATOM 2882 C CA . PRO A 1 366 ? -14.393 4.004 -15.861 1.00 52.25 366 PRO A CA 1
ATOM 2883 C C . PRO A 1 366 ? -14.747 4.075 -14.381 1.00 52.25 366 PRO A C 1
ATOM 2885 O O . PRO A 1 366 ? -15.048 5.135 -13.829 1.00 52.25 366 PRO A O 1
ATOM 2888 N N . SER A 1 367 ? -14.809 2.906 -13.746 1.00 60.94 367 SER A N 1
ATOM 2889 C CA . SER A 1 367 ? -15.092 2.830 -12.321 1.00 60.94 367 SER A CA 1
ATOM 2890 C C . SER A 1 367 ? -14.045 3.678 -11.602 1.00 60.94 367 SER A C 1
ATOM 2892 O O . SER A 1 367 ? -12.862 3.546 -11.904 1.00 60.94 367 SER A O 1
ATOM 2894 N N . VAL A 1 368 ? -14.463 4.469 -10.610 1.00 64.62 368 VAL A N 1
ATOM 2895 C CA . VAL A 1 368 ? -13.578 5.261 -9.723 1.00 64.62 368 VAL A CA 1
ATOM 2896 C C . VAL A 1 368 ? -12.439 4.419 -9.107 1.00 64.62 368 VAL A C 1
ATOM 2898 O O . VAL A 1 368 ? -11.436 4.944 -8.643 1.00 64.62 368 VAL A O 1
ATOM 2901 N N . PHE A 1 369 ? -12.571 3.090 -9.130 1.00 65.94 369 PHE A N 1
ATOM 2902 C CA . PHE A 1 369 ? -11.614 2.128 -8.591 1.00 65.94 369 PHE A CA 1
ATOM 2903 C C . PHE A 1 369 ? -10.738 1.433 -9.649 1.00 65.94 369 PHE A C 1
ATOM 2905 O O . PHE A 1 369 ? -10.012 0.500 -9.304 1.00 65.94 369 PHE A O 1
ATOM 2912 N N . THR A 1 370 ? -10.849 1.804 -10.926 1.00 66.00 370 THR A N 1
ATOM 2913 C CA . THR A 1 370 ? -10.047 1.210 -12.008 1.00 66.00 370 THR A CA 1
ATOM 2914 C C . THR A 1 370 ? -8.649 1.806 -11.963 1.00 66.00 370 THR A C 1
ATOM 2916 O O . THR A 1 370 ? -8.498 3.024 -11.879 1.00 66.00 370 THR A O 1
ATOM 2919 N N . ARG A 1 371 ? -7.617 0.958 -12.001 1.00 72.62 371 ARG A N 1
ATOM 2920 C CA . ARG A 1 371 ? -6.239 1.444 -12.092 1.00 72.62 371 ARG A CA 1
ATOM 2921 C C . ARG A 1 371 ? -5.963 1.886 -13.530 1.00 72.62 371 ARG A C 1
ATOM 2923 O O . ARG A 1 371 ? -6.270 1.115 -14.437 1.00 72.62 371 ARG A O 1
ATOM 2930 N N . PRO A 1 372 ? -5.359 3.065 -13.746 1.00 78.62 372 PRO A N 1
ATOM 2931 C CA . PRO A 1 372 ? -4.874 3.446 -15.064 1.00 78.62 372 PRO A CA 1
ATOM 2932 C C . PRO A 1 372 ? -3.905 2.391 -15.610 1.00 78.62 372 PRO A C 1
ATOM 2934 O O . PRO A 1 372 ? -3.030 1.903 -14.885 1.00 78.62 372 PRO A O 1
ATOM 2937 N N . THR A 1 373 ? -4.062 2.049 -16.884 1.00 86.38 373 THR A N 1
ATOM 2938 C CA . THR A 1 373 ? -3.190 1.127 -17.620 1.00 86.38 373 THR A CA 1
ATOM 2939 C C . THR A 1 373 ? -2.945 1.651 -19.040 1.00 86.38 373 THR A C 1
ATOM 2941 O O . THR A 1 373 ? -3.397 2.749 -19.365 1.00 86.38 373 THR A O 1
ATOM 2944 N N . LEU A 1 374 ? -2.167 0.923 -19.843 1.00 87.62 374 LEU A N 1
ATOM 2945 C CA . LEU A 1 374 ? -1.870 1.268 -21.235 1.00 87.62 374 LEU A CA 1
ATOM 2946 C C . LEU A 1 374 ? -3.129 1.186 -22.113 1.00 87.62 374 LEU A C 1
ATOM 2948 O O . LEU A 1 374 ? -4.091 0.487 -21.781 1.00 87.62 374 LEU A O 1
ATOM 2952 N N . SER A 1 375 ? -3.113 1.906 -23.231 1.00 87.69 375 SER A N 1
ATOM 2953 C CA . SER A 1 375 ? -4.120 1.763 -24.281 1.00 87.69 375 SER A CA 1
ATOM 2954 C C . SER A 1 375 ? -4.013 0.393 -24.964 1.00 87.69 375 SER A C 1
ATOM 2956 O O . SER A 1 375 ? -3.016 -0.316 -24.813 1.00 87.69 375 SER A O 1
ATOM 2958 N N . GLU A 1 376 ? -5.083 -0.011 -25.649 1.00 86.19 376 GLU A N 1
ATOM 2959 C CA . GLU A 1 376 ? -5.210 -1.335 -26.275 1.00 86.19 376 GLU A CA 1
ATOM 2960 C C . GLU A 1 376 ? -4.112 -1.601 -27.319 1.00 86.19 376 GLU A 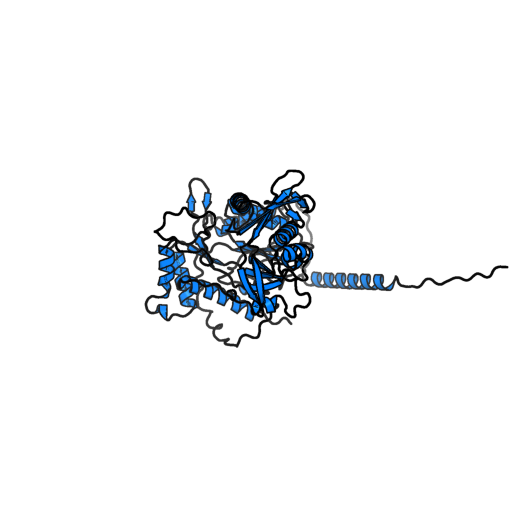C 1
ATOM 2962 O O . GLU A 1 376 ? -3.497 -2.662 -27.294 1.00 86.19 376 GLU A O 1
ATOM 2967 N N . ASP A 1 377 ? -3.784 -0.603 -28.138 1.00 89.31 377 ASP A N 1
ATOM 2968 C CA . ASP A 1 377 ? -2.735 -0.646 -29.161 1.00 89.31 377 ASP A CA 1
ATOM 2969 C C . ASP A 1 377 ? -1.332 -0.872 -28.574 1.00 89.31 377 ASP A C 1
ATOM 2971 O O . ASP A 1 377 ? -0.582 -1.722 -29.050 1.00 89.31 377 ASP A O 1
ATOM 2975 N N . ILE A 1 378 ? -0.986 -0.167 -27.492 1.00 91.06 378 ILE A N 1
ATOM 2976 C CA . ILE A 1 378 ? 0.311 -0.339 -26.819 1.00 91.06 378 ILE A CA 1
ATOM 2977 C C . ILE A 1 378 ? 0.375 -1.714 -26.137 1.00 91.06 378 ILE A C 1
ATOM 2979 O O . ILE A 1 378 ? 1.420 -2.367 -26.132 1.00 91.06 378 ILE A O 1
ATOM 2983 N N . TRP A 1 379 ? -0.739 -2.171 -25.554 1.00 89.56 379 TRP A N 1
ATOM 2984 C CA . TRP A 1 379 ? -0.841 -3.504 -24.957 1.00 89.56 379 TRP A CA 1
ATOM 2985 C C . TRP A 1 379 ? -0.635 -4.621 -25.980 1.00 89.56 379 TRP A C 1
ATOM 2987 O O . TRP A 1 379 ? 0.055 -5.598 -25.676 1.00 89.56 379 TRP A O 1
ATOM 2997 N N . GLU A 1 380 ? -1.224 -4.478 -27.166 1.00 89.88 380 GLU A N 1
ATOM 2998 C CA . GLU A 1 380 ? -1.074 -5.415 -28.277 1.00 89.88 380 GLU A CA 1
ATOM 2999 C C . GLU A 1 380 ? 0.361 -5.415 -28.820 1.00 89.88 380 GLU A C 1
ATOM 3001 O O . GLU A 1 380 ? 0.959 -6.484 -28.946 1.00 89.88 380 GLU A O 1
ATOM 3006 N N . ASP A 1 381 ? 0.962 -4.239 -29.032 1.00 91.19 381 ASP A N 1
ATOM 3007 C CA . ASP A 1 381 ? 2.360 -4.115 -29.471 1.00 91.19 381 ASP A CA 1
ATOM 3008 C C . ASP A 1 381 ? 3.320 -4.776 -28.464 1.00 91.19 381 ASP A C 1
ATOM 3010 O O . ASP A 1 381 ? 4.163 -5.585 -28.842 1.00 91.19 381 ASP A O 1
ATOM 3014 N N . LEU A 1 382 ? 3.124 -4.566 -27.155 1.00 90.38 382 LEU A N 1
ATOM 3015 C CA . LEU A 1 382 ? 3.877 -5.286 -26.116 1.00 90.38 382 LEU A CA 1
ATOM 3016 C C . LEU A 1 382 ? 3.613 -6.797 -26.108 1.00 90.38 382 LEU A C 1
ATOM 3018 O O . LEU A 1 382 ? 4.470 -7.578 -25.695 1.00 90.38 382 LEU A O 1
ATOM 3022 N N . GLY A 1 383 ? 2.412 -7.230 -26.490 1.00 88.50 383 GLY A N 1
ATOM 3023 C CA . GLY A 1 383 ? 2.081 -8.645 -26.640 1.00 88.50 383 GLY A CA 1
ATOM 3024 C C . GLY A 1 383 ? 2.864 -9.304 -27.775 1.00 88.50 383 GLY A C 1
ATOM 3025 O O . GLY A 1 383 ? 3.320 -10.436 -27.614 1.00 88.50 383 GLY A O 1
ATOM 3026 N N . ASN A 1 384 ? 3.067 -8.572 -28.871 1.00 89.06 384 ASN A N 1
ATOM 3027 C CA . ASN A 1 384 ? 3.627 -9.086 -30.119 1.00 89.06 384 ASN A CA 1
ATOM 3028 C C . ASN A 1 384 ? 5.135 -8.842 -30.272 1.00 89.06 384 ASN A C 1
ATOM 3030 O O . ASN A 1 384 ? 5.808 -9.640 -30.922 1.00 89.06 384 ASN A O 1
ATOM 3034 N N . CYS A 1 385 ? 5.699 -7.814 -29.625 1.00 85.00 385 CYS A N 1
ATOM 3035 C CA . CYS A 1 385 ? 7.089 -7.389 -29.833 1.00 85.00 385 CYS A CA 1
ATOM 3036 C C . CYS A 1 385 ? 8.133 -8.484 -29.559 1.00 85.00 385 CYS A C 1
ATOM 3038 O O . CYS A 1 385 ? 9.226 -8.444 -30.109 1.00 85.00 385 CYS A O 1
ATOM 3040 N N . CYS A 1 386 ? 7.796 -9.484 -28.740 1.00 81.06 386 CYS A N 1
ATOM 3041 C CA . CYS A 1 386 ? 8.676 -10.602 -28.388 1.00 81.06 386 CYS A CA 1
ATOM 3042 C C . CYS A 1 386 ? 8.325 -11.931 -29.091 1.00 81.06 386 CYS A C 1
ATOM 3044 O O . CYS A 1 386 ? 8.902 -12.964 -28.747 1.00 81.06 386 CYS A O 1
ATOM 3046 N N . LEU A 1 387 ? 7.353 -11.943 -30.011 1.00 78.44 387 LEU A N 1
ATOM 3047 C CA . LEU A 1 387 ? 6.821 -13.162 -30.640 1.00 78.44 387 LEU A CA 1
ATOM 3048 C C . LEU A 1 387 ? 7.181 -13.312 -32.126 1.00 78.44 387 LEU A C 1
ATOM 3050 O O . LEU A 1 387 ? 6.985 -14.388 -32.691 1.00 78.44 387 LEU A O 1
ATOM 3054 N N . GLU A 1 388 ? 7.717 -12.275 -32.765 1.00 69.94 388 GLU A N 1
ATOM 3055 C CA . GLU A 1 388 ? 7.964 -12.264 -34.209 1.00 69.94 388 GLU A CA 1
ATOM 3056 C C . GLU A 1 388 ? 9.312 -12.899 -34.599 1.00 69.94 388 GLU A C 1
ATOM 3058 O O . GLU A 1 388 ? 10.371 -12.540 -34.083 1.00 69.94 388 GLU A O 1
ATOM 3063 N N . GLY A 1 389 ? 9.288 -13.831 -35.560 1.00 68.38 389 GLY A N 1
ATOM 3064 C CA . GLY A 1 389 ? 10.492 -14.375 -36.201 1.00 68.38 389 GLY A CA 1
ATOM 3065 C C . GLY A 1 389 ? 11.511 -14.984 -35.225 1.00 68.38 389 GLY A C 1
ATOM 3066 O O . GLY A 1 389 ? 11.165 -15.803 -34.368 1.00 68.38 389 GLY A O 1
ATOM 3067 N N . GLU A 1 390 ? 12.779 -14.581 -35.365 1.00 61.50 390 GLU A N 1
ATOM 3068 C CA . GLU A 1 390 ? 13.911 -15.052 -34.547 1.00 61.50 390 GLU A CA 1
ATOM 3069 C C . GLU A 1 390 ? 13.803 -14.647 -33.060 1.00 61.50 390 GLU A C 1
ATOM 3071 O O . GLU A 1 390 ? 14.409 -15.293 -32.204 1.00 61.50 390 GLU A O 1
ATOM 3076 N N . LEU A 1 391 ? 12.980 -13.643 -32.716 1.00 70.69 391 LEU A N 1
ATOM 3077 C CA . LEU A 1 391 ? 12.815 -13.160 -31.336 1.00 70.69 391 LEU A CA 1
ATOM 3078 C C . LEU A 1 391 ? 12.023 -14.128 -30.446 1.00 70.69 391 LEU A C 1
ATOM 3080 O O . LEU A 1 391 ? 12.199 -14.134 -29.226 1.00 70.69 391 LEU A O 1
ATOM 3084 N N . SER A 1 392 ? 11.202 -15.001 -31.038 1.00 68.12 392 SER A N 1
ATOM 3085 C CA . SER A 1 392 ? 10.446 -16.022 -30.297 1.00 68.12 392 SER A CA 1
ATOM 3086 C C . SER A 1 392 ? 11.370 -16.964 -29.503 1.00 68.12 392 SER A C 1
ATOM 3088 O O . SER A 1 392 ? 11.103 -17.283 -28.336 1.00 68.12 392 SER A O 1
ATOM 3090 N N . GLY A 1 393 ? 12.510 -17.328 -30.101 1.00 74.12 393 GLY A N 1
ATOM 3091 C CA . GLY A 1 393 ? 13.573 -18.139 -29.503 1.00 74.12 393 GLY A CA 1
ATOM 3092 C C . GLY A 1 393 ? 14.665 -17.339 -28.790 1.00 74.12 393 GLY A C 1
ATOM 3093 O O . GLY A 1 393 ? 15.589 -17.948 -28.253 1.00 74.12 393 GLY A O 1
ATOM 3094 N N . ALA A 1 394 ? 14.574 -16.006 -28.771 1.00 79.31 394 ALA A N 1
ATOM 3095 C CA . ALA A 1 394 ? 15.588 -15.166 -28.150 1.00 79.31 394 ALA A CA 1
ATOM 3096 C C . ALA A 1 394 ? 15.652 -15.368 -26.634 1.00 79.31 394 ALA A C 1
ATOM 3098 O O . ALA A 1 394 ? 14.671 -15.763 -25.982 1.00 79.31 394 ALA A O 1
ATOM 3099 N N . ASP A 1 395 ? 16.829 -15.072 -26.088 1.00 85.38 395 ASP A N 1
ATOM 3100 C CA . ASP A 1 395 ? 17.049 -15.114 -24.658 1.00 85.38 395 ASP A CA 1
ATOM 3101 C C . ASP A 1 395 ? 16.246 -14.038 -23.914 1.00 85.38 395 ASP A C 1
ATOM 3103 O O . ASP A 1 395 ? 15.636 -13.108 -24.453 1.00 85.38 395 ASP A O 1
ATOM 3107 N N . ASP A 1 396 ? 16.246 -14.223 -22.609 1.00 82.50 396 ASP A N 1
ATOM 3108 C CA . ASP A 1 396 ? 15.460 -13.486 -21.643 1.00 82.50 396 ASP A CA 1
ATOM 3109 C C . ASP A 1 396 ? 15.863 -11.996 -21.552 1.00 82.50 396 ASP A C 1
ATOM 3111 O O . ASP A 1 396 ? 15.034 -11.148 -21.207 1.00 82.50 396 ASP A O 1
ATOM 3115 N N . ALA A 1 397 ? 17.122 -11.670 -21.870 1.00 82.19 397 ALA A N 1
ATOM 3116 C CA . ALA A 1 397 ? 17.658 -10.308 -21.885 1.00 82.19 397 ALA A CA 1
ATOM 3117 C C . ALA A 1 397 ? 17.288 -9.571 -23.180 1.00 82.19 397 ALA A C 1
ATOM 3119 O O . ALA A 1 397 ? 16.891 -8.408 -23.147 1.00 82.19 397 ALA A O 1
ATOM 3120 N N . THR A 1 398 ? 17.334 -10.266 -24.314 1.00 85.75 398 THR A N 1
ATOM 3121 C CA . THR A 1 398 ? 16.932 -9.743 -25.624 1.00 85.75 398 THR A CA 1
ATOM 3122 C C . THR A 1 398 ? 15.439 -9.420 -25.648 1.00 85.75 398 THR A C 1
ATOM 3124 O O . THR A 1 398 ? 15.032 -8.367 -26.143 1.00 85.75 398 THR A O 1
ATOM 3127 N N . LYS A 1 399 ? 14.609 -10.287 -25.053 1.00 87.19 399 LYS A N 1
ATOM 3128 C CA . LYS A 1 399 ? 13.167 -10.043 -24.888 1.00 87.19 399 LYS A CA 1
ATOM 3129 C C . LYS A 1 399 ? 12.885 -8.828 -24.006 1.00 87.19 399 LYS A C 1
ATOM 3131 O O . LYS A 1 399 ? 12.039 -8.007 -24.350 1.00 87.19 399 LYS A O 1
ATOM 3136 N N . GLU A 1 400 ? 13.614 -8.681 -22.897 1.00 87.81 400 GLU A N 1
ATOM 3137 C CA . GLU A 1 400 ? 13.511 -7.496 -22.034 1.00 87.81 400 GLU A CA 1
ATOM 3138 C C . GLU A 1 400 ? 13.853 -6.225 -22.817 1.00 87.81 400 GLU A C 1
ATOM 3140 O O . GLU A 1 400 ? 13.051 -5.294 -22.844 1.00 87.81 400 GLU A O 1
ATOM 3145 N N . LEU A 1 401 ? 14.995 -6.206 -23.511 1.00 86.62 401 LEU A N 1
ATOM 3146 C CA . LEU A 1 401 ? 15.419 -5.065 -24.320 1.00 86.62 401 LEU A CA 1
ATOM 3147 C C . LEU A 1 401 ? 14.379 -4.702 -25.387 1.00 86.62 401 LEU A C 1
ATOM 3149 O O . LEU A 1 401 ? 14.041 -3.533 -25.557 1.00 86.62 401 LEU A O 1
ATOM 3153 N N . THR A 1 402 ? 13.817 -5.705 -26.056 1.00 89.50 402 THR A N 1
ATOM 3154 C CA . THR A 1 402 ? 12.784 -5.504 -27.078 1.00 89.50 402 THR A CA 1
ATOM 3155 C C . THR A 1 402 ? 11.522 -4.873 -26.487 1.00 89.50 402 THR A C 1
ATOM 3157 O O . THR A 1 402 ? 10.975 -3.924 -27.052 1.00 89.50 402 THR A O 1
ATOM 3160 N N . ALA A 1 403 ? 11.086 -5.328 -25.309 1.00 91.44 403 ALA A N 1
ATOM 3161 C CA . ALA A 1 403 ? 9.957 -4.732 -24.600 1.00 91.44 403 ALA A CA 1
ATOM 3162 C C . ALA A 1 403 ? 10.248 -3.290 -24.132 1.00 91.44 403 ALA A C 1
ATOM 3164 O O . ALA A 1 403 ? 9.368 -2.430 -24.208 1.00 91.44 403 ALA A O 1
ATOM 3165 N N . LEU A 1 404 ? 11.481 -2.993 -23.703 1.00 90.00 404 LEU A N 1
ATOM 3166 C CA . LEU A 1 404 ? 11.917 -1.632 -23.367 1.00 90.00 404 LEU A CA 1
ATOM 3167 C C . LEU A 1 404 ? 11.858 -0.706 -24.588 1.00 90.00 404 LEU A C 1
ATOM 3169 O O . LEU A 1 404 ? 11.308 0.391 -24.500 1.00 90.00 404 LEU A O 1
ATOM 3173 N N . THR A 1 405 ? 12.371 -1.157 -25.735 1.00 90.06 405 THR A N 1
ATOM 3174 C CA . THR A 1 405 ? 12.292 -0.420 -27.003 1.00 90.06 405 THR A CA 1
ATOM 3175 C C . THR A 1 405 ? 10.844 -0.226 -27.447 1.00 90.06 405 THR A C 1
ATOM 3177 O O . THR A 1 405 ? 10.494 0.844 -27.938 1.00 90.06 405 THR A O 1
ATOM 3180 N N . CYS A 1 406 ? 9.978 -1.219 -27.234 1.00 91.81 406 CYS A N 1
ATOM 3181 C CA . CYS A 1 406 ? 8.550 -1.101 -27.508 1.00 91.81 406 CYS A CA 1
ATOM 3182 C C . CYS A 1 406 ? 7.921 0.058 -26.718 1.00 91.81 406 CYS A C 1
ATOM 3184 O O . CYS A 1 406 ? 7.285 0.915 -27.324 1.00 91.81 406 CYS A O 1
ATOM 3186 N N . LEU A 1 407 ? 8.146 0.133 -25.399 1.00 91.25 407 LEU A N 1
ATOM 3187 C CA . LEU A 1 407 ? 7.667 1.253 -24.575 1.00 91.25 407 LEU A CA 1
ATOM 3188 C C . LEU A 1 407 ? 8.230 2.600 -25.049 1.00 91.25 407 LEU A C 1
ATOM 3190 O O . LEU A 1 407 ? 7.488 3.576 -25.148 1.00 91.25 407 LEU A O 1
ATOM 3194 N N . ASP A 1 408 ? 9.520 2.642 -25.382 1.00 89.69 408 ASP A N 1
ATOM 3195 C CA . ASP A 1 408 ? 10.203 3.851 -25.842 1.00 89.69 408 ASP A CA 1
ATOM 3196 C C . ASP A 1 408 ? 9.580 4.437 -27.115 1.00 89.69 408 ASP A C 1
ATOM 3198 O O . ASP A 1 408 ? 9.326 5.639 -27.184 1.00 89.69 408 ASP A O 1
ATOM 3202 N N . ARG A 1 409 ? 9.244 3.585 -28.095 1.00 90.81 409 ARG A N 1
ATOM 3203 C CA . ARG A 1 409 ? 8.555 4.009 -29.330 1.00 90.81 409 ARG A CA 1
ATOM 3204 C C . ARG A 1 409 ? 7.214 4.689 -29.054 1.00 90.81 409 ARG A C 1
ATOM 3206 O O . ARG A 1 409 ? 6.826 5.577 -29.807 1.00 90.81 409 ARG A O 1
ATOM 3213 N N . HIS A 1 410 ? 6.541 4.305 -27.970 1.00 90.81 410 HIS A N 1
ATOM 3214 C CA . HIS A 1 410 ? 5.286 4.909 -27.512 1.00 90.81 410 HIS A CA 1
ATOM 3215 C C . HIS A 1 410 ? 5.492 6.110 -26.579 1.00 90.81 410 HIS A C 1
ATOM 3217 O O . HIS A 1 410 ? 4.541 6.600 -25.975 1.00 90.81 410 HIS A O 1
ATOM 3223 N N . GLY A 1 411 ? 6.729 6.594 -26.429 1.00 88.50 411 GLY A N 1
ATOM 3224 C CA . GLY A 1 411 ? 7.054 7.711 -25.544 1.00 88.50 411 GLY A CA 1
ATOM 3225 C C . GLY A 1 411 ? 6.931 7.363 -24.060 1.00 88.50 411 GLY A C 1
ATOM 3226 O O . GLY A 1 411 ? 6.759 8.258 -23.232 1.00 88.50 411 GLY A O 1
ATOM 3227 N N . LEU A 1 412 ? 7.016 6.078 -23.710 1.00 89.94 412 LEU A N 1
ATOM 3228 C CA . LEU A 1 412 ? 6.882 5.583 -22.345 1.00 89.94 412 LEU A CA 1
ATOM 3229 C C . LEU A 1 412 ? 8.229 5.129 -21.780 1.00 89.94 412 LEU A C 1
ATOM 3231 O O . LEU A 1 412 ? 9.077 4.582 -22.482 1.00 89.94 412 LEU A O 1
ATOM 3235 N N . ALA A 1 413 ? 8.415 5.328 -20.479 1.00 87.31 413 ALA A N 1
ATOM 3236 C CA . ALA A 1 413 ? 9.510 4.749 -19.715 1.00 87.31 413 ALA A CA 1
ATOM 3237 C C . ALA A 1 413 ? 8.961 3.753 -18.687 1.00 87.31 413 ALA A C 1
ATOM 3239 O O . ALA A 1 413 ? 7.943 4.034 -18.044 1.00 87.31 413 ALA A O 1
ATOM 3240 N N . PRO A 1 414 ? 9.623 2.603 -18.488 1.00 88.44 414 PRO A N 1
ATOM 3241 C CA . PRO A 1 414 ? 9.303 1.731 -17.373 1.00 88.44 414 PRO A CA 1
ATOM 3242 C C . PRO A 1 414 ? 9.780 2.356 -16.058 1.00 88.44 414 PRO A C 1
ATOM 3244 O O . PRO A 1 414 ? 10.836 2.987 -15.987 1.00 88.44 414 PRO A O 1
ATOM 3247 N N . VAL A 1 415 ? 9.022 2.119 -14.995 1.00 87.31 415 VAL A N 1
ATOM 3248 C CA . VAL A 1 415 ? 9.453 2.332 -13.612 1.00 87.31 415 VAL A CA 1
ATOM 3249 C C . VAL A 1 415 ? 9.107 1.103 -12.791 1.00 87.31 415 VAL A C 1
ATOM 3251 O O . VAL A 1 415 ? 8.070 0.472 -13.008 1.00 87.31 415 VAL A O 1
ATOM 3254 N N . TYR A 1 416 ? 9.972 0.778 -11.841 1.00 86.19 416 TYR A N 1
ATOM 3255 C CA . TYR A 1 416 ? 9.840 -0.396 -10.990 1.00 86.19 416 TYR A CA 1
ATOM 3256 C C . TYR A 1 416 ? 9.777 0.030 -9.530 1.00 86.19 416 TYR A C 1
ATOM 3258 O O . TYR A 1 416 ? 10.520 0.925 -9.144 1.00 86.19 416 TYR A O 1
ATOM 3266 N N . ASP A 1 417 ? 8.901 -0.585 -8.740 1.00 86.12 417 ASP A N 1
ATOM 3267 C CA . ASP A 1 417 ? 8.918 -0.396 -7.283 1.00 86.12 417 ASP A CA 1
ATOM 3268 C C . ASP A 1 417 ? 10.012 -1.258 -6.622 1.00 86.12 417 ASP A C 1
ATOM 3270 O O . ASP A 1 417 ? 10.675 -2.078 -7.259 1.00 86.12 417 ASP A O 1
ATOM 3274 N N . ALA A 1 418 ? 10.192 -1.124 -5.311 1.00 81.44 418 ALA A N 1
ATOM 3275 C CA . ALA A 1 418 ? 11.061 -1.990 -4.512 1.00 81.44 418 ALA A CA 1
ATOM 3276 C C . ALA A 1 418 ? 10.449 -3.352 -4.147 1.00 81.44 418 ALA A C 1
ATOM 3278 O O . ALA A 1 418 ? 10.963 -4.076 -3.281 1.00 81.44 418 ALA A O 1
ATOM 3279 N N . GLY A 1 419 ? 9.369 -3.734 -4.826 1.00 84.75 419 GLY A N 1
ATOM 3280 C CA . GLY A 1 419 ? 8.582 -4.914 -4.529 1.00 84.75 419 GLY A CA 1
ATOM 3281 C C . GLY A 1 419 ? 7.635 -4.719 -3.349 1.00 84.75 419 GLY A C 1
ATOM 3282 O O . GLY A 1 419 ? 7.488 -3.642 -2.765 1.00 84.75 419 GLY A O 1
ATOM 3283 N N . VAL A 1 420 ? 6.972 -5.811 -2.980 1.00 86.62 420 VAL A N 1
ATOM 3284 C CA . VAL A 1 420 ? 5.902 -5.801 -1.978 1.00 86.62 420 VAL A CA 1
ATOM 3285 C C . VAL A 1 420 ? 6.184 -6.827 -0.896 1.00 86.62 420 VAL A C 1
ATOM 3287 O O . VAL A 1 420 ? 6.523 -7.971 -1.178 1.00 86.62 420 VAL A O 1
ATOM 3290 N N . GLU A 1 421 ? 5.987 -6.442 0.354 1.00 89.31 421 GLU A N 1
ATOM 3291 C CA . GLU A 1 421 ? 6.017 -7.350 1.493 1.00 89.31 421 GLU A CA 1
ATOM 3292 C C . GLU A 1 421 ? 4.587 -7.777 1.844 1.00 89.31 421 GLU A C 1
ATOM 3294 O O . GLU A 1 421 ? 3.709 -6.942 2.073 1.00 89.31 421 GLU A O 1
ATOM 3299 N N . ARG A 1 422 ? 4.324 -9.085 1.865 1.00 91.94 422 ARG A N 1
ATOM 3300 C CA . ARG A 1 422 ? 3.048 -9.637 2.324 1.00 91.94 422 ARG A CA 1
ATOM 3301 C C . ARG A 1 422 ? 3.154 -10.002 3.785 1.00 91.94 422 ARG A C 1
ATOM 3303 O O . ARG A 1 422 ? 4.037 -10.763 4.188 1.00 91.94 422 ARG A O 1
ATOM 3310 N N . LEU A 1 423 ? 2.191 -9.502 4.543 1.00 94.44 423 LEU A N 1
ATOM 3311 C CA . LEU A 1 423 ? 2.055 -9.798 5.950 1.00 94.44 423 LEU A CA 1
ATOM 3312 C C . LEU A 1 423 ? 0.752 -10.535 6.233 1.00 94.44 423 LEU A C 1
ATOM 3314 O O . LEU A 1 423 ? -0.271 -10.272 5.595 1.00 94.44 423 LEU A O 1
ATOM 3318 N N . ILE A 1 424 ? 0.771 -11.386 7.253 1.00 94.94 424 ILE A N 1
ATOM 3319 C CA . ILE A 1 424 ? -0.422 -12.007 7.823 1.00 94.94 424 ILE A CA 1
ATOM 3320 C C . ILE A 1 424 ? -0.507 -11.697 9.315 1.00 94.94 424 ILE A C 1
ATOM 3322 O O . ILE A 1 424 ? 0.481 -11.746 10.034 1.00 94.94 424 ILE A O 1
ATOM 3326 N N . LEU A 1 425 ? -1.706 -11.388 9.786 1.00 95.44 425 LEU A N 1
ATOM 3327 C CA . LEU A 1 425 ? -2.055 -11.353 11.196 1.00 95.44 425 LEU A CA 1
ATOM 3328 C C . LEU A 1 425 ? -3.000 -12.515 11.466 1.00 95.44 425 LEU A C 1
ATOM 3330 O O . LEU A 1 425 ? -4.150 -12.496 11.022 1.00 95.44 425 LEU A O 1
ATOM 3334 N N . VAL A 1 426 ? -2.529 -13.506 12.212 1.00 94.44 426 VAL A N 1
ATOM 3335 C CA . VAL A 1 426 ? -3.386 -14.561 12.759 1.00 94.44 426 VAL A CA 1
ATOM 3336 C C . VAL A 1 426 ? -4.044 -14.009 14.024 1.00 94.44 426 VAL A C 1
ATOM 3338 O O . VAL A 1 426 ? -3.371 -13.467 14.897 1.00 94.44 426 VAL A O 1
ATOM 3341 N N . ILE A 1 427 ? -5.376 -14.077 14.122 1.00 93.00 427 ILE A N 1
ATOM 3342 C CA . ILE A 1 427 ? -6.102 -13.363 15.190 1.00 93.00 427 ILE A CA 1
ATOM 3343 C C . ILE A 1 427 ? -5.867 -13.973 16.575 1.00 93.00 427 ILE A C 1
ATOM 3345 O O . ILE A 1 427 ? -5.935 -13.261 17.576 1.00 93.00 427 ILE A O 1
ATOM 3349 N N . ARG A 1 428 ? -5.529 -15.254 16.653 1.00 86.25 428 ARG A N 1
ATOM 3350 C CA . ARG A 1 428 ? -5.216 -15.936 17.911 1.00 86.25 428 ARG A CA 1
ATOM 3351 C C . ARG A 1 428 ? -3.800 -15.601 18.391 1.00 86.25 428 ARG A C 1
ATOM 3353 O O . ARG A 1 428 ? -2.871 -15.552 17.596 1.00 86.25 428 ARG A O 1
ATOM 3360 N N . GLY A 1 429 ? -3.644 -15.344 19.690 1.00 75.88 429 GLY A N 1
ATOM 3361 C CA . GLY A 1 429 ? -2.400 -14.830 20.279 1.00 75.88 429 GLY A CA 1
ATOM 3362 C C . GLY A 1 429 ? -2.151 -13.345 19.987 1.00 75.88 429 GLY A C 1
ATOM 3363 O O . GLY A 1 429 ? -1.223 -12.748 20.533 1.00 75.88 429 GLY A O 1
ATOM 3364 N N . SER A 1 430 ? -3.005 -12.718 19.171 1.00 83.88 430 SER A N 1
ATOM 3365 C CA . SER A 1 430 ? -2.968 -11.283 18.927 1.00 83.88 430 SER A CA 1
ATOM 3366 C C . SER A 1 430 ? -3.689 -10.521 20.038 1.00 83.88 430 SER A C 1
ATOM 3368 O O . SER A 1 430 ? -4.626 -11.007 20.674 1.00 83.88 430 SER A O 1
ATOM 3370 N N . LYS A 1 431 ? -3.350 -9.239 20.190 1.00 86.88 431 LYS A N 1
ATOM 3371 C CA . LYS A 1 431 ? -4.087 -8.319 21.076 1.00 86.88 431 LYS A CA 1
ATOM 3372 C C . LYS A 1 431 ? -5.546 -8.097 20.637 1.00 86.88 431 LYS A C 1
ATOM 3374 O O . LYS A 1 431 ? -6.292 -7.434 21.352 1.00 86.88 431 LYS A O 1
ATOM 3379 N N . LEU A 1 432 ? -5.945 -8.601 19.464 1.00 90.62 432 LEU A N 1
ATOM 3380 C CA . LEU A 1 432 ? -7.295 -8.477 18.918 1.00 90.62 432 LEU A CA 1
ATOM 3381 C C . LEU A 1 432 ? -8.194 -9.678 19.237 1.00 90.62 432 LEU A C 1
ATOM 3383 O O . LEU A 1 432 ? -9.408 -9.527 19.126 1.00 90.62 432 LEU A O 1
ATOM 3387 N N . GLU A 1 433 ? -7.646 -10.822 19.667 1.00 87.06 433 GLU A N 1
ATOM 3388 C CA . GLU A 1 433 ? -8.412 -12.039 19.995 1.00 87.06 433 GLU A CA 1
ATOM 3389 C C . GLU A 1 433 ? -9.618 -11.769 20.918 1.00 87.06 433 GLU A C 1
ATOM 3391 O O . GLU A 1 433 ? -10.735 -12.159 20.555 1.00 87.06 433 GLU A O 1
ATOM 3396 N N . PRO A 1 434 ? -9.478 -11.008 22.030 1.00 87.88 434 PRO A N 1
ATOM 3397 C CA . PRO A 1 434 ? -10.593 -10.777 22.954 1.00 87.88 434 PRO A CA 1
ATOM 3398 C C . PRO A 1 434 ? -11.755 -9.997 22.328 1.00 87.88 434 PRO A C 1
ATOM 3400 O O . PRO A 1 434 ? -12.888 -10.058 22.798 1.00 87.88 434 PRO A O 1
ATOM 3403 N N . HIS A 1 435 ? -11.499 -9.238 21.259 1.00 87.62 435 HIS A N 1
ATOM 3404 C CA . HIS A 1 435 ? -12.539 -8.501 20.547 1.00 87.62 435 HIS A CA 1
ATOM 3405 C C . HIS A 1 435 ? -13.393 -9.408 19.656 1.00 87.62 435 HIS A C 1
ATOM 3407 O O . HIS A 1 435 ? -14.458 -8.994 19.213 1.00 87.62 435 HIS A O 1
ATOM 3413 N N . VAL A 1 436 ? -12.952 -10.632 19.381 1.00 91.00 436 VAL A N 1
ATOM 3414 C CA . VAL A 1 436 ? -13.597 -11.504 18.399 1.00 91.00 436 VAL A CA 1
ATOM 3415 C C . VAL A 1 436 ? -14.374 -12.647 19.039 1.00 91.00 436 VAL A C 1
ATOM 3417 O O . VAL A 1 436 ? -15.369 -13.084 18.463 1.00 91.00 436 VAL A O 1
ATOM 3420 N N . GLU A 1 437 ? -13.979 -13.106 20.230 1.00 88.31 437 GLU A N 1
ATOM 3421 C CA . GLU A 1 437 ? -14.568 -14.281 20.893 1.00 88.31 437 GLU A CA 1
ATOM 3422 C C . GLU A 1 437 ? -16.105 -14.214 20.985 1.00 88.31 437 GLU A C 1
ATOM 3424 O O . GLU A 1 437 ? -16.782 -15.146 20.553 1.00 88.31 437 GLU A O 1
ATOM 3429 N N . LEU A 1 438 ? -16.672 -13.087 21.437 1.00 87.81 438 LEU A N 1
ATOM 3430 C CA . LEU A 1 438 ? -18.132 -12.911 21.518 1.00 87.81 438 LEU A CA 1
ATOM 3431 C C . LEU A 1 438 ? -18.808 -13.041 20.147 1.00 87.81 438 LEU A C 1
ATOM 3433 O O . LEU A 1 438 ? -19.817 -13.731 20.006 1.00 87.81 438 LEU A O 1
ATOM 3437 N N . LYS A 1 439 ? -18.222 -12.428 19.112 1.00 92.19 439 LYS A N 1
ATOM 3438 C CA . LYS A 1 439 ? -18.798 -12.454 17.766 1.00 92.19 439 LYS A CA 1
ATOM 3439 C C . LYS A 1 439 ? -18.774 -13.849 17.155 1.00 92.19 439 LYS A C 1
ATOM 3441 O O . LYS A 1 439 ? -19.678 -14.209 16.406 1.00 92.19 439 LYS A O 1
ATOM 3446 N N . ARG A 1 440 ? -17.755 -14.649 17.470 1.00 92.50 440 ARG A N 1
ATOM 3447 C CA . ARG A 1 440 ? -17.672 -16.042 17.013 1.00 92.50 440 ARG A CA 1
ATOM 3448 C C . ARG A 1 440 ? -18.820 -16.874 17.556 1.00 92.50 440 ARG A C 1
ATOM 3450 O O . ARG A 1 440 ? -19.440 -17.590 16.776 1.00 92.50 440 ARG A O 1
ATOM 3457 N N . VAL A 1 441 ? -19.138 -16.714 18.842 1.00 91.06 441 VAL A N 1
ATOM 3458 C CA . VAL A 1 441 ? -20.270 -17.398 19.480 1.00 91.06 441 VAL A CA 1
ATOM 3459 C C . VAL A 1 441 ? -21.584 -17.021 18.794 1.00 91.06 441 VAL A C 1
ATOM 3461 O O . VAL A 1 441 ? -22.339 -17.910 18.410 1.00 91.06 441 VAL A O 1
ATOM 3464 N N . GLU A 1 442 ? -21.825 -15.728 18.546 1.00 92.44 442 GLU A N 1
ATOM 3465 C CA . GLU A 1 442 ? -23.019 -15.264 17.813 1.00 92.44 442 GLU A CA 1
ATOM 3466 C C . GLU A 1 442 ? -23.137 -15.873 16.408 1.00 92.44 442 GLU A C 1
ATOM 3468 O O . GLU A 1 442 ? -24.237 -16.127 15.923 1.00 92.44 442 GLU A O 1
ATOM 3473 N N . LEU A 1 443 ? -22.004 -16.092 15.739 1.00 91.88 443 LEU A N 1
ATOM 3474 C CA . LEU A 1 443 ? -21.942 -16.667 14.396 1.00 91.88 443 LEU A CA 1
ATOM 3475 C C . LEU A 1 443 ? -21.943 -18.206 14.389 1.00 91.88 443 LEU A C 1
ATOM 3477 O O . LEU A 1 443 ? -21.813 -18.793 13.314 1.00 91.88 443 LEU A O 1
ATOM 3481 N N . GLY A 1 444 ? -22.051 -18.860 15.552 1.00 92.31 444 GLY A N 1
ATOM 3482 C CA . GLY A 1 444 ? -21.967 -20.319 15.675 1.00 92.31 444 GLY A CA 1
ATOM 3483 C C . GLY A 1 444 ? -20.603 -20.889 15.270 1.00 92.31 444 GLY A C 1
ATOM 3484 O O . GLY A 1 444 ? -20.512 -22.034 14.832 1.00 92.31 444 GLY A O 1
ATOM 3485 N N . LEU A 1 445 ? -19.544 -20.081 15.355 1.00 90.06 445 LEU A N 1
ATOM 3486 C CA . LEU A 1 445 ? -18.177 -20.497 15.063 1.00 90.06 445 LEU A CA 1
ATOM 3487 C C . LEU A 1 445 ? -17.548 -21.107 16.314 1.00 90.06 445 LEU A C 1
ATOM 3489 O O . LEU A 1 445 ? -17.778 -20.639 17.430 1.00 90.06 445 LEU A O 1
ATOM 3493 N N . SER A 1 446 ? -16.696 -22.113 16.120 1.00 84.94 446 SER A N 1
ATOM 3494 C CA . SER A 1 446 ? -15.880 -22.637 17.211 1.00 84.94 446 SER A CA 1
ATOM 3495 C C . SER A 1 446 ? -14.998 -21.523 17.793 1.00 84.94 446 SER A C 1
ATOM 3497 O O . SER A 1 446 ? -14.583 -20.614 17.054 1.00 84.94 446 SER A O 1
ATOM 3499 N N . PRO A 1 447 ? -14.660 -21.579 19.092 1.00 83.06 447 PRO A N 1
ATOM 3500 C CA . PRO A 1 447 ? -13.605 -20.745 19.651 1.00 83.06 447 PRO A CA 1
ATOM 3501 C C . PRO A 1 447 ? -12.324 -20.859 18.822 1.00 83.06 447 PRO A C 1
ATOM 3503 O O . PRO A 1 447 ? -12.130 -21.842 18.097 1.00 83.06 447 PRO A O 1
ATOM 3506 N N . TYR A 1 448 ? -11.450 -19.857 18.919 1.00 82.44 448 TYR A N 1
ATOM 3507 C CA . TYR A 1 448 ? -10.097 -20.065 18.429 1.00 82.44 448 TYR A CA 1
ATOM 3508 C C . TYR A 1 448 ? -9.498 -21.232 19.195 1.00 82.44 448 TYR A C 1
ATOM 3510 O O . TYR A 1 448 ? -9.531 -21.263 20.426 1.00 82.44 448 TYR A O 1
ATOM 3518 N N . ASP A 1 449 ? -8.973 -22.193 18.451 1.00 71.88 449 ASP A N 1
ATOM 3519 C CA . ASP A 1 449 ? -8.057 -23.153 19.028 1.00 71.88 449 ASP A CA 1
ATOM 3520 C C . ASP A 1 449 ? -6.908 -22.350 19.657 1.00 71.88 449 ASP A C 1
ATOM 3522 O O . ASP A 1 449 ? -6.429 -21.402 19.029 1.00 71.88 449 ASP A O 1
ATOM 3526 N N . LYS A 1 450 ? -6.525 -22.678 20.897 1.00 65.00 450 LYS A N 1
ATOM 3527 C CA . LYS A 1 450 ? -5.446 -22.042 21.676 1.00 65.00 450 LYS A CA 1
ATOM 3528 C C . LYS A 1 450 ? -4.158 -22.878 21.687 1.00 65.00 450 LYS A C 1
ATOM 3530 O O . LYS A 1 450 ? -3.163 -22.430 22.242 1.00 65.00 450 LYS A O 1
ATOM 3535 N N . GLU A 1 451 ? -4.093 -23.982 20.932 1.00 62.66 451 GLU A N 1
ATOM 3536 C CA . GLU A 1 451 ? -2.941 -24.905 20.835 1.00 62.66 451 GLU A CA 1
ATOM 3537 C C . GLU A 1 451 ? -2.474 -25.203 19.386 1.00 62.66 451 GLU A C 1
ATOM 3539 O O . GLU A 1 451 ? -1.986 -26.284 19.082 1.00 62.66 451 GLU A O 1
ATOM 3544 N N . HIS A 1 452 ? -2.586 -24.246 18.460 1.00 63.56 452 HIS A N 1
ATOM 3545 C CA . HIS A 1 452 ? -2.205 -24.416 17.065 1.00 63.56 452 HIS A CA 1
ATOM 3546 C C . HIS A 1 452 ? -0.719 -24.724 17.013 1.00 63.56 452 HIS A C 1
ATOM 3548 O O . HIS A 1 452 ? 0.103 -23.973 17.536 1.00 63.56 452 HIS A O 1
ATOM 3554 N N . LEU A 1 453 ? -0.419 -25.813 16.322 1.00 73.38 453 LEU A N 1
ATOM 3555 C CA . LEU A 1 453 ? 0.928 -26.316 16.108 1.00 73.38 453 LEU A CA 1
ATOM 3556 C C . LEU A 1 453 ? 1.686 -25.533 15.025 1.00 73.38 453 LEU A C 1
ATOM 3558 O O . LEU A 1 453 ? 2.885 -25.736 14.884 1.00 73.38 453 LEU A O 1
ATOM 3562 N N . TYR A 1 454 ? 1.002 -24.664 14.268 1.00 86.06 454 TYR A N 1
ATOM 3563 C CA . TYR A 1 454 ? 1.548 -24.002 13.081 1.00 86.06 454 TYR A CA 1
ATOM 3564 C C . TYR A 1 454 ? 1.798 -22.507 13.298 1.00 86.06 454 TYR A C 1
ATOM 3566 O O . TYR A 1 454 ? 0.927 -21.771 13.768 1.00 86.06 454 TYR A O 1
ATOM 3574 N N . SER A 1 455 ? 2.973 -22.058 12.873 1.00 89.25 455 SER A N 1
ATOM 3575 C CA . SER A 1 455 ? 3.355 -20.656 12.714 1.00 89.25 455 SER A CA 1
ATOM 3576 C C . SER A 1 455 ? 2.593 -19.968 11.572 1.00 89.25 455 SER A C 1
ATOM 3578 O O . SER A 1 455 ? 2.042 -20.615 10.674 1.00 89.25 455 SER A O 1
ATOM 3580 N N . ALA A 1 456 ? 2.605 -18.631 11.558 1.00 90.44 456 ALA A N 1
ATOM 3581 C CA . ALA A 1 456 ? 2.048 -17.834 10.465 1.00 90.44 456 ALA A CA 1
ATOM 3582 C C . ALA A 1 456 ? 2.655 -18.201 9.098 1.00 90.44 456 ALA A C 1
ATOM 3584 O O . ALA A 1 456 ? 1.940 -18.257 8.094 1.00 90.44 456 ALA A O 1
ATOM 3585 N N . HIS A 1 457 ? 3.957 -18.501 9.071 1.00 91.00 457 HIS A N 1
ATOM 3586 C CA . HIS A 1 457 ? 4.658 -18.933 7.867 1.00 91.00 457 HIS A CA 1
ATOM 3587 C C . HIS A 1 457 ? 4.176 -20.310 7.386 1.00 91.00 457 HIS A C 1
ATOM 3589 O O . HIS A 1 457 ? 3.840 -20.459 6.215 1.00 91.00 457 HIS A O 1
ATOM 3595 N N . GLU A 1 458 ? 4.047 -21.304 8.270 1.00 91.88 458 GLU A N 1
ATOM 3596 C CA . GLU A 1 458 ? 3.526 -22.632 7.897 1.00 91.88 458 GLU A CA 1
ATOM 3597 C C . GLU A 1 458 ? 2.083 -22.558 7.376 1.00 91.88 458 GLU A C 1
ATOM 3599 O O . GLU A 1 458 ? 1.760 -23.156 6.347 1.00 91.88 458 GLU A O 1
ATOM 3604 N N . LEU A 1 459 ? 1.236 -21.754 8.027 1.00 92.38 459 LEU A N 1
ATOM 3605 C CA . LEU A 1 459 ? -0.135 -21.476 7.585 1.00 92.38 459 LEU A CA 1
ATOM 3606 C C . LEU A 1 459 ? -0.193 -20.794 6.208 1.00 92.38 459 LEU A C 1
ATOM 3608 O O . LEU A 1 459 ? -1.171 -20.955 5.468 1.00 92.38 459 LEU A O 1
ATOM 3612 N N . TRP A 1 460 ? 0.815 -19.992 5.866 1.00 93.25 460 TRP A N 1
ATOM 3613 C CA . TRP A 1 460 ? 0.929 -19.362 4.554 1.00 93.25 460 TRP A CA 1
ATOM 3614 C C . TRP A 1 460 ? 1.385 -20.354 3.483 1.00 93.25 460 TRP A C 1
ATOM 3616 O O . TRP A 1 460 ? 0.736 -20.456 2.441 1.00 93.25 460 TRP A O 1
ATOM 3626 N N . GLN A 1 461 ? 2.445 -21.118 3.753 1.00 91.50 461 GLN A N 1
ATOM 3627 C CA . GLN A 1 461 ? 3.008 -22.086 2.808 1.00 91.50 461 GLN A CA 1
ATOM 3628 C C . GLN A 1 461 ? 2.019 -23.204 2.463 1.00 91.50 461 GLN A C 1
ATOM 3630 O O . GLN A 1 461 ? 1.924 -23.626 1.315 1.00 91.50 461 GLN A O 1
ATOM 3635 N N . GLN A 1 462 ? 1.208 -23.634 3.432 1.00 91.81 462 GLN A N 1
ATOM 3636 C CA . GLN A 1 462 ? 0.178 -24.657 3.232 1.00 91.81 462 GLN A CA 1
ATOM 3637 C C . GLN A 1 462 ? -1.200 -24.060 2.904 1.00 91.81 462 GLN A C 1
ATOM 3639 O O . GLN A 1 462 ? -2.234 -24.643 3.256 1.00 91.81 462 GLN A O 1
ATOM 3644 N N . SER A 1 463 ? -1.236 -22.877 2.281 1.00 93.00 463 SER A N 1
ATOM 3645 C CA . SER A 1 463 ? -2.488 -22.225 1.893 1.00 93.00 463 SER A CA 1
ATOM 3646 C C . SER A 1 463 ? -3.014 -22.705 0.538 1.00 93.00 463 SER A C 1
ATOM 3648 O O . SER A 1 463 ? -2.264 -22.879 -0.418 1.00 93.00 463 SER A O 1
ATOM 3650 N N . VAL A 1 464 ? -4.331 -22.905 0.442 1.00 92.06 464 VAL A N 1
ATOM 3651 C CA . VAL A 1 464 ? -5.035 -23.237 -0.804 1.00 92.06 464 VAL A CA 1
ATOM 3652 C C . VAL A 1 464 ? -6.238 -22.294 -0.980 1.00 92.06 464 VAL A C 1
ATOM 3654 O O . VAL A 1 464 ? -7.112 -22.267 -0.106 1.00 92.06 464 VAL A O 1
ATOM 3657 N N . PRO A 1 465 ? -6.332 -21.535 -2.090 1.00 89.56 465 PRO A N 1
ATOM 3658 C CA . PRO A 1 465 ? -5.331 -21.444 -3.155 1.00 89.56 465 PRO A CA 1
ATOM 3659 C C . PRO A 1 465 ? -4.022 -20.826 -2.648 1.00 89.56 465 PRO A C 1
ATOM 3661 O O . PRO A 1 465 ? -4.039 -20.003 -1.731 1.00 89.56 465 PRO A O 1
ATOM 3664 N N . THR A 1 466 ? -2.909 -21.218 -3.267 1.00 85.75 466 THR A N 1
ATOM 3665 C CA . THR A 1 466 ? -1.616 -20.585 -3.017 1.00 85.75 466 THR A CA 1
ATOM 3666 C C . THR A 1 466 ? -1.645 -19.161 -3.554 1.00 85.75 466 THR A C 1
ATOM 3668 O O . THR A 1 466 ? -2.221 -18.870 -4.608 1.00 85.75 466 THR A O 1
ATOM 3671 N N . PHE A 1 467 ? -1.036 -18.238 -2.817 1.00 81.19 467 PHE A N 1
ATOM 3672 C CA . PHE A 1 467 ? -0.846 -16.892 -3.329 1.00 81.19 467 PHE A CA 1
ATOM 3673 C C . PHE A 1 467 ? 0.341 -16.881 -4.307 1.00 81.19 467 PHE A C 1
ATOM 3675 O O . PHE A 1 467 ? 1.384 -17.447 -3.978 1.00 81.19 467 PHE A O 1
ATOM 3682 N N . PRO A 1 468 ? 0.234 -16.217 -5.476 1.00 81.81 468 PRO A N 1
ATOM 3683 C CA . PRO A 1 468 ? 1.334 -16.150 -6.436 1.00 81.81 468 PRO A CA 1
ATOM 3684 C C . PRO A 1 468 ? 2.571 -15.532 -5.790 1.00 81.81 468 PRO A C 1
ATOM 3686 O O . PRO A 1 468 ? 2.460 -14.459 -5.193 1.00 81.81 468 PRO A O 1
ATOM 3689 N N . ASN A 1 469 ? 3.719 -16.192 -5.901 1.00 79.44 469 ASN A N 1
ATOM 3690 C CA . ASN A 1 469 ? 5.019 -15.708 -5.425 1.00 79.44 469 ASN A CA 1
ATOM 3691 C C . ASN A 1 469 ? 5.680 -14.705 -6.374 1.00 79.44 469 ASN A C 1
ATOM 3693 O O . ASN A 1 469 ? 6.652 -14.049 -6.013 1.00 79.44 469 ASN A O 1
ATOM 3697 N N . GLU A 1 470 ? 5.111 -14.545 -7.559 1.00 80.88 470 GLU A N 1
ATOM 3698 C CA . GLU A 1 470 ? 5.574 -13.618 -8.569 1.00 80.88 470 GLU A CA 1
ATOM 3699 C C . GLU A 1 470 ? 4.411 -12.955 -9.300 1.00 80.88 470 GLU A C 1
ATOM 3701 O O . GLU A 1 470 ? 3.266 -13.423 -9.284 1.00 80.88 470 GLU A O 1
ATOM 3706 N N . TYR A 1 471 ? 4.716 -11.819 -9.919 1.00 84.88 471 TYR A N 1
ATOM 3707 C CA . TYR A 1 471 ? 3.819 -11.182 -10.866 1.00 84.88 471 TYR A CA 1
ATOM 3708 C C . TYR A 1 471 ? 3.912 -11.885 -12.215 1.00 84.88 471 TYR A C 1
ATOM 3710 O O . TYR A 1 471 ? 4.985 -12.328 -12.619 1.00 84.88 471 TYR A O 1
ATOM 3718 N N . TYR A 1 472 ? 2.786 -11.932 -12.914 1.00 83.69 472 TYR A N 1
ATOM 3719 C CA . TYR A 1 472 ? 2.692 -12.441 -14.272 1.00 83.69 472 TYR A CA 1
ATOM 3720 C C . TYR A 1 472 ? 1.727 -11.572 -15.078 1.00 83.69 472 TYR A C 1
ATOM 3722 O O . TYR A 1 472 ? 0.852 -10.899 -14.522 1.00 83.69 472 TYR A O 1
ATOM 3730 N N . SER A 1 473 ? 1.890 -11.606 -16.393 1.00 86.19 473 SER A N 1
ATOM 3731 C CA . SER A 1 473 ? 1.007 -10.986 -17.372 1.00 86.19 473 SER A CA 1
ATOM 3732 C C . SER A 1 473 ? 0.711 -11.967 -18.504 1.00 86.19 473 SER A C 1
ATOM 3734 O O . SER A 1 473 ? 1.431 -12.940 -18.710 1.00 86.19 473 SER A O 1
ATOM 3736 N N . VAL A 1 474 ? -0.365 -11.723 -19.246 1.00 83.00 474 VAL A N 1
ATOM 3737 C CA . VAL A 1 474 ? -0.628 -12.433 -20.510 1.00 83.00 474 VAL A CA 1
ATOM 3738 C C . VAL A 1 474 ? 0.205 -11.864 -21.663 1.00 83.00 474 VAL A C 1
ATOM 3740 O O . VAL A 1 474 ? 0.439 -12.556 -22.645 1.00 83.00 474 VAL A O 1
ATOM 3743 N N . SER A 1 475 ? 0.682 -10.622 -21.534 1.00 88.25 475 SER A N 1
ATOM 3744 C CA . SER A 1 475 ? 1.582 -9.998 -22.503 1.00 88.25 475 SER A CA 1
ATOM 3745 C C . SER A 1 475 ? 3.004 -10.520 -22.315 1.00 88.25 475 SER A C 1
ATOM 3747 O O . SER A 1 475 ? 3.576 -10.424 -21.223 1.00 88.25 475 SER A O 1
ATOM 3749 N N . VAL A 1 476 ? 3.585 -11.042 -23.395 1.00 88.12 476 VAL A N 1
ATOM 3750 C CA . VAL A 1 476 ? 4.955 -11.568 -23.403 1.00 88.12 476 VAL A CA 1
ATOM 3751 C C . VAL A 1 476 ? 5.969 -10.462 -23.126 1.00 88.12 476 VAL A C 1
ATOM 3753 O O . VAL A 1 476 ? 6.866 -10.674 -22.314 1.00 88.12 476 VAL A O 1
ATOM 3756 N N . GLY A 1 477 ? 5.793 -9.268 -23.700 1.00 90.62 477 GLY A N 1
ATOM 3757 C CA . GLY A 1 477 ? 6.657 -8.122 -23.418 1.00 90.62 477 GLY A CA 1
ATOM 3758 C C . GLY A 1 477 ? 6.608 -7.697 -21.951 1.00 90.62 477 GLY A C 1
ATOM 3759 O O . GLY A 1 477 ? 7.649 -7.468 -21.342 1.00 90.62 477 GLY A O 1
ATOM 3760 N N . VAL A 1 478 ? 5.427 -7.680 -21.320 1.00 91.12 478 VAL A N 1
ATOM 3761 C CA . VAL A 1 478 ? 5.343 -7.377 -19.878 1.00 91.12 478 VAL A CA 1
ATOM 3762 C C . VAL A 1 478 ? 6.001 -8.463 -19.029 1.00 91.12 478 VAL A C 1
ATOM 3764 O O . VAL A 1 478 ? 6.710 -8.132 -18.081 1.00 91.12 478 VAL A O 1
ATOM 3767 N N . ASN A 1 479 ? 5.839 -9.744 -19.371 1.00 90.31 479 ASN A N 1
ATOM 3768 C CA . ASN A 1 479 ? 6.580 -10.814 -18.695 1.00 90.31 479 ASN A CA 1
ATOM 3769 C C . ASN A 1 479 ? 8.095 -10.670 -18.873 1.00 90.31 479 ASN A C 1
ATOM 3771 O O . ASN A 1 479 ? 8.832 -10.900 -17.918 1.00 90.31 479 ASN A O 1
ATOM 3775 N N . ALA A 1 480 ? 8.567 -10.244 -20.046 1.00 90.06 480 ALA A N 1
ATOM 3776 C CA . ALA A 1 480 ? 9.985 -10.000 -20.280 1.00 90.06 480 ALA A CA 1
ATOM 3777 C C . ALA A 1 480 ? 10.535 -8.897 -19.356 1.00 90.06 480 ALA A C 1
ATOM 3779 O O . ALA A 1 480 ? 11.585 -9.086 -18.741 1.00 90.06 480 ALA A O 1
ATOM 3780 N N . LEU A 1 481 ? 9.789 -7.801 -19.173 1.00 90.31 481 LEU A N 1
ATOM 3781 C CA . LEU A 1 481 ? 10.132 -6.733 -18.221 1.00 90.31 481 LEU A CA 1
ATOM 3782 C C . LEU A 1 481 ? 10.136 -7.233 -16.764 1.00 90.31 481 LEU A C 1
ATOM 3784 O O . LEU A 1 481 ? 11.041 -6.913 -15.994 1.00 90.31 481 LEU A O 1
ATOM 3788 N N . LEU A 1 482 ? 9.150 -8.050 -16.373 1.00 88.19 482 LEU A N 1
ATOM 3789 C CA . LEU A 1 482 ? 9.091 -8.655 -15.033 1.00 88.19 482 LEU A CA 1
ATOM 3790 C C . LEU A 1 482 ? 10.258 -9.618 -14.778 1.00 88.19 482 LEU A C 1
ATOM 3792 O O . LEU A 1 482 ? 10.805 -9.646 -13.674 1.00 88.19 482 LEU A O 1
ATOM 3796 N N . ASN A 1 483 ? 10.649 -10.403 -15.781 1.00 85.75 483 ASN A N 1
ATOM 3797 C CA . ASN A 1 483 ? 11.790 -11.309 -15.686 1.00 85.75 483 ASN A CA 1
ATOM 3798 C C . ASN A 1 483 ? 13.101 -10.526 -15.582 1.00 85.75 483 ASN A C 1
ATOM 3800 O O . ASN A 1 483 ? 13.936 -10.862 -14.746 1.00 85.75 483 ASN A O 1
ATOM 3804 N N . GLY A 1 484 ? 13.246 -9.443 -16.349 1.00 81.75 484 GLY A N 1
ATOM 3805 C CA . GLY A 1 484 ? 14.354 -8.495 -16.230 1.00 81.75 484 GLY A CA 1
ATOM 3806 C C . GLY A 1 484 ? 14.519 -7.936 -14.823 1.00 81.75 484 GLY A C 1
ATOM 3807 O O . GLY A 1 484 ? 15.564 -8.101 -14.186 1.00 81.75 484 GLY A O 1
ATOM 3808 N N . ALA A 1 485 ? 13.427 -7.393 -14.283 1.00 78.94 485 ALA A N 1
ATOM 3809 C CA . ALA A 1 485 ? 13.334 -6.963 -12.895 1.00 78.94 485 ALA A CA 1
ATOM 3810 C C . ALA A 1 485 ? 13.737 -8.076 -11.912 1.00 78.94 485 ALA A C 1
ATOM 3812 O O . ALA A 1 485 ? 14.552 -7.867 -11.014 1.00 78.94 485 ALA A O 1
ATOM 3813 N N . ARG A 1 486 ? 13.223 -9.295 -12.090 1.00 77.44 486 ARG A N 1
ATOM 3814 C CA . ARG A 1 486 ? 13.547 -10.428 -11.213 1.00 77.44 486 ARG A CA 1
ATOM 3815 C C . ARG A 1 486 ? 15.022 -10.820 -11.274 1.00 77.44 486 ARG A C 1
ATOM 3817 O O . ARG A 1 486 ? 15.616 -11.055 -10.226 1.00 77.44 486 ARG A O 1
ATOM 3824 N N . ARG A 1 487 ? 15.631 -10.871 -12.461 1.00 76.44 487 ARG A N 1
ATOM 3825 C CA . ARG A 1 487 ? 17.065 -11.175 -12.617 1.00 76.44 487 ARG A CA 1
ATOM 3826 C C . ARG A 1 487 ? 17.923 -10.143 -11.891 1.00 76.44 487 ARG A C 1
ATOM 3828 O O . ARG A 1 487 ? 18.816 -10.517 -11.134 1.00 76.44 487 ARG A O 1
ATOM 3835 N N . ALA A 1 488 ? 17.605 -8.858 -12.050 1.00 66.81 488 ALA A N 1
ATOM 3836 C CA . ALA A 1 488 ? 18.290 -7.780 -11.342 1.00 66.81 488 ALA A CA 1
ATOM 3837 C C . ALA A 1 488 ? 18.107 -7.867 -9.812 1.00 66.81 488 ALA A C 1
ATOM 3839 O O . ALA A 1 488 ? 19.031 -7.552 -9.062 1.00 66.81 488 ALA A O 1
ATOM 3840 N N . PHE A 1 489 ? 16.944 -8.334 -9.348 1.00 65.38 489 PHE A N 1
ATOM 3841 C CA . PHE A 1 489 ? 16.659 -8.584 -7.934 1.00 65.38 489 PHE A CA 1
ATOM 3842 C C . PHE A 1 489 ? 17.473 -9.763 -7.363 1.00 65.38 489 PHE A C 1
ATOM 3844 O O . PHE A 1 489 ? 18.114 -9.617 -6.325 1.00 65.38 489 PHE A O 1
ATOM 3851 N N . VAL A 1 490 ? 17.483 -10.917 -8.041 1.00 63.44 490 VAL A N 1
ATOM 3852 C CA . VAL A 1 490 ? 18.117 -12.164 -7.560 1.00 63.44 490 VAL A CA 1
ATOM 3853 C C . VAL A 1 490 ? 19.645 -12.113 -7.629 1.00 63.44 490 VAL A C 1
ATOM 3855 O O . VAL A 1 490 ? 20.323 -12.523 -6.687 1.00 63.44 490 VAL A O 1
ATOM 3858 N N . ASN A 1 491 ? 20.216 -11.569 -8.708 1.00 56.66 491 ASN A N 1
ATOM 3859 C CA . ASN A 1 491 ? 21.674 -11.440 -8.828 1.00 56.66 491 ASN A CA 1
ATOM 3860 C C . ASN A 1 491 ? 22.259 -10.595 -7.686 1.00 56.66 491 ASN A C 1
ATOM 3862 O O . ASN A 1 491 ? 23.361 -10.855 -7.211 1.00 56.66 491 ASN A O 1
ATOM 3866 N N . LYS A 1 492 ? 21.483 -9.630 -7.185 1.00 52.06 492 LYS A N 1
ATOM 3867 C CA . LYS A 1 492 ? 21.826 -8.834 -6.009 1.00 52.06 492 LYS A CA 1
ATOM 3868 C C . LYS A 1 492 ? 21.773 -9.640 -4.715 1.00 52.06 492 LYS A C 1
ATOM 3870 O O . LYS A 1 492 ? 22.715 -9.562 -3.938 1.00 52.06 492 LYS A O 1
ATOM 3875 N N . THR A 1 493 ? 20.731 -10.439 -4.480 1.00 47.78 493 THR A N 1
ATOM 3876 C CA . THR A 1 493 ? 20.641 -11.244 -3.247 1.00 47.78 493 THR A CA 1
ATOM 3877 C C . THR A 1 493 ? 21.757 -12.282 -3.131 1.00 47.78 493 THR A C 1
ATOM 3879 O O . THR A 1 493 ? 22.172 -12.591 -2.018 1.00 47.78 493 THR A O 1
ATOM 3882 N N . ASN A 1 494 ? 22.261 -12.788 -4.260 1.00 42.59 494 ASN A N 1
ATOM 3883 C CA . ASN A 1 494 ? 23.312 -13.808 -4.290 1.00 42.59 494 ASN A CA 1
ATOM 3884 C C . ASN A 1 494 ? 24.736 -13.230 -4.204 1.00 42.59 494 ASN A C 1
ATOM 3886 O O . ASN A 1 494 ? 25.624 -13.906 -3.697 1.00 42.59 494 ASN A O 1
ATOM 3890 N N . ASN A 1 495 ? 24.951 -11.983 -4.640 1.00 40.22 495 ASN A N 1
ATOM 3891 C CA . ASN A 1 495 ? 26.249 -11.296 -4.562 1.00 40.22 495 ASN A CA 1
ATOM 3892 C C . ASN A 1 495 ? 26.481 -10.560 -3.230 1.00 40.22 495 ASN A C 1
ATOM 3894 O O . ASN A 1 495 ? 27.423 -9.778 -3.113 1.00 40.22 495 ASN A O 1
ATOM 3898 N N . VAL A 1 496 ? 25.650 -10.802 -2.212 1.00 38.44 496 VAL A N 1
ATOM 3899 C CA . VAL A 1 496 ? 25.944 -10.352 -0.848 1.00 38.44 496 VAL A CA 1
ATOM 3900 C C . VAL A 1 496 ? 27.068 -11.222 -0.294 1.00 38.44 496 VAL A C 1
ATOM 3902 O O . VAL A 1 496 ? 26.840 -12.419 -0.101 1.00 38.44 496 VAL A O 1
ATOM 3905 N N . PRO A 1 497 ? 28.262 -10.678 0.002 1.00 33.00 497 PRO A N 1
ATOM 3906 C CA . PRO A 1 497 ? 29.250 -11.445 0.739 1.00 33.00 497 PRO A CA 1
ATOM 3907 C C . PRO A 1 497 ? 28.621 -11.889 2.063 1.00 33.00 497 PRO A C 1
ATOM 3909 O O . PRO A 1 497 ? 28.032 -11.081 2.785 1.00 33.00 497 PRO A O 1
ATOM 3912 N N . ALA A 1 498 ? 28.732 -13.180 2.386 1.00 31.25 498 ALA A N 1
ATOM 3913 C CA . ALA A 1 498 ? 28.546 -13.625 3.759 1.00 31.25 498 ALA A CA 1
ATOM 3914 C C . ALA A 1 498 ? 29.499 -12.778 4.615 1.00 31.25 498 ALA A C 1
ATOM 3916 O O . ALA A 1 498 ? 30.711 -12.846 4.416 1.00 31.25 498 ALA A O 1
ATOM 3917 N N . ASN A 1 499 ? 28.947 -11.892 5.446 1.00 27.77 499 ASN A N 1
ATOM 3918 C CA . ASN A 1 499 ? 29.739 -10.908 6.185 1.00 27.77 499 ASN A CA 1
ATOM 3919 C C . ASN A 1 499 ? 30.858 -11.615 6.994 1.00 27.77 499 ASN A C 1
ATOM 3921 O O . ASN A 1 499 ? 30.602 -12.728 7.469 1.00 27.77 499 ASN A O 1
ATOM 3925 N N . PRO A 1 500 ? 32.055 -11.013 7.158 1.00 30.03 500 PRO A N 1
ATOM 3926 C CA . PRO A 1 500 ? 33.122 -11.556 8.003 1.00 30.03 500 PRO A CA 1
ATOM 3927 C C . PRO A 1 500 ? 32.741 -11.649 9.485 1.00 30.03 500 PRO A C 1
ATOM 3929 O O . PRO A 1 500 ? 31.971 -10.778 9.961 1.00 30.03 500 PRO A O 1
#

Secondary structure (DSSP, 8-state):
-----PPPPP--SHHHHHHHHHHHHHHHHHHHHHHTSS-PPPP-------S------------TT-HHHHHHHHHHHHHHHHS-PPPPB---GGGT-BTTB-S--EEE-S-TTT--EEEEEE---SS-----STTGGGGGG---PPP---TTSS-TTTTTTTSSPEEEEEEHHHHH-HHHHHHHHHHHHHHHS---SEEEEGGGEEEEE--HHHHHHHHHHH-TT-----SEEEEEEETTT--EEEEEEEPPPEEEEETTEEEEEEEEEEEEEPTTEEEETHHHHHHHHHHHHH--SEEEEEEEGGG---HHHHTTT-EEEEEEPPPEEEEESS-EEETTTEEE---EESSSTT-----S----PPPTTPPP---HHHHHHHHHTTTSGGGGG--HHHHHHHHHHHHHHTTEEEEE---EEEEEEESTTSTTGGGTHHHHHHTTPPPPPS-----HHHHHHTEESPPPSS---SSHHHHHHHHHHHHHHHHHHHSS----

Foldseek 3Di:
DDDDDDDDDDDDPPPVVVVVVVVVVVVVVVVVVVVVPPDDDDDDDDDDDDPDDDDPPPDPPPPVPDVQVVLVVVVVVVLVVQFVWDDWPQDVCVVQDALQQHDFTWTATADPVPAAAIEGEGEFPLDQPPDPPVPCVVVVPDPDDDDDDDPPQQCCNLQVVVDPHFYAYHYSQQCLDPQRVLLVVLLSCCRHVVQFPEEAELVQWDKDWDDQVVQQVQQSNRPSQGDADAPTKMFIAGNVPRDTFKMWGKHQFDFKAFPNHTWREMEGEDIGTHRRYYYHCNVVVNVLVCCLVPVGQKYKYKDFPNSGDPVVVVVQVKDWQAWEFKAKWKWASAFDDDPDDRGHIDTAGPFDDQPDAPDPDDPDDPPSNHGHHDHNVLLVCLQCQQCDDPSVVDDLQSLQVSLQVSQVVVNMHMHITRTMTMIMHRCAVGPSLVSNQVVCVVVVHDRPDNDDPDDPNSRQVRMPVHDDNYTDDSRSSSVSNRVSSVVSSVSSSVPPPPDD

Radius of gyration: 27.51 Å; chains: 1; bounding box: 74×68×118 Å

pLDDT: mean 72.0, std 24.12, range [23.77, 98.75]

Organism: NCBI:txid420275

Sequence (500 aa):
MRRQRVPTTRLCCNVSAIMVLLQMSILVVKCALVSALIVQPRAGTVAPVDDSARVPQFAKSSCGSCGSFAFRDEFLTWLQKECIPHEPLMLPLDDYATPLFPPGPIYLIGDPETTNLAVHLLATPQQSPLFEHSKVDEASKINEKLPDDNPSRWSAVLTGDFLDYQWIHLHQDIWSSEDKKDIVKARLLAKSLQRVSRRHFARKTVVRRIDAPTGATFLHQHHLWGATRAKYTYGLFSKATQELVAVATFSPRRHVMRCGQKFRSHELIRYCACRDEHVVGGITKLLAAFCRDVAPDDIVTCIDRDWGRGDGWHSLGFETVQLMPPLVMAIDKQPNIETDEKIIINRRHLVGAGVTPASSDVQKSPSVFTRPTLSEDIWEDLGNCCLEGELSGADDATKELTALTCLDRHGLAPVYDAGVERLILVIRGSKLEPHVELKRVELGLSPYDKEHLYSAHELWQQSVPTFPNEYYSVSVGVNALLNGARRAFVNKTNNVPANP